Protein AF-A0A942Y481-F1 (afdb_monomer)

pLDDT: mean 90.66, std 15.33, range [24.89, 98.56]

Mean predicted aligned error: 8.7 Å

Radius of gyration: 35.46 Å; Cα contacts (8 Å, |Δi|>4): 1470; chains: 1; bounding box: 74×51×116 Å

Sequence (496 aa):
MKNIKRFSILILSMLVCLLVSFNSSNAASAMTSVSIAKGKSYEFSNISKKSGDIKVVGGTDVSYDYVVYDKSGNVVDTRIAEWIYTTIKVPSGGKLIMTGQSKKAVKAGGASKQFKGKTSKSPALTRSTIVKGKSYEFSNTSKKSGKLKVVGGIDVDYDYVVYDKSGNVMDTRIAEWINTTVTVPAGGKVTMTGQSKKAVIAGGANKQFKGKASKLRALTRSTIVKGKSYEFSNTSKKLGKLKVIGGIDVDYDYVVYDKNGNVVDTRIAEWINTTVIVPASGKLIMTVQSKKSVIAGGSSKIFKGNTGKTPALTRSTMVKGKSYEFFNKSNKEGKVKVVGGIDVDYDYVVYDKNGNVLDTRIAEWINTTVTVPAGGKLIITGQSKKAVITGGSSKIFKGNTGNSPALTRATIANGKSYEFSNKSNLVGNVKVVGGINVSYDYVVYNVAGDVVKSDLAQWINKTIEVPANGTLVITVQGKNPAIAGGSYIVFAGKAI

Structure (mmCIF, N/CA/C/O backbone):
data_AF-A0A942Y481-F1
#
_entry.id   AF-A0A942Y481-F1
#
loop_
_atom_site.group_PDB
_atom_site.id
_atom_site.type_symbol
_atom_site.label_atom_id
_atom_site.label_alt_id
_atom_site.label_comp_id
_atom_site.label_asym_id
_atom_site.label_entity_id
_atom_site.label_seq_id
_atom_site.pdbx_PDB_ins_code
_atom_site.Cartn_x
_atom_site.Cartn_y
_atom_site.Cartn_z
_atom_site.occupancy
_atom_site.B_iso_or_equiv
_atom_site.auth_seq_id
_atom_site.auth_comp_id
_atom_site.auth_asym_id
_atom_site.auth_atom_id
_atom_site.pdbx_PDB_model_num
ATOM 1 N N . MET A 1 1 ? -28.918 -31.050 -23.496 1.00 36.44 1 MET A N 1
ATOM 2 C CA . MET A 1 1 ? -29.418 -30.532 -24.791 1.00 36.44 1 MET A CA 1
ATOM 3 C C . MET A 1 1 ? -29.496 -29.010 -24.732 1.00 36.44 1 MET A C 1
ATOM 5 O O . MET A 1 1 ? -29.906 -28.502 -23.701 1.00 36.44 1 MET A O 1
ATOM 9 N N . LYS A 1 2 ? -29.118 -28.340 -25.836 1.00 33.75 2 LYS A N 1
ATOM 10 C CA . LYS A 1 2 ? -29.068 -26.877 -26.098 1.00 33.75 2 LYS A CA 1
ATOM 11 C C . LYS A 1 2 ? -27.934 -26.114 -25.378 1.00 33.75 2 LYS A C 1
ATOM 13 O O . LYS A 1 2 ? -28.095 -25.651 -24.263 1.00 33.75 2 LYS A O 1
ATOM 18 N N . ASN A 1 3 ? -26.697 -26.155 -25.887 1.00 29.47 3 ASN A N 1
ATOM 19 C CA . ASN A 1 3 ? -26.108 -25.322 -26.962 1.00 29.47 3 ASN A CA 1
ATOM 20 C C . ASN A 1 3 ? -26.176 -23.804 -26.715 1.00 29.47 3 ASN A C 1
ATOM 22 O O . ASN A 1 3 ? -27.083 -23.139 -27.202 1.00 29.47 3 ASN A O 1
ATOM 26 N N . ILE A 1 4 ? -25.134 -23.253 -26.081 1.00 32.69 4 ILE A N 1
ATOM 27 C CA . ILE A 1 4 ? -24.730 -21.851 -26.251 1.00 32.69 4 ILE A CA 1
ATOM 28 C C . ILE A 1 4 ? -23.367 -21.865 -26.944 1.00 32.69 4 ILE A C 1
ATOM 30 O O . ILE A 1 4 ? -22.358 -22.313 -26.396 1.00 32.69 4 ILE A O 1
ATOM 34 N N . LYS A 1 5 ? -23.393 -21.459 -28.215 1.00 28.92 5 LYS A N 1
ATOM 35 C CA . LYS A 1 5 ? -22.256 -21.420 -29.132 1.00 28.92 5 LYS A CA 1
ATOM 36 C C . LYS A 1 5 ? -21.224 -20.402 -28.648 1.00 28.92 5 LYS A C 1
ATOM 38 O O . LYS A 1 5 ? -21.535 -19.237 -28.421 1.00 28.92 5 LYS A O 1
ATOM 43 N N . ARG A 1 6 ? -19.980 -20.869 -28.542 1.00 31.12 6 ARG A N 1
ATOM 44 C CA . ARG A 1 6 ? -18.775 -20.048 -28.430 1.00 31.12 6 ARG A CA 1
ATOM 45 C C . ARG A 1 6 ? -18.651 -19.186 -29.688 1.00 31.12 6 ARG A C 1
ATOM 47 O O . ARG A 1 6 ? -18.634 -19.716 -30.796 1.00 31.12 6 ARG A O 1
ATOM 54 N N . PHE A 1 7 ? -18.552 -17.873 -29.503 1.00 28.11 7 PHE A N 1
ATOM 55 C CA . PHE A 1 7 ? -18.137 -16.936 -30.541 1.00 28.11 7 PHE A CA 1
ATOM 56 C C . PHE A 1 7 ? -16.641 -17.147 -30.810 1.00 28.11 7 PHE A C 1
ATOM 58 O O . PHE A 1 7 ? -15.773 -16.579 -30.152 1.00 28.11 7 PHE A O 1
ATOM 65 N N . SER A 1 8 ? -16.342 -18.031 -31.756 1.00 27.66 8 SER A N 1
ATOM 66 C CA . SER A 1 8 ? -15.046 -18.106 -32.417 1.00 27.66 8 SER A CA 1
ATOM 67 C C . SER A 1 8 ? -15.026 -17.036 -33.505 1.00 27.66 8 SER A C 1
ATOM 69 O O . SER A 1 8 ? -15.589 -17.239 -34.577 1.00 27.66 8 SER A O 1
ATOM 71 N N . ILE A 1 9 ? -14.406 -15.884 -33.234 1.00 28.58 9 ILE A N 1
ATOM 72 C CA . ILE A 1 9 ? -14.060 -14.932 -34.295 1.00 28.58 9 ILE A CA 1
ATOM 73 C C . ILE A 1 9 ? -12.889 -15.536 -35.070 1.00 28.58 9 ILE A C 1
ATOM 75 O O . ILE A 1 9 ? -11.736 -15.525 -34.642 1.00 28.58 9 ILE A O 1
ATOM 79 N N . LEU A 1 10 ? -13.257 -16.136 -36.197 1.00 25.84 10 LEU A N 1
ATOM 80 C CA . LEU A 1 10 ? -12.401 -16.561 -37.288 1.00 25.84 10 LEU A CA 1
ATOM 81 C C . LEU A 1 10 ? -11.751 -15.295 -37.885 1.00 25.84 10 LEU A C 1
ATOM 83 O O . LEU A 1 10 ? -12.419 -14.524 -38.568 1.00 25.84 10 LEU A O 1
ATOM 87 N N . ILE A 1 11 ? -10.466 -15.044 -37.622 1.00 28.52 11 ILE A N 1
ATOM 88 C CA . ILE A 1 11 ? -9.687 -14.091 -38.430 1.00 28.52 11 ILE A CA 1
ATOM 89 C C . ILE A 1 11 ? -9.214 -14.871 -39.655 1.00 28.52 11 ILE A C 1
ATOM 91 O O . ILE A 1 11 ? -8.168 -15.519 -39.640 1.00 28.52 11 ILE A O 1
ATOM 95 N N . LEU A 1 12 ? -10.054 -14.871 -40.688 1.00 24.89 12 LEU A N 1
ATOM 96 C CA . LEU A 1 12 ? -9.748 -15.421 -41.999 1.00 24.89 12 LEU A CA 1
ATOM 97 C C . LEU A 1 12 ? -9.128 -14.319 -42.871 1.00 24.89 12 LEU A C 1
ATOM 99 O O . LEU A 1 12 ? -9.710 -13.258 -43.063 1.00 24.89 12 LEU A O 1
ATOM 103 N N . SER A 1 13 ? -7.934 -14.623 -43.379 1.00 26.95 13 SER A N 1
ATOM 104 C CA . SER A 1 13 ? -7.353 -14.163 -44.648 1.00 26.95 13 SER A CA 1
ATOM 105 C C . SER A 1 13 ? -7.355 -12.662 -44.984 1.00 26.95 13 SER A C 1
ATOM 107 O O . SER A 1 13 ? -8.298 -12.133 -45.562 1.00 26.95 13 SER A O 1
ATOM 109 N N . MET A 1 14 ? -6.178 -12.045 -44.870 1.00 25.61 14 MET A N 1
ATOM 110 C CA . MET A 1 14 ? -5.659 -11.214 -45.962 1.00 25.61 14 MET A CA 1
ATOM 111 C C . MET A 1 14 ? -4.146 -11.427 -46.073 1.00 25.61 14 MET A C 1
ATOM 113 O O . MET A 1 14 ? -3.326 -10.662 -45.573 1.00 25.61 14 MET A O 1
ATOM 117 N N . LEU A 1 15 ? -3.778 -12.536 -46.716 1.00 28.36 15 LEU A N 1
ATOM 118 C CA . LEU A 1 15 ? -2.449 -12.725 -47.279 1.00 28.36 15 LE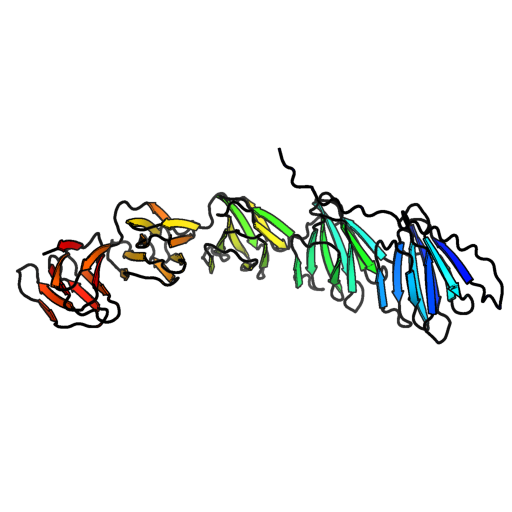U A CA 1
ATOM 119 C C . LEU A 1 15 ? -2.420 -11.968 -48.613 1.00 28.36 15 LEU A C 1
ATOM 121 O O . LEU A 1 15 ? -2.647 -12.545 -49.670 1.00 28.36 15 LEU A O 1
ATOM 125 N N . VAL A 1 16 ? -2.179 -10.659 -48.568 1.00 27.98 16 VAL A N 1
ATOM 126 C CA . VAL A 1 16 ? -1.796 -9.914 -49.770 1.00 27.98 16 VAL A CA 1
ATOM 127 C C . VAL A 1 16 ? -0.290 -10.095 -49.931 1.00 27.98 16 VAL A C 1
ATOM 129 O O . VAL A 1 16 ? 0.517 -9.330 -49.405 1.00 27.98 16 VAL A O 1
ATOM 132 N N . CYS A 1 17 ? 0.101 -11.154 -50.639 1.00 28.77 17 CYS A N 1
ATOM 133 C CA . CYS A 1 17 ? 1.434 -11.267 -51.220 1.00 28.77 17 CYS A CA 1
ATOM 134 C C . CYS A 1 17 ? 1.543 -10.247 -52.363 1.00 28.77 17 CYS A C 1
ATOM 136 O O . CYS A 1 17 ? 1.397 -10.588 -53.532 1.00 28.77 17 CYS A O 1
ATOM 138 N N . LEU A 1 18 ? 1.795 -8.978 -52.031 1.00 29.95 18 LEU A N 1
ATOM 139 C CA . LEU A 1 18 ? 2.231 -8.002 -53.023 1.00 29.95 18 LEU A CA 1
ATOM 140 C C . LEU A 1 18 ? 3.730 -8.227 -53.268 1.00 29.95 18 LEU A C 1
ATOM 142 O O . LEU A 1 18 ? 4.594 -7.628 -52.625 1.00 29.95 18 LEU A O 1
ATOM 146 N N . LEU A 1 19 ? 4.041 -9.139 -54.188 1.00 30.25 19 LEU A N 1
ATOM 147 C CA . LEU A 1 19 ? 5.328 -9.159 -54.876 1.00 30.25 19 LEU A CA 1
ATOM 148 C C . LEU A 1 19 ? 5.410 -7.880 -55.716 1.00 30.25 19 LEU A C 1
ATOM 150 O O . LEU A 1 19 ? 5.060 -7.866 -56.889 1.00 30.25 19 LEU A O 1
ATOM 154 N N . VAL A 1 20 ? 5.858 -6.781 -55.108 1.00 34.53 20 VAL A N 1
ATOM 155 C CA . VAL A 1 20 ? 6.334 -5.634 -55.882 1.00 34.53 20 VAL A CA 1
ATOM 156 C C . VAL A 1 20 ? 7.716 -6.009 -56.396 1.00 34.53 20 VAL A C 1
ATOM 158 O O . VAL A 1 20 ? 8.735 -5.808 -55.734 1.00 34.53 20 VAL A O 1
ATOM 161 N N . SER A 1 21 ? 7.737 -6.610 -57.580 1.00 34.81 21 SER A N 1
ATOM 162 C CA . SER A 1 21 ? 8.896 -6.593 -58.460 1.00 34.81 21 SER A CA 1
ATOM 163 C C . SER A 1 21 ? 9.293 -5.135 -58.695 1.00 34.81 21 SER A C 1
ATOM 165 O O . SER A 1 21 ? 8.493 -4.334 -59.179 1.00 34.81 21 SER A O 1
ATOM 167 N N . PHE A 1 22 ? 10.525 -4.781 -58.322 1.00 38.81 22 PHE A N 1
ATOM 168 C CA . PHE A 1 22 ? 11.148 -3.504 -58.660 1.00 38.81 22 PHE A CA 1
ATOM 169 C C . PHE A 1 22 ? 11.420 -3.465 -60.170 1.00 38.81 22 PHE A C 1
ATOM 171 O O . PHE A 1 22 ? 12.555 -3.656 -60.587 1.00 38.81 22 PHE A O 1
ATOM 178 N N . ASN A 1 23 ? 10.389 -3.237 -60.984 1.00 32.34 23 ASN A N 1
ATOM 179 C CA . ASN A 1 23 ? 10.565 -2.915 -62.394 1.00 32.34 23 ASN A CA 1
ATOM 180 C C . ASN A 1 23 ? 10.377 -1.415 -62.602 1.00 32.34 23 ASN A C 1
ATOM 182 O O . ASN A 1 23 ? 9.319 -0.834 -62.373 1.00 32.34 23 ASN A O 1
ATOM 186 N N . SER A 1 24 ? 11.494 -0.807 -62.974 1.00 40.44 24 SER A N 1
ATOM 187 C CA . SER A 1 24 ? 11.693 0.585 -63.322 1.00 40.44 24 SER A CA 1
ATOM 188 C C . SER A 1 24 ? 10.973 0.954 -64.613 1.00 40.44 24 SER A C 1
ATOM 190 O O . SER A 1 24 ? 11.253 0.376 -65.659 1.00 40.44 24 SER A O 1
ATOM 192 N N . SER A 1 25 ? 10.163 2.005 -64.574 1.00 34.56 25 SER A N 1
ATOM 193 C CA . SER A 1 25 ? 10.055 2.945 -65.692 1.00 34.56 25 SER A CA 1
ATOM 194 C C . SER A 1 25 ? 9.552 4.299 -65.183 1.00 34.56 25 SER A C 1
ATOM 196 O O . SER A 1 25 ? 8.756 4.367 -64.252 1.00 34.56 25 SER A O 1
ATOM 198 N N . ASN A 1 26 ? 10.093 5.359 -65.789 1.00 33.47 26 ASN A N 1
ATOM 199 C CA . ASN A 1 26 ? 9.912 6.796 -65.534 1.00 33.47 26 ASN A CA 1
ATOM 200 C C . ASN A 1 26 ? 10.742 7.396 -64.382 1.00 33.47 26 ASN A C 1
ATOM 202 O O . ASN A 1 26 ? 10.395 7.329 -63.207 1.00 33.47 26 ASN A O 1
ATOM 206 N N . ALA A 1 27 ? 11.881 7.989 -64.776 1.00 40.03 27 ALA A N 1
ATOM 207 C CA . ALA A 1 27 ? 12.817 8.775 -63.964 1.00 40.03 27 ALA A CA 1
ATOM 208 C C . ALA A 1 27 ? 13.043 8.216 -62.548 1.00 40.03 27 ALA A C 1
ATOM 210 O O . ALA A 1 27 ? 12.884 8.913 -61.543 1.00 40.03 27 ALA A O 1
ATOM 211 N N . ALA A 1 28 ? 13.422 6.936 -62.472 1.00 40.72 28 ALA A N 1
ATOM 212 C CA . ALA A 1 28 ? 13.768 6.279 -61.224 1.00 40.72 28 ALA A CA 1
ATOM 213 C C . ALA A 1 28 ? 14.962 7.005 -60.592 1.00 40.72 28 ALA A C 1
ATOM 215 O O . ALA A 1 28 ? 16.119 6.777 -60.940 1.00 40.72 28 ALA A O 1
ATOM 216 N N . SER A 1 29 ? 14.690 7.905 -59.646 1.00 50.34 29 SER A N 1
ATOM 217 C CA . SER A 1 29 ? 15.700 8.329 -58.688 1.00 50.34 29 SER A CA 1
ATOM 218 C C . SER A 1 29 ? 16.258 7.050 -58.075 1.00 50.34 29 SER A C 1
ATOM 220 O O . SER A 1 29 ? 15.547 6.406 -57.302 1.00 50.34 29 SER A O 1
ATOM 222 N N . ALA A 1 30 ? 17.494 6.682 -58.428 1.00 68.75 30 ALA A N 1
ATOM 223 C CA . ALA A 1 30 ? 18.143 5.476 -57.929 1.00 68.75 30 ALA A CA 1
ATOM 224 C C . ALA A 1 30 ? 17.899 5.357 -56.417 1.00 68.75 30 ALA A C 1
ATOM 226 O O . ALA A 1 30 ? 18.009 6.351 -55.695 1.00 68.75 30 ALA A O 1
ATOM 227 N N . MET A 1 31 ? 17.469 4.198 -55.930 1.00 73.44 31 MET A N 1
ATOM 228 C CA . MET A 1 31 ? 17.227 4.002 -54.501 1.00 73.44 31 MET A CA 1
ATOM 229 C C . MET A 1 31 ? 18.505 3.492 -53.848 1.00 73.44 31 MET A C 1
ATOM 231 O O . MET A 1 31 ? 19.088 2.512 -54.300 1.00 73.44 31 MET A O 1
ATOM 235 N N . THR A 1 32 ? 18.916 4.120 -52.751 1.00 79.50 32 THR A N 1
ATOM 236 C CA . THR A 1 32 ? 19.896 3.519 -51.847 1.00 79.50 32 THR A CA 1
ATOM 237 C C . THR A 1 32 ? 19.142 2.508 -50.993 1.00 79.50 32 THR A C 1
ATOM 239 O O . THR A 1 32 ? 18.411 2.911 -50.088 1.00 79.50 32 THR A O 1
ATOM 242 N N . SER A 1 33 ? 19.285 1.213 -51.281 1.00 89.75 33 SER A N 1
ATOM 243 C CA . SER A 1 33 ? 18.680 0.128 -50.498 1.00 89.75 33 SER A CA 1
ATOM 244 C C . SER A 1 33 ? 19.734 -0.773 -49.864 1.00 89.75 33 SER A C 1
ATOM 246 O O . SER A 1 33 ? 20.763 -1.046 -50.476 1.00 89.75 33 SER A O 1
ATOM 248 N N . VAL A 1 34 ? 19.456 -1.284 -48.668 1.00 95.25 34 VAL A N 1
ATOM 249 C CA . VAL A 1 34 ? 20.333 -2.211 -47.946 1.00 95.25 34 VAL A CA 1
ATOM 250 C C . VAL A 1 34 ? 19.521 -3.319 -47.284 1.00 95.25 34 VAL A C 1
ATOM 252 O O . VAL A 1 34 ? 18.396 -3.102 -46.831 1.00 95.25 34 VAL A O 1
ATOM 255 N N . SER A 1 35 ? 20.117 -4.508 -47.213 1.00 95.62 35 SER A N 1
ATOM 256 C CA . SER A 1 35 ? 19.642 -5.631 -46.406 1.00 95.62 35 SER A CA 1
ATOM 257 C C . SER A 1 35 ? 20.451 -5.694 -45.109 1.00 95.62 35 SER A C 1
ATOM 259 O O . SER A 1 35 ? 21.672 -5.847 -45.141 1.00 95.62 35 SER A O 1
ATOM 261 N N . ILE A 1 36 ? 19.794 -5.535 -43.961 1.00 96.81 36 ILE A N 1
ATOM 262 C CA . ILE A 1 36 ? 20.435 -5.440 -42.647 1.00 96.81 36 ILE A CA 1
ATOM 263 C C . ILE A 1 36 ? 20.185 -6.742 -41.883 1.00 96.81 36 ILE A C 1
ATOM 265 O O . ILE A 1 36 ? 19.088 -6.997 -41.379 1.00 96.81 36 ILE A O 1
ATOM 269 N N . ALA A 1 37 ? 21.219 -7.578 -41.810 1.00 96.56 37 ALA A N 1
ATOM 270 C CA . ALA A 1 37 ? 21.185 -8.849 -41.093 1.00 96.56 37 ALA A CA 1
ATOM 271 C C . ALA A 1 37 ? 21.115 -8.672 -39.564 1.00 96.56 37 ALA A C 1
ATOM 273 O O . ALA A 1 37 ? 21.381 -7.593 -39.024 1.00 96.56 37 ALA A O 1
ATOM 274 N N . LYS A 1 38 ? 20.809 -9.765 -38.852 1.00 96.56 38 LYS A N 1
ATOM 275 C CA . LYS A 1 38 ? 20.7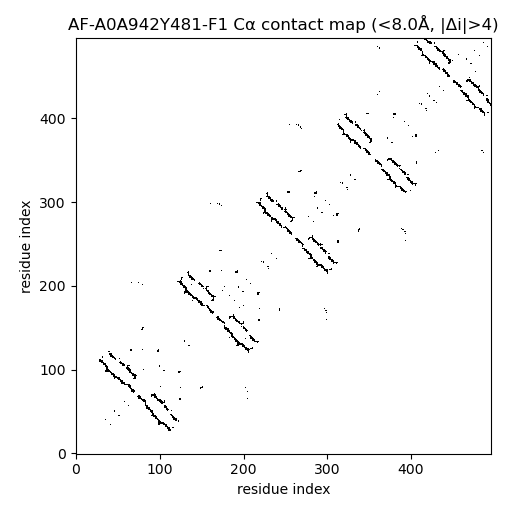54 -9.797 -37.384 1.00 96.56 38 LYS A CA 1
ATOM 276 C C . LYS A 1 38 ? 22.027 -9.233 -36.747 1.00 96.56 38 LYS A C 1
ATOM 278 O O . LYS A 1 38 ? 23.133 -9.664 -37.062 1.00 96.56 38 LYS A O 1
ATOM 283 N N . GLY A 1 39 ? 21.866 -8.289 -35.825 1.00 95.50 39 GLY A N 1
ATOM 284 C CA . GLY A 1 39 ? 22.955 -7.645 -35.089 1.00 95.50 39 GLY A CA 1
ATOM 285 C C . GLY A 1 39 ? 23.796 -6.667 -35.915 1.00 95.50 39 GLY A C 1
ATOM 286 O O . GLY A 1 39 ? 24.633 -5.963 -35.352 1.00 95.50 39 GLY A O 1
ATOM 287 N N . LYS A 1 40 ? 23.584 -6.579 -37.233 1.00 98.06 40 LYS A N 1
ATOM 288 C CA . LYS A 1 40 ? 24.227 -5.574 -38.084 1.00 98.06 40 LYS A CA 1
ATOM 289 C C . LYS A 1 40 ? 23.405 -4.297 -38.075 1.00 98.06 40 LYS A C 1
ATOM 291 O O . LYS A 1 40 ? 22.198 -4.319 -37.840 1.00 98.06 40 LYS A O 1
ATOM 296 N N . SER A 1 41 ? 24.086 -3.177 -38.295 1.00 98.25 41 SER A N 1
ATOM 297 C CA . SER A 1 41 ? 23.472 -1.855 -38.240 1.00 98.25 41 SER A CA 1
ATOM 298 C C . SER A 1 41 ? 23.889 -0.996 -39.418 1.00 98.25 41 SER A C 1
ATOM 300 O O . SER A 1 41 ? 25.016 -1.102 -39.902 1.00 98.25 41 SER A O 1
ATOM 302 N N . TYR A 1 42 ? 22.992 -0.119 -39.849 1.00 98.06 42 TYR A N 1
ATOM 303 C CA . TYR A 1 42 ? 23.209 0.778 -40.977 1.00 98.06 42 TYR A CA 1
ATOM 304 C C . TYR A 1 42 ? 22.731 2.189 -40.636 1.00 98.06 42 TYR A C 1
ATOM 306 O O . TYR A 1 42 ? 21.715 2.360 -39.961 1.00 98.06 42 TYR A O 1
ATOM 314 N N . GLU A 1 43 ? 23.487 3.191 -41.074 1.00 98.12 43 GLU A N 1
ATOM 315 C CA . GLU A 1 43 ? 23.177 4.610 -40.912 1.00 98.12 43 GLU A CA 1
ATOM 316 C C . GLU A 1 43 ? 22.774 5.199 -42.266 1.00 98.12 43 GLU A C 1
ATOM 318 O O . GLU A 1 43 ? 23.556 5.162 -43.215 1.00 98.12 43 GLU A O 1
ATOM 323 N N . PHE A 1 44 ? 21.580 5.787 -42.332 1.00 97.94 44 PHE A N 1
ATOM 324 C CA . PHE A 1 44 ? 21.137 6.643 -43.429 1.00 97.94 44 PHE A CA 1
ATOM 325 C C . PHE A 1 44 ? 21.264 8.103 -42.993 1.00 97.94 44 PHE A C 1
ATOM 327 O O . PHE A 1 44 ? 20.680 8.502 -41.987 1.00 97.94 44 PHE A O 1
ATOM 334 N N . SER A 1 45 ? 22.008 8.909 -43.744 1.00 97.62 45 SER A N 1
ATOM 335 C CA . SER A 1 45 ? 22.140 10.354 -43.531 1.00 97.62 45 SER A CA 1
ATOM 336 C C . SER A 1 45 ? 21.340 11.107 -44.587 1.00 97.62 45 SER A C 1
ATOM 338 O O . SER A 1 45 ? 21.591 10.922 -45.779 1.00 97.62 45 SER A O 1
ATOM 340 N N . ASN A 1 46 ? 20.397 11.951 -44.161 1.00 97.56 46 ASN A N 1
ATOM 341 C CA . ASN A 1 46 ? 19.656 12.824 -45.067 1.00 97.56 46 ASN A CA 1
ATOM 342 C C . ASN A 1 46 ? 20.530 14.032 -45.425 1.00 97.56 46 ASN A C 1
ATOM 344 O O . ASN A 1 46 ? 20.769 14.905 -44.592 1.00 97.56 46 ASN A O 1
ATOM 348 N N . ILE A 1 47 ? 21.006 14.070 -46.666 1.00 96.19 47 ILE A N 1
ATOM 349 C CA . ILE A 1 47 ? 21.860 15.141 -47.195 1.00 96.19 47 ILE A CA 1
ATOM 350 C C . ILE A 1 47 ? 21.062 16.241 -47.905 1.00 96.19 47 ILE A C 1
ATOM 352 O O . ILE A 1 47 ? 21.642 17.207 -48.394 1.00 96.19 47 ILE A O 1
ATOM 356 N N . SER A 1 48 ? 19.739 16.097 -47.993 1.00 94.50 48 SER A N 1
ATOM 357 C CA . SER A 1 48 ? 18.874 17.079 -48.640 1.00 94.50 48 SER A CA 1
ATOM 358 C C . SER A 1 48 ? 18.458 18.200 -47.683 1.00 94.50 48 SER A C 1
ATOM 360 O O . SER A 1 48 ? 18.548 18.072 -46.462 1.00 94.50 48 SER A O 1
ATOM 362 N N . LYS A 1 49 ? 17.959 19.308 -48.247 1.00 94.25 49 LYS A N 1
ATOM 363 C CA . LYS A 1 49 ? 17.465 20.466 -47.481 1.00 94.25 49 LYS A CA 1
ATOM 364 C C . LYS A 1 49 ? 16.093 20.239 -46.826 1.00 94.25 49 LYS A C 1
ATOM 366 O O . LYS A 1 49 ? 15.692 21.051 -45.997 1.00 94.25 49 LYS A O 1
ATOM 371 N N . LYS A 1 50 ? 15.387 19.151 -47.153 1.00 95.31 50 LYS A N 1
ATOM 372 C CA . LYS A 1 50 ? 14.050 18.816 -46.630 1.00 95.31 50 LYS A CA 1
ATOM 373 C C . LYS A 1 50 ? 14.050 17.463 -45.917 1.00 95.31 50 LYS A C 1
ATOM 375 O O . LYS A 1 50 ? 15.000 16.694 -46.033 1.00 95.31 50 LYS A O 1
ATOM 380 N N . SER A 1 51 ? 12.999 17.163 -45.153 1.00 95.88 51 SER A N 1
ATOM 381 C CA . SER A 1 51 ? 12.806 15.807 -44.626 1.00 95.88 51 SER A CA 1
ATOM 382 C C . SER A 1 51 ? 12.678 14.805 -45.774 1.00 95.88 51 SER A C 1
ATOM 384 O O . SER A 1 51 ? 12.057 15.124 -46.789 1.00 95.88 51 SER A O 1
ATOM 386 N N . GLY A 1 52 ? 13.222 13.608 -45.596 1.00 95.69 52 GLY A N 1
ATOM 387 C CA . GLY A 1 52 ? 13.110 12.522 -46.563 1.00 95.69 52 GLY A CA 1
ATOM 388 C C . GLY A 1 52 ? 12.586 11.250 -45.917 1.00 95.69 52 GLY A C 1
ATOM 389 O O . GLY A 1 52 ? 12.635 11.098 -44.696 1.00 95.69 52 GLY A O 1
ATOM 390 N N . ASP A 1 53 ? 12.130 10.331 -46.754 1.00 96.88 53 ASP A N 1
ATOM 391 C CA . ASP A 1 53 ? 11.487 9.099 -46.322 1.00 96.88 53 ASP A CA 1
ATOM 392 C C . ASP A 1 53 ? 12.380 7.886 -46.606 1.00 96.88 53 ASP A C 1
ATOM 394 O O . ASP A 1 53 ? 12.856 7.688 -47.727 1.00 96.88 53 ASP A O 1
ATOM 398 N N . ILE A 1 54 ? 12.590 7.059 -45.580 1.00 96.81 54 ILE A N 1
ATOM 399 C CA . ILE A 1 54 ? 13.179 5.724 -45.703 1.00 96.81 54 ILE A CA 1
ATOM 400 C C . ILE A 1 54 ? 12.046 4.706 -45.629 1.00 96.81 54 ILE A C 1
ATOM 402 O O . ILE A 1 54 ? 11.379 4.582 -44.602 1.00 96.81 54 ILE A O 1
ATOM 406 N N . LYS A 1 55 ? 11.840 3.957 -46.710 1.00 95.62 55 LYS A N 1
ATOM 407 C CA . LYS A 1 55 ? 10.904 2.833 -46.742 1.00 95.62 55 LYS A CA 1
ATOM 408 C C . LYS A 1 55 ? 11.560 1.613 -46.114 1.00 95.62 55 LYS A C 1
ATOM 410 O O . LYS A 1 55 ? 12.714 1.305 -46.416 1.00 95.62 55 LYS A O 1
ATOM 415 N N . VAL A 1 56 ? 10.819 0.915 -45.264 1.00 95.12 56 VAL A N 1
ATOM 416 C CA . VAL A 1 56 ? 11.269 -0.289 -44.566 1.00 95.12 56 VAL A CA 1
ATOM 417 C C . VAL A 1 56 ? 10.318 -1.425 -44.882 1.00 95.12 56 VAL A C 1
ATOM 419 O O . VAL A 1 56 ? 9.117 -1.341 -44.630 1.00 95.12 56 VAL A O 1
ATOM 422 N N . VAL A 1 57 ? 10.873 -2.501 -45.426 1.00 91.06 57 VAL A N 1
ATOM 423 C CA . VAL A 1 57 ? 10.143 -3.734 -45.693 1.00 91.06 57 VAL A CA 1
ATOM 424 C C . VAL A 1 57 ? 10.233 -4.613 -44.452 1.00 91.06 57 VAL A C 1
ATOM 426 O O . VAL A 1 57 ? 11.218 -5.327 -44.249 1.00 91.06 57 VAL A O 1
ATOM 429 N N . GLY A 1 58 ? 9.213 -4.498 -43.602 1.00 81.12 58 GLY A N 1
ATOM 430 C CA . GLY A 1 58 ? 8.940 -5.441 -42.521 1.00 81.12 58 GLY A CA 1
ATOM 431 C C . GLY A 1 58 ? 8.134 -6.649 -43.001 1.00 81.12 58 GLY A C 1
ATOM 432 O O . GLY A 1 58 ? 7.934 -6.851 -44.198 1.00 81.12 58 GLY A O 1
ATOM 433 N N . GLY A 1 59 ? 7.671 -7.460 -42.056 1.00 82.44 59 GLY A N 1
ATOM 434 C CA . GLY A 1 59 ? 6.867 -8.650 -42.302 1.00 82.44 59 GLY A CA 1
ATOM 435 C C . GLY A 1 59 ? 7.089 -9.734 -41.250 1.00 82.44 59 GLY A C 1
ATOM 436 O O . GLY A 1 59 ? 7.841 -9.566 -40.289 1.00 82.44 59 GLY A O 1
ATOM 437 N N . THR A 1 60 ? 6.443 -10.880 -41.452 1.00 82.69 60 THR A N 1
ATOM 438 C CA . THR A 1 60 ? 6.576 -12.042 -40.568 1.00 82.69 60 THR A CA 1
ATOM 439 C C . THR A 1 60 ? 8.036 -12.499 -40.475 1.00 82.69 60 THR A C 1
ATOM 441 O O . THR A 1 60 ? 8.725 -12.674 -41.483 1.00 82.69 60 THR A O 1
ATOM 444 N N . ASP A 1 61 ? 8.513 -12.690 -39.245 1.00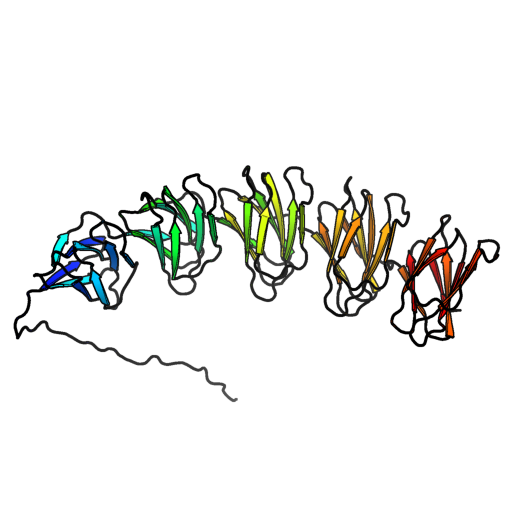 86.88 61 ASP A N 1
ATOM 445 C CA . ASP A 1 61 ? 9.906 -12.996 -38.885 1.00 86.88 61 ASP A CA 1
ATOM 446 C C . ASP A 1 61 ? 10.941 -11.925 -39.258 1.00 86.88 61 ASP A C 1
ATOM 448 O O . ASP A 1 61 ? 12.140 -12.219 -39.246 1.00 86.88 61 ASP A O 1
ATOM 452 N N . VAL A 1 62 ? 10.515 -10.700 -39.573 1.00 92.12 62 VAL A N 1
ATOM 453 C CA . VAL A 1 62 ? 11.398 -9.538 -39.699 1.00 92.12 62 VAL A CA 1
ATOM 454 C C . VAL A 1 62 ? 11.178 -8.652 -38.484 1.00 92.12 62 VAL A C 1
ATOM 456 O O . VAL A 1 62 ? 10.071 -8.210 -38.220 1.00 92.12 62 VAL A O 1
ATOM 459 N N . SER A 1 63 ? 12.238 -8.387 -37.730 1.00 94.31 63 SER A N 1
ATOM 460 C CA . SER A 1 63 ? 12.220 -7.449 -36.620 1.00 94.31 63 SER A CA 1
ATOM 461 C C . SER A 1 63 ? 13.453 -6.566 -36.661 1.00 94.31 63 SER A C 1
ATOM 463 O O . SER A 1 63 ? 14.553 -7.029 -36.982 1.00 94.31 63 SER A O 1
ATOM 465 N N . TYR A 1 64 ? 13.278 -5.295 -36.329 1.00 96.06 64 TYR A N 1
ATOM 466 C CA . TYR A 1 64 ? 14.332 -4.299 -36.346 1.00 96.06 64 TYR A CA 1
ATOM 467 C C . TYR A 1 64 ? 14.129 -3.247 -35.258 1.00 96.06 64 TYR A C 1
ATOM 469 O O . TYR A 1 64 ? 13.032 -3.014 -34.755 1.00 96.06 64 TYR A O 1
ATOM 477 N N . ASP A 1 65 ? 15.228 -2.594 -34.906 1.00 97.44 65 ASP A N 1
ATOM 478 C CA . ASP A 1 65 ? 15.224 -1.412 -34.056 1.00 97.44 65 ASP A CA 1
ATOM 479 C C . ASP A 1 65 ? 15.655 -0.203 -34.876 1.00 97.44 65 ASP A C 1
ATOM 481 O O . ASP A 1 65 ? 16.480 -0.339 -35.787 1.00 97.44 65 ASP A O 1
ATOM 485 N N . TYR A 1 66 ? 15.174 0.988 -34.520 1.00 97.50 66 TYR A N 1
ATOM 486 C CA . TYR A 1 66 ? 15.714 2.205 -35.107 1.00 97.50 66 TYR A CA 1
ATOM 487 C C . TYR A 1 66 ? 15.679 3.421 -34.186 1.00 97.50 66 TYR A C 1
ATOM 489 O O . TYR A 1 66 ? 14.875 3.519 -33.255 1.00 97.50 66 TYR A O 1
ATOM 497 N N . VAL A 1 67 ? 16.553 4.379 -34.501 1.00 98.19 67 VAL A N 1
ATOM 498 C CA . VAL A 1 67 ? 16.562 5.722 -33.917 1.00 98.19 67 VAL A CA 1
ATOM 499 C C . VAL A 1 67 ? 16.725 6.757 -35.016 1.00 98.19 67 VAL A C 1
ATOM 501 O O . VAL A 1 67 ? 17.632 6.646 -35.844 1.00 98.19 67 VAL A O 1
ATOM 504 N N . VAL A 1 68 ? 15.881 7.785 -34.980 1.00 98.25 68 VAL A N 1
ATOM 505 C CA . VAL A 1 68 ? 16.018 8.982 -35.813 1.00 98.25 68 VAL A CA 1
ATOM 506 C C . VAL A 1 68 ? 16.629 10.095 -34.976 1.00 98.25 68 VAL A C 1
ATOM 508 O O . VAL A 1 68 ? 16.179 10.358 -33.859 1.00 98.25 68 VAL A O 1
ATOM 511 N N . TYR A 1 69 ? 17.629 10.763 -35.534 1.00 97.62 69 TYR A N 1
ATOM 512 C CA . TYR A 1 69 ? 18.256 11.946 -34.969 1.00 97.62 69 TYR A CA 1
ATOM 513 C C . TYR A 1 69 ? 18.026 13.161 -35.869 1.00 97.62 69 TYR A C 1
ATOM 515 O O . TYR A 1 69 ? 18.058 13.040 -37.097 1.00 97.62 69 TYR A O 1
ATOM 523 N N . ASP A 1 70 ? 17.851 14.330 -35.259 1.00 97.00 70 ASP A N 1
ATOM 524 C CA . ASP A 1 70 ? 17.913 15.610 -35.967 1.00 97.00 70 ASP A CA 1
ATOM 525 C C . ASP A 1 70 ? 19.367 15.995 -36.317 1.00 97.00 70 ASP A C 1
ATOM 527 O O . ASP A 1 70 ? 20.326 15.300 -35.956 1.00 97.00 70 ASP A O 1
ATOM 531 N N . LYS A 1 71 ? 19.537 17.121 -37.023 1.00 96.50 71 LYS A N 1
ATOM 532 C CA . LYS A 1 71 ? 20.852 17.670 -37.399 1.00 96.50 71 LYS A CA 1
ATOM 533 C C . LYS A 1 71 ? 21.744 17.975 -36.186 1.00 96.50 71 LYS A C 1
ATOM 535 O O . LYS A 1 71 ? 22.964 17.870 -36.279 1.00 96.50 71 LYS A O 1
ATOM 540 N N . SER A 1 72 ? 21.143 18.309 -35.046 1.00 94.56 72 SER A N 1
ATOM 541 C CA . SER A 1 72 ? 21.828 18.609 -33.783 1.00 94.56 72 SER A CA 1
ATOM 542 C C . SER A 1 72 ? 22.174 17.351 -32.975 1.00 94.56 72 SER A C 1
ATOM 544 O O . SER A 1 72 ? 22.796 17.440 -31.917 1.00 94.56 72 SER A O 1
ATOM 546 N N . GLY A 1 73 ? 21.775 16.167 -33.448 1.00 92.88 73 GLY A N 1
ATOM 547 C CA . GLY A 1 73 ? 21.997 14.893 -32.775 1.00 92.88 73 GLY A CA 1
ATOM 548 C C . GLY A 1 73 ? 21.011 14.582 -31.644 1.00 92.88 73 GLY A C 1
ATOM 549 O O . GLY A 1 73 ? 21.252 13.629 -30.898 1.00 92.88 73 GLY A O 1
ATOM 550 N N . ASN A 1 74 ? 19.908 15.326 -31.500 1.00 94.00 74 ASN A N 1
ATOM 551 C CA . ASN A 1 74 ? 18.836 14.959 -30.574 1.00 94.00 74 ASN A CA 1
ATOM 552 C C . ASN A 1 74 ? 18.010 13.809 -31.155 1.00 94.00 74 ASN A C 1
ATOM 554 O O . ASN A 1 74 ? 17.803 13.724 -32.363 1.00 94.00 74 ASN A O 1
ATOM 558 N N . VAL A 1 75 ? 17.508 12.936 -30.282 1.00 96.19 75 VAL A N 1
ATOM 559 C CA . VAL A 1 75 ? 16.603 11.851 -30.676 1.00 96.19 75 VAL A CA 1
ATOM 560 C C . VAL A 1 75 ? 15.228 12.423 -31.003 1.00 96.19 75 VAL A C 1
ATOM 562 O O . VAL A 1 75 ? 14.608 13.064 -30.158 1.00 96.19 75 VAL A O 1
ATOM 565 N N . VAL A 1 76 ? 14.760 12.144 -32.215 1.00 95.50 76 VAL A N 1
ATOM 566 C CA . VAL A 1 76 ? 13.436 12.526 -32.723 1.00 95.50 76 VAL A CA 1
ATOM 567 C C . VAL A 1 76 ? 12.457 11.371 -32.574 1.00 95.50 76 VAL A C 1
ATOM 569 O O . VAL A 1 76 ? 11.341 11.561 -32.101 1.00 95.50 76 VAL A O 1
ATOM 572 N N . ASP A 1 77 ? 12.887 10.159 -32.926 1.00 95.19 77 ASP A N 1
ATOM 573 C CA . ASP A 1 77 ? 12.059 8.963 -32.812 1.00 95.19 77 ASP A CA 1
ATOM 574 C C . ASP A 1 77 ? 12.893 7.743 -32.416 1.00 95.19 77 ASP A C 1
ATOM 576 O O . ASP A 1 77 ? 14.103 7.672 -32.643 1.00 95.19 77 ASP A O 1
ATOM 580 N N . THR A 1 78 ? 12.240 6.784 -31.772 1.00 95.44 78 THR A N 1
ATOM 581 C CA . THR A 1 78 ? 12.829 5.522 -31.331 1.00 95.44 78 THR A CA 1
ATOM 582 C C . THR A 1 78 ? 11.772 4.428 -31.378 1.00 95.44 78 THR A C 1
ATOM 584 O O . THR A 1 78 ? 10.690 4.567 -30.791 1.00 95.44 78 THR A O 1
ATOM 587 N N . ARG A 1 79 ? 12.110 3.315 -32.031 1.00 94.50 79 ARG A N 1
ATOM 588 C CA . ARG A 1 79 ? 11.314 2.083 -32.039 1.00 94.50 79 ARG A CA 1
ATOM 589 C C . ARG A 1 79 ? 12.192 0.888 -31.725 1.00 94.50 79 ARG A C 1
ATOM 591 O O . ARG A 1 79 ? 13.370 0.859 -32.081 1.00 94.50 79 ARG A O 1
ATOM 598 N N . ILE A 1 80 ? 11.593 -0.078 -31.043 1.00 94.50 80 ILE A N 1
ATOM 599 C CA . ILE A 1 80 ? 12.240 -1.296 -30.576 1.00 94.50 80 ILE A CA 1
ATOM 600 C C . ILE A 1 80 ? 11.383 -2.492 -30.972 1.00 94.50 80 ILE A C 1
ATOM 602 O O . ILE A 1 80 ? 10.169 -2.458 -30.792 1.00 94.50 80 ILE A O 1
ATOM 606 N N . ALA A 1 81 ? 12.032 -3.533 -31.485 1.00 91.06 81 ALA A N 1
ATOM 607 C CA . ALA A 1 81 ? 11.411 -4.763 -31.961 1.00 91.06 81 ALA A CA 1
ATOM 608 C C . ALA A 1 81 ? 10.237 -4.531 -32.935 1.00 91.06 81 ALA A C 1
ATOM 610 O O . ALA A 1 81 ? 9.250 -5.264 -32.909 1.00 91.06 81 ALA A O 1
ATOM 611 N N . GLU A 1 82 ? 10.355 -3.526 -33.803 1.00 91.06 82 GLU A N 1
ATOM 612 C CA . GLU A 1 82 ? 9.366 -3.232 -34.839 1.00 91.06 82 GLU A CA 1
ATOM 613 C C . GLU A 1 82 ? 9.399 -4.317 -35.911 1.00 91.06 82 GLU A C 1
ATOM 615 O O . GLU A 1 82 ? 10.464 -4.872 -36.176 1.00 91.06 82 GLU A O 1
ATOM 620 N N . TRP A 1 83 ? 8.257 -4.632 -36.515 1.00 89.44 83 TRP A N 1
ATOM 621 C CA . TRP A 1 83 ? 8.151 -5.727 -37.489 1.00 89.44 83 TRP A CA 1
ATOM 622 C C . TRP A 1 83 ? 7.269 -5.400 -38.695 1.00 89.44 83 TRP A C 1
ATOM 624 O O . TRP A 1 83 ? 7.188 -6.195 -39.629 1.00 89.44 83 TRP A O 1
ATOM 634 N N . ILE A 1 84 ? 6.626 -4.234 -38.716 1.00 88.62 84 ILE A N 1
ATOM 635 C CA . ILE A 1 84 ? 5.704 -3.848 -39.785 1.00 88.62 84 ILE A CA 1
ATOM 636 C C . ILE A 1 84 ? 6.431 -3.235 -40.986 1.00 88.62 84 ILE A C 1
ATOM 638 O O . ILE A 1 84 ? 7.529 -2.693 -40.871 1.00 88.62 84 ILE A O 1
ATOM 642 N N . TYR A 1 85 ? 5.790 -3.278 -42.153 1.00 89.31 85 TYR A N 1
ATOM 643 C CA . TYR A 1 85 ? 6.153 -2.386 -43.252 1.00 89.31 85 TYR A CA 1
ATOM 644 C C . TYR A 1 85 ? 5.851 -0.942 -42.849 1.00 89.31 85 TYR A C 1
ATOM 646 O O . TYR A 1 85 ? 4.760 -0.652 -42.356 1.00 89.31 85 TYR A O 1
ATOM 654 N N . THR A 1 86 ? 6.796 -0.027 -43.053 1.00 93.31 86 THR A N 1
ATOM 655 C CA . THR A 1 86 ? 6.588 1.377 -42.684 1.00 93.31 86 THR A CA 1
ATOM 656 C C . THR A 1 86 ? 7.475 2.334 -43.469 1.00 93.31 86 THR A C 1
ATOM 658 O O . THR A 1 86 ? 8.454 1.940 -44.107 1.00 93.31 86 THR A O 1
ATOM 661 N N . THR A 1 87 ? 7.142 3.616 -43.374 1.00 94.69 87 THR A N 1
ATOM 662 C CA . THR A 1 87 ? 7.953 4.724 -43.867 1.00 94.69 87 THR A CA 1
ATOM 663 C C . THR A 1 87 ? 8.448 5.537 -42.680 1.00 94.69 87 THR A C 1
ATOM 665 O O . THR A 1 87 ? 7.659 6.046 -41.885 1.00 94.69 87 THR A O 1
ATOM 668 N N . ILE A 1 88 ? 9.765 5.680 -42.567 1.00 96.81 88 ILE A N 1
ATOM 669 C CA . ILE A 1 88 ? 10.412 6.449 -41.507 1.00 96.81 88 ILE A CA 1
ATOM 670 C C . ILE A 1 88 ? 10.840 7.798 -42.071 1.00 96.81 88 ILE A C 1
ATOM 672 O O . ILE A 1 88 ? 11.695 7.871 -42.957 1.00 96.81 88 ILE A O 1
ATOM 676 N N . LYS A 1 89 ? 10.286 8.873 -41.510 1.00 97.56 89 LYS A N 1
ATOM 677 C CA . LYS A 1 89 ? 10.656 10.244 -41.863 1.00 97.56 89 LYS A CA 1
ATOM 678 C C . LYS A 1 89 ? 11.945 10.655 -41.151 1.00 97.56 89 LYS A C 1
ATOM 680 O O . LYS A 1 89 ? 12.022 10.642 -39.924 1.00 97.56 89 LYS A O 1
ATOM 685 N N . VAL A 1 90 ? 12.947 11.065 -41.922 1.00 98.00 90 VAL A N 1
ATOM 686 C CA . VAL A 1 90 ? 14.242 11.553 -41.434 1.00 98.00 90 VAL A CA 1
ATOM 687 C C . VAL A 1 90 ? 14.343 13.059 -41.700 1.00 98.00 90 VAL A C 1
ATOM 689 O O . VAL A 1 90 ? 14.277 13.473 -42.862 1.00 98.00 90 VAL A O 1
ATOM 692 N N . PRO A 1 91 ? 14.512 13.906 -40.666 1.00 98.06 91 PRO A N 1
ATOM 693 C CA . PRO A 1 91 ? 14.628 15.355 -40.832 1.00 98.06 91 PRO A CA 1
ATOM 694 C C . PRO A 1 91 ? 15.771 15.778 -41.763 1.00 98.06 91 PRO A C 1
ATOM 696 O O . PRO A 1 91 ? 16.725 15.029 -41.972 1.00 98.06 91 PRO A O 1
ATOM 699 N N . SER A 1 92 ? 15.689 17.003 -42.288 1.00 97.69 92 SER A N 1
ATOM 700 C CA . SER A 1 92 ? 16.770 17.644 -43.052 1.00 97.69 92 SER A CA 1
ATOM 701 C C . SER A 1 92 ? 18.072 17.670 -42.244 1.00 97.69 92 SER A C 1
ATOM 703 O O . SER A 1 92 ? 18.070 18.060 -41.074 1.00 97.69 92 SER A O 1
ATOM 705 N N . GLY A 1 93 ? 19.174 17.199 -42.836 1.00 97.00 93 GLY A N 1
ATOM 706 C CA . GLY A 1 93 ? 20.467 17.051 -42.152 1.00 97.00 93 GLY A CA 1
ATOM 707 C C . GLY A 1 93 ? 20.491 16.023 -41.010 1.00 97.00 93 GLY A C 1
ATOM 708 O O . GLY A 1 93 ? 21.500 15.910 -40.317 1.00 97.00 93 GLY A O 1
ATOM 709 N N . GLY A 1 94 ? 19.389 15.304 -40.780 1.00 98.00 94 GLY A N 1
ATOM 710 C CA . GLY A 1 94 ? 19.263 14.276 -39.755 1.00 98.00 94 GLY A CA 1
ATOM 711 C C . GLY A 1 94 ? 19.773 12.914 -40.217 1.00 98.00 94 GLY A C 1
ATOM 712 O O . GLY A 1 94 ? 20.232 12.727 -41.348 1.00 98.00 94 GLY A O 1
ATOM 713 N N . LYS A 1 95 ? 19.664 11.925 -39.330 1.00 97.94 95 LYS A N 1
ATOM 714 C CA . LYS A 1 95 ? 20.055 10.545 -39.638 1.00 97.94 95 LYS A CA 1
ATOM 715 C C . LYS A 1 95 ? 19.161 9.504 -38.992 1.00 97.94 95 LYS A C 1
ATOM 717 O O . LYS A 1 95 ? 18.622 9.718 -37.912 1.00 97.94 95 LYS A O 1
ATOM 722 N N . LEU A 1 96 ? 19.083 8.349 -39.633 1.00 98.25 96 LEU A N 1
ATOM 723 C CA . LEU A 1 96 ? 18.447 7.136 -39.141 1.00 98.25 96 LEU A CA 1
ATOM 724 C C . LEU A 1 96 ? 19.526 6.081 -38.912 1.00 98.25 96 LEU A C 1
ATOM 726 O O . LEU A 1 96 ? 20.289 5.786 -39.826 1.00 98.25 96 LEU A O 1
ATOM 730 N N . ILE A 1 97 ? 19.569 5.487 -37.722 1.00 98.25 97 ILE A N 1
ATOM 731 C CA . ILE A 1 97 ? 20.341 4.263 -37.475 1.00 98.25 97 ILE A CA 1
ATOM 732 C C . ILE A 1 97 ? 19.348 3.126 -37.286 1.00 98.25 97 ILE A C 1
ATOM 734 O O . ILE A 1 97 ? 18.447 3.238 -36.456 1.00 98.25 97 ILE A O 1
ATOM 738 N N . MET A 1 98 ? 19.527 2.042 -38.036 1.00 98.06 98 MET A N 1
ATOM 739 C CA . MET A 1 98 ? 18.684 0.849 -37.988 1.00 98.06 98 MET A CA 1
ATOM 740 C C . MET A 1 98 ? 19.523 -0.389 -37.684 1.00 98.06 98 MET A C 1
ATOM 742 O O . MET A 1 98 ? 20.635 -0.513 -38.196 1.00 98.06 98 MET A O 1
ATOM 746 N N . THR A 1 99 ? 18.986 -1.309 -36.884 1.00 98.38 99 THR A N 1
ATOM 747 C CA . THR A 1 99 ? 19.627 -2.584 -36.529 1.00 98.38 99 THR A CA 1
ATOM 748 C C . THR A 1 99 ? 18.670 -3.743 -36.775 1.00 98.38 99 THR A C 1
ATOM 750 O O . THR A 1 99 ? 17.550 -3.726 -36.268 1.00 98.38 99 THR A O 1
ATOM 753 N N . GLY A 1 100 ? 19.112 -4.767 -37.508 1.00 97.06 100 GLY A N 1
ATOM 754 C CA . GLY A 1 100 ? 18.334 -5.994 -37.706 1.00 97.06 100 GLY A CA 1
ATOM 755 C C . GLY A 1 100 ? 18.323 -6.864 -36.444 1.00 97.06 100 GLY A C 1
ATOM 756 O O . GLY A 1 100 ? 19.363 -7.053 -35.814 1.00 97.06 100 GLY A O 1
ATOM 757 N N . GLN A 1 101 ? 17.166 -7.410 -36.064 1.00 95.56 101 GLN A N 1
ATOM 758 C CA . GLN A 1 101 ? 16.978 -8.170 -34.813 1.00 95.56 101 GLN A CA 1
ATOM 759 C C . GLN A 1 101 ? 16.549 -9.623 -35.030 1.00 95.56 101 GLN A C 1
ATOM 761 O O . GLN A 1 101 ? 16.846 -10.506 -34.219 1.00 95.56 101 GLN A O 1
ATOM 766 N N . SER A 1 102 ? 15.880 -9.891 -36.141 1.00 93.88 102 SER A N 1
ATOM 767 C CA . SER A 1 102 ? 15.423 -11.216 -36.546 1.00 93.88 102 SER A CA 1
ATOM 768 C C .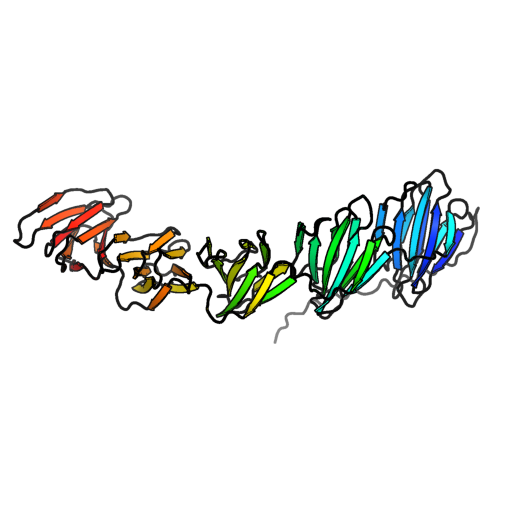 SER A 1 102 ? 16.445 -11.982 -37.381 1.00 93.88 102 SER A C 1
ATOM 770 O O . SER A 1 102 ? 17.437 -11.428 -37.842 1.00 93.88 102 SER A O 1
ATOM 772 N N . LYS A 1 103 ? 16.179 -13.277 -37.607 1.00 91.00 103 LYS A N 1
ATOM 773 C CA . LYS A 1 103 ? 16.965 -14.109 -38.532 1.00 91.00 103 LYS A CA 1
ATOM 774 C C . LYS A 1 103 ? 16.849 -13.618 -39.980 1.00 91.00 103 LYS A C 1
ATOM 776 O O . LYS A 1 103 ? 17.867 -13.524 -40.658 1.00 91.00 103 LYS A O 1
ATOM 781 N N . LYS A 1 104 ? 15.635 -13.282 -40.441 1.00 94.00 104 LYS A N 1
ATOM 782 C CA . LYS A 1 104 ? 15.444 -12.639 -41.748 1.00 94.00 104 LYS A CA 1
ATOM 783 C C . LYS A 1 104 ? 15.943 -11.198 -41.666 1.00 94.00 104 LYS A C 1
ATOM 785 O O . LYS A 1 104 ? 15.617 -10.493 -40.711 1.00 94.00 104 LYS A O 1
ATOM 790 N N . ALA A 1 105 ? 16.751 -10.788 -42.638 1.00 94.25 105 ALA A N 1
ATOM 791 C CA . ALA A 1 105 ? 17.272 -9.429 -42.715 1.00 94.25 105 ALA A CA 1
ATOM 792 C C . ALA A 1 105 ? 16.148 -8.433 -43.036 1.00 94.25 105 ALA A C 1
ATOM 794 O O . ALA A 1 105 ? 15.276 -8.723 -43.856 1.00 94.25 105 ALA A O 1
ATOM 795 N N . VAL A 1 106 ? 16.191 -7.251 -42.419 1.00 95.75 106 VAL A N 1
ATOM 796 C CA . VAL A 1 106 ? 15.285 -6.148 -42.770 1.00 95.75 106 VAL A CA 1
ATOM 797 C C . VAL A 1 106 ? 15.825 -5.432 -44.004 1.00 95.75 106 VAL A C 1
ATOM 799 O O . VAL A 1 106 ? 17.020 -5.140 -44.075 1.00 95.75 106 VAL A O 1
ATOM 802 N N . LYS A 1 107 ? 14.963 -5.137 -44.982 1.00 95.50 107 LYS A N 1
ATOM 803 C CA . LYS A 1 107 ? 15.336 -4.315 -46.140 1.00 95.50 107 LYS A CA 1
ATOM 804 C C . LYS A 1 107 ? 14.855 -2.888 -45.924 1.00 95.50 107 LYS A C 1
ATOM 806 O O . LYS A 1 107 ? 13.687 -2.676 -45.612 1.00 95.50 107 LYS A O 1
ATOM 811 N N . ALA A 1 108 ? 15.737 -1.915 -46.109 1.00 96.12 108 ALA A N 1
ATOM 812 C CA . ALA A 1 108 ? 15.394 -0.504 -45.979 1.00 96.12 108 ALA A CA 1
ATOM 813 C C . ALA A 1 108 ? 16.079 0.330 -47.060 1.00 96.12 108 ALA A C 1
ATOM 815 O O . ALA A 1 108 ? 17.202 0.023 -47.464 1.00 96.12 108 ALA A O 1
ATOM 816 N N . GLY A 1 109 ? 15.421 1.394 -47.517 1.00 94.88 109 GLY A N 1
ATOM 817 C CA . GLY A 1 109 ? 16.008 2.290 -48.503 1.00 94.88 109 GLY A CA 1
ATOM 818 C C . GLY A 1 109 ? 15.228 3.572 -48.759 1.00 94.88 109 GLY A C 1
ATOM 819 O O . GLY A 1 109 ? 14.058 3.693 -48.407 1.00 94.88 109 GLY A O 1
ATOM 820 N N . GLY A 1 110 ? 15.899 4.535 -49.383 1.00 94.19 110 GLY A N 1
ATOM 821 C CA . GLY A 1 110 ? 15.325 5.822 -49.778 1.00 94.19 110 GLY A CA 1
ATOM 822 C C . GLY A 1 110 ? 15.997 6.371 -51.032 1.00 94.19 110 GLY A C 1
ATOM 823 O O . GLY A 1 110 ? 16.936 5.774 -51.558 1.00 94.19 110 GLY A O 1
ATOM 824 N N . ALA A 1 111 ? 15.519 7.509 -51.532 1.00 94.06 111 ALA A N 1
ATOM 825 C CA . ALA A 1 111 ? 16.067 8.130 -52.737 1.00 94.06 111 ALA A CA 1
ATOM 826 C C . ALA A 1 111 ? 17.565 8.465 -52.569 1.00 94.06 111 ALA A C 1
ATOM 828 O O . ALA A 1 111 ? 17.936 9.220 -51.672 1.00 94.06 111 ALA A O 1
ATOM 829 N N . SER A 1 112 ? 18.427 7.950 -53.450 1.00 89.62 112 SER A N 1
ATOM 830 C CA . SER A 1 112 ? 19.892 8.140 -53.402 1.00 89.62 112 SER A CA 1
ATOM 831 C C . SER A 1 112 ? 20.328 9.600 -53.470 1.00 89.62 112 SER A C 1
ATOM 833 O O . SER A 1 112 ? 21.284 9.990 -52.806 1.00 89.62 112 SER A O 1
ATOM 835 N N . LYS A 1 113 ? 19.582 10.441 -54.198 1.00 92.06 113 LYS A N 1
ATOM 836 C CA . LYS A 1 113 ? 19.816 11.893 -54.238 1.00 92.06 113 LYS A CA 1
ATOM 837 C C . LYS A 1 113 ? 19.568 12.573 -52.881 1.00 92.06 113 LYS A C 1
ATOM 839 O O . LYS A 1 113 ? 20.047 13.680 -52.662 1.00 92.06 113 LYS A O 1
ATOM 844 N N . GLN A 1 114 ? 18.816 11.937 -51.978 1.00 94.50 114 GLN A N 1
ATOM 845 C CA . GLN A 1 114 ? 18.491 12.460 -50.646 1.00 94.50 114 GLN A CA 1
ATOM 846 C C . GLN A 1 114 ? 19.287 11.786 -49.527 1.00 94.50 114 GLN A C 1
ATOM 848 O O . GLN A 1 114 ? 19.552 12.425 -48.509 1.00 94.50 114 GLN A O 1
ATOM 853 N N . PHE A 1 115 ? 19.672 10.520 -49.699 1.00 96.38 115 PHE A N 1
ATOM 854 C CA . PHE A 1 115 ? 20.278 9.716 -48.645 1.00 96.38 115 PHE A CA 1
ATOM 855 C C . PHE A 1 115 ? 21.616 9.111 -49.048 1.00 96.38 115 PHE A C 1
ATOM 857 O O . PHE A 1 115 ? 21.719 8.363 -50.021 1.00 96.38 115 PHE A O 1
ATOM 864 N N . LYS A 1 116 ? 22.618 9.338 -48.194 1.00 95.31 116 LYS A N 1
ATOM 865 C CA . LYS A 1 116 ? 23.860 8.558 -48.177 1.00 95.31 116 LYS A CA 1
ATOM 866 C C . LYS A 1 116 ? 23.786 7.508 -47.078 1.00 95.31 116 LYS A C 1
ATOM 868 O O . LYS A 1 116 ? 23.315 7.795 -45.977 1.00 95.31 116 LYS A O 1
ATOM 873 N N . GLY A 1 117 ? 24.256 6.304 -47.376 1.00 94.00 117 GLY A N 1
ATOM 874 C CA . GLY A 1 117 ? 24.210 5.170 -46.466 1.00 94.00 117 GLY A CA 1
ATOM 875 C C . GLY A 1 117 ? 25.598 4.629 -46.131 1.00 94.00 117 GLY A C 1
ATOM 876 O O . GLY A 1 117 ? 26.500 4.679 -46.965 1.00 94.00 117 GLY A O 1
ATOM 877 N N . LYS A 1 118 ? 25.775 4.105 -44.916 1.00 95.81 118 LYS A N 1
ATOM 878 C CA . LYS A 1 118 ? 26.980 3.358 -44.520 1.00 95.81 118 LYS A CA 1
ATOM 879 C C . LYS A 1 118 ? 26.686 2.365 -43.401 1.00 95.81 118 LYS A C 1
ATOM 881 O O . LYS A 1 118 ? 25.780 2.570 -42.594 1.00 95.81 118 LYS A O 1
ATOM 886 N N . THR A 1 119 ? 27.513 1.331 -43.284 1.00 96.94 119 THR A N 1
ATOM 887 C CA . THR A 1 119 ? 27.484 0.429 -42.126 1.00 96.94 119 THR A CA 1
ATOM 888 C C . THR A 1 119 ? 27.788 1.205 -40.843 1.00 96.94 119 THR A C 1
ATOM 890 O O . THR A 1 119 ? 28.741 1.983 -40.778 1.00 96.94 119 THR A O 1
ATOM 893 N N . SER A 1 120 ? 26.984 0.984 -39.805 1.00 97.00 120 SER A N 1
ATOM 894 C CA . SER A 1 120 ? 27.201 1.568 -38.483 1.00 97.00 120 SER A CA 1
ATOM 895 C C . SER A 1 120 ? 27.996 0.609 -37.601 1.00 97.00 120 SER A C 1
ATOM 897 O O . SER A 1 120 ? 27.643 -0.563 -37.467 1.00 97.00 120 SER A O 1
ATOM 899 N N . LYS A 1 121 ? 29.038 1.126 -36.939 1.00 95.31 121 LYS A N 1
ATOM 900 C CA . LYS A 1 121 ? 29.820 0.383 -35.934 1.00 95.31 121 LYS A CA 1
ATOM 901 C C . LYS A 1 121 ? 29.068 0.191 -34.612 1.00 95.31 121 LYS A C 1
ATOM 903 O O . LYS A 1 121 ? 29.501 -0.587 -33.770 1.00 95.31 121 LYS A O 1
ATOM 908 N N . SER A 1 122 ? 27.966 0.909 -34.409 1.00 94.44 122 SER A N 1
ATOM 909 C CA . SER A 1 122 ? 27.159 0.833 -33.192 1.00 94.44 122 SER A CA 1
ATOM 910 C C . SER A 1 122 ? 25.707 0.487 -33.515 1.00 94.44 122 SER A C 1
ATOM 912 O O . SER A 1 122 ? 25.188 0.958 -34.535 1.00 94.44 122 SER A O 1
ATOM 914 N N . PRO A 1 123 ? 25.032 -0.291 -32.653 1.00 97.38 123 PRO A N 1
ATOM 915 C CA . PRO A 1 123 ? 23.610 -0.547 -32.804 1.00 97.38 123 PRO A CA 1
ATOM 916 C C . PRO A 1 123 ? 22.788 0.734 -32.645 1.00 97.38 123 PRO A C 1
ATOM 918 O O . PRO A 1 123 ? 23.240 1.717 -32.052 1.00 97.38 123 PRO A O 1
ATOM 921 N N . ALA A 1 124 ? 21.562 0.716 -33.165 1.00 97.81 124 ALA A N 1
ATOM 922 C CA . ALA A 1 124 ? 20.597 1.793 -32.991 1.00 97.81 124 ALA A CA 1
ATOM 923 C C . ALA A 1 124 ? 20.269 1.996 -31.503 1.00 97.81 124 ALA A C 1
ATOM 925 O O . ALA A 1 124 ? 20.268 3.126 -31.007 1.00 97.81 124 ALA A O 1
ATOM 926 N N . LEU A 1 125 ? 20.052 0.894 -30.775 1.00 98.25 125 LEU A N 1
ATOM 927 C CA . LEU A 1 125 ? 19.655 0.899 -29.370 1.00 98.25 125 LEU A CA 1
ATOM 928 C C . LEU A 1 125 ? 20.648 0.172 -28.470 1.00 98.25 125 LEU A C 1
ATOM 930 O O . LEU A 1 125 ? 21.130 -0.910 -28.800 1.00 98.25 125 LEU A O 1
ATOM 934 N N . THR A 1 126 ? 20.820 0.717 -27.269 1.00 97.81 126 THR A N 1
ATOM 935 C CA . THR A 1 126 ? 21.223 -0.071 -26.105 1.00 97.81 126 THR A CA 1
ATOM 936 C C . THR A 1 126 ? 19.968 -0.748 -25.575 1.00 97.81 126 THR A C 1
ATOM 938 O O . THR A 1 126 ? 19.057 -0.069 -25.095 1.00 97.81 126 THR A O 1
ATOM 941 N N . ARG A 1 127 ? 19.897 -2.077 -25.677 1.00 96.56 127 ARG A N 1
ATOM 942 C CA . ARG A 1 127 ? 18.713 -2.857 -25.297 1.00 96.56 127 ARG A CA 1
ATOM 943 C C . ARG A 1 127 ? 19.059 -4.137 -24.554 1.00 96.56 127 ARG A C 1
ATOM 945 O O . ARG A 1 127 ? 20.178 -4.632 -24.636 1.00 96.56 127 ARG A O 1
ATOM 952 N N . SER A 1 128 ? 18.066 -4.686 -23.867 1.00 97.00 128 SER A N 1
ATOM 953 C CA . SER A 1 128 ? 18.166 -5.955 -23.158 1.00 97.00 128 SER A CA 1
ATOM 954 C C . SER A 1 128 ? 16.848 -6.719 -23.207 1.00 97.00 128 SER A C 1
ATOM 956 O O . SER A 1 128 ? 15.772 -6.120 -23.215 1.00 97.00 128 SER A O 1
ATOM 958 N N . THR A 1 129 ? 16.955 -8.046 -23.226 1.00 95.94 129 THR A N 1
ATOM 959 C CA . THR A 1 129 ? 15.832 -8.968 -23.037 1.00 95.94 129 THR A CA 1
ATOM 960 C C . THR A 1 129 ? 15.870 -9.439 -21.590 1.00 95.94 129 THR A C 1
ATOM 962 O O . THR A 1 129 ? 16.809 -10.115 -21.171 1.00 95.94 129 THR A O 1
ATOM 965 N N . ILE A 1 130 ? 14.870 -9.052 -20.809 1.00 96.25 130 ILE A N 1
ATOM 966 C CA . ILE A 1 130 ? 14.826 -9.243 -19.363 1.00 96.25 130 ILE A CA 1
ATOM 967 C C . ILE A 1 130 ? 13.828 -10.360 -19.061 1.00 96.25 130 ILE A C 1
ATOM 969 O O . ILE A 1 130 ? 12.615 -10.195 -19.190 1.00 96.25 130 ILE A O 1
ATOM 973 N N . VAL A 1 131 ? 14.358 -11.520 -18.680 1.00 95.81 131 VAL A N 1
ATOM 974 C CA . VAL A 1 131 ? 13.574 -12.705 -18.299 1.00 95.81 131 VAL A CA 1
ATOM 975 C C . VAL A 1 131 ? 13.187 -12.669 -16.818 1.00 95.81 131 VAL A C 1
ATOM 977 O O . VAL A 1 131 ? 13.743 -11.885 -16.039 1.00 95.81 131 VAL A O 1
ATOM 980 N N . LYS A 1 132 ? 12.271 -13.560 -16.414 1.00 96.00 132 LYS A N 1
ATOM 981 C CA . LYS A 1 132 ? 11.818 -13.694 -15.025 1.00 96.00 132 LYS A CA 1
ATOM 982 C C . LYS A 1 132 ? 12.980 -13.707 -14.036 1.00 96.00 132 LYS A C 1
ATOM 984 O O . LYS A 1 132 ? 13.903 -14.514 -14.130 1.00 96.00 132 LYS A O 1
ATOM 989 N N . GLY A 1 133 ? 12.913 -12.820 -13.054 1.00 95.12 133 GLY A N 1
ATOM 990 C CA . GLY A 1 133 ? 13.855 -12.754 -11.946 1.00 95.12 133 GLY A CA 1
ATOM 991 C C . GLY A 1 133 ? 15.189 -12.078 -12.257 1.00 95.12 133 GLY A C 1
ATOM 992 O O . GLY A 1 133 ? 15.906 -11.719 -11.321 1.00 95.12 133 GLY A O 1
ATOM 993 N N . LYS A 1 134 ? 15.516 -11.855 -13.533 1.00 97.88 134 LYS A N 1
ATOM 994 C CA . LYS A 1 134 ? 16.721 -11.131 -13.943 1.00 97.88 134 LYS A CA 1
ATOM 995 C C . LYS A 1 134 ? 16.441 -9.638 -14.009 1.00 97.88 134 LYS A C 1
ATOM 997 O O . LYS A 1 134 ? 15.305 -9.208 -14.205 1.00 97.88 134 LYS A O 1
ATOM 1002 N N . SER A 1 135 ? 17.497 -8.855 -13.810 1.00 98.19 135 SER A N 1
ATOM 1003 C CA . SER A 1 135 ? 17.405 -7.400 -13.755 1.00 98.19 135 SER A CA 1
ATOM 1004 C C . SER A 1 135 ? 18.462 -6.741 -14.622 1.00 98.19 135 SER A C 1
ATOM 1006 O O . SER A 1 135 ? 19.565 -7.265 -14.785 1.00 98.19 135 SER A O 1
ATOM 1008 N N . TYR A 1 136 ? 18.131 -5.574 -15.158 1.00 98.44 136 TYR A N 1
ATOM 1009 C CA . TYR A 1 136 ? 19.014 -4.801 -16.021 1.00 98.44 136 TYR A CA 1
ATOM 1010 C C . TYR A 1 136 ? 18.938 -3.318 -15.658 1.00 98.44 136 TYR A C 1
ATOM 1012 O O . TYR A 1 136 ? 17.876 -2.814 -15.293 1.00 98.44 136 TYR A O 1
ATOM 1020 N N . GLU A 1 137 ? 20.075 -2.632 -15.710 1.00 98.56 137 GLU A N 1
ATOM 1021 C CA . GLU A 1 137 ? 20.189 -1.202 -15.435 1.00 98.56 137 GLU A CA 1
ATOM 1022 C C . GLU A 1 137 ? 20.531 -0.463 -16.729 1.00 98.56 137 GLU A C 1
ATOM 1024 O O . GLU A 1 137 ? 21.492 -0.816 -17.415 1.00 98.56 137 GLU A O 1
ATOM 1029 N N . PHE A 1 138 ? 19.755 0.575 -17.034 1.00 98.56 138 PHE A N 1
ATOM 1030 C CA . PHE A 1 138 ? 20.037 1.525 -18.104 1.00 98.56 138 PHE A CA 1
ATOM 1031 C C . PHE A 1 138 ? 20.394 2.875 -17.486 1.00 98.56 138 PHE A C 1
ATOM 1033 O O . PHE A 1 138 ? 19.616 3.425 -16.706 1.00 98.56 138 PHE A O 1
ATOM 1040 N N . SER A 1 139 ? 21.545 3.425 -17.857 1.00 98.50 139 SER A N 1
ATOM 1041 C CA . SER A 1 139 ? 22.018 4.735 -17.405 1.00 98.50 139 SER A CA 1
ATOM 1042 C C . SER A 1 139 ? 21.963 5.728 -18.555 1.00 98.50 139 SER A C 1
ATOM 1044 O O . SER A 1 139 ? 22.546 5.472 -19.610 1.00 98.50 139 SER A O 1
ATOM 1046 N N . ASN A 1 140 ? 21.285 6.856 -18.349 1.00 98.25 140 ASN A N 1
ATOM 1047 C CA . ASN A 1 140 ? 21.243 7.946 -19.313 1.00 98.25 140 ASN A CA 1
ATOM 1048 C C . ASN A 1 140 ? 22.516 8.790 -19.178 1.00 98.25 140 ASN A C 1
ATOM 1050 O O . ASN A 1 140 ? 22.698 9.511 -18.200 1.00 98.25 140 ASN A O 1
ATOM 1054 N N . THR A 1 141 ? 23.397 8.706 -20.168 1.00 97.06 141 THR A N 1
ATOM 1055 C CA . THR A 1 141 ? 24.671 9.434 -20.201 1.00 97.06 141 THR A CA 1
ATOM 1056 C C . THR A 1 141 ? 24.572 10.780 -20.914 1.00 97.06 141 THR A C 1
ATOM 1058 O O . THR A 1 141 ? 25.582 11.461 -21.076 1.00 97.06 141 THR A O 1
ATOM 1061 N N . SER A 1 142 ? 23.384 11.164 -21.384 1.00 95.06 142 SER A N 1
ATOM 1062 C CA . SER A 1 142 ? 23.175 12.436 -22.072 1.00 95.06 142 SER A CA 1
ATOM 1063 C C . SER A 1 142 ? 22.863 13.583 -21.102 1.00 95.06 142 SER A C 1
ATOM 1065 O O . SER A 1 142 ? 22.508 13.373 -19.941 1.00 95.06 142 SER A O 1
ATOM 1067 N N . LYS A 1 143 ? 22.974 14.821 -21.600 1.00 94.38 143 LYS A N 1
ATOM 1068 C CA . LYS A 1 143 ? 22.653 16.052 -20.853 1.00 94.38 143 LYS A CA 1
ATOM 1069 C C . LYS A 1 143 ? 21.145 16.338 -20.750 1.00 94.38 143 LYS A C 1
ATOM 1071 O O . LYS A 1 143 ? 20.760 17.317 -20.126 1.00 94.38 143 LYS A O 1
ATOM 1076 N N . LYS A 1 144 ? 20.292 15.520 -21.375 1.00 94.62 144 LYS A N 1
ATOM 1077 C CA . LYS A 1 144 ? 18.829 15.677 -21.394 1.00 94.62 144 LYS A CA 1
ATOM 1078 C C . LYS A 1 144 ? 18.163 14.391 -20.915 1.00 94.62 144 LYS A C 1
ATOM 1080 O O . LYS A 1 144 ? 18.790 13.336 -20.893 1.00 94.62 144 LYS A O 1
ATOM 1085 N N . SER A 1 145 ? 16.888 14.458 -20.547 1.00 96.12 145 SER A N 1
ATOM 1086 C CA . SER A 1 145 ? 16.109 13.247 -20.281 1.00 96.12 145 SER A CA 1
ATOM 1087 C C . SER A 1 145 ? 16.012 12.381 -21.540 1.00 96.12 145 SER A C 1
ATOM 1089 O O . SER A 1 145 ? 15.813 12.888 -22.644 1.00 96.12 145 SER A O 1
ATOM 1091 N N . GLY A 1 146 ? 16.165 11.073 -21.369 1.00 95.62 146 GLY A N 1
ATOM 1092 C CA . GLY A 1 146 ? 16.060 10.074 -22.425 1.00 95.62 146 GLY A CA 1
ATOM 1093 C C . GLY A 1 146 ? 14.806 9.227 -22.249 1.00 95.62 146 GLY A C 1
ATOM 1094 O O . GLY A 1 146 ? 14.279 9.098 -21.144 1.00 95.62 146 GLY A O 1
ATOM 1095 N N . LYS A 1 147 ? 14.335 8.625 -23.339 1.00 96.50 147 LYS A N 1
ATOM 1096 C CA . LYS A 1 147 ? 13.182 7.720 -23.336 1.00 96.50 147 LYS A CA 1
ATOM 1097 C C . LYS A 1 147 ? 13.660 6.293 -23.590 1.00 96.50 147 LYS A C 1
ATOM 1099 O O . LYS A 1 147 ? 14.285 6.032 -24.615 1.00 96.50 147 LYS A O 1
ATOM 1104 N N . LEU A 1 148 ? 13.345 5.379 -22.678 1.00 95.62 148 LEU A N 1
ATOM 1105 C CA . LEU A 1 148 ? 13.411 3.944 -22.935 1.00 95.62 148 LEU A CA 1
ATOM 1106 C C . LEU A 1 148 ? 12.052 3.460 -23.418 1.00 95.62 148 LEU A C 1
ATOM 1108 O O . LEU A 1 148 ? 11.018 3.798 -22.844 1.00 95.62 148 LEU A O 1
ATOM 1112 N N . LYS A 1 149 ? 12.065 2.646 -24.464 1.00 95.19 149 LYS A N 1
ATOM 1113 C CA . LYS A 1 149 ? 10.906 1.909 -24.947 1.00 95.19 149 LYS A CA 1
ATOM 1114 C C . LYS A 1 149 ? 10.917 0.518 -24.342 1.00 95.19 149 LYS A C 1
ATOM 1116 O O . LYS A 1 149 ? 11.972 -0.117 -24.277 1.00 95.19 149 LYS A O 1
ATOM 1121 N N . VAL A 1 150 ? 9.746 0.070 -23.908 1.00 94.00 150 VAL A N 1
ATOM 1122 C CA . VAL A 1 150 ? 9.558 -1.243 -23.305 1.00 94.00 150 VAL A CA 1
ATOM 1123 C C . VAL A 1 150 ? 8.435 -1.960 -24.036 1.00 94.00 150 VAL A C 1
ATOM 1125 O O . VAL A 1 150 ? 7.317 -1.457 -24.099 1.00 94.00 150 VAL A O 1
ATOM 1128 N N . VAL A 1 151 ? 8.740 -3.122 -24.601 1.00 91.88 151 VAL A N 1
ATOM 1129 C CA . VAL A 1 151 ? 7.805 -3.933 -25.389 1.00 91.88 151 VAL A CA 1
ATOM 1130 C C . VAL A 1 151 ? 7.818 -5.377 -24.899 1.00 91.88 151 VAL A C 1
ATOM 1132 O O . VAL A 1 151 ? 8.830 -5.882 -24.407 1.00 91.88 151 VAL A O 1
ATOM 1135 N N . GLY A 1 152 ? 6.685 -6.053 -25.035 1.00 86.75 152 GLY A N 1
ATOM 1136 C CA . GLY A 1 152 ? 6.516 -7.456 -24.673 1.00 86.75 152 GLY A CA 1
ATOM 1137 C C . GLY A 1 152 ? 5.252 -8.027 -25.308 1.00 86.75 152 GLY A C 1
ATOM 1138 O O . GLY A 1 152 ? 4.473 -7.293 -25.908 1.00 86.75 152 GLY A O 1
ATOM 1139 N N . GLY A 1 153 ? 5.067 -9.342 -25.198 1.00 80.62 153 GLY A N 1
ATOM 1140 C CA . GLY A 1 153 ? 3.830 -10.004 -25.620 1.00 80.62 153 GLY A CA 1
ATOM 1141 C C . GLY A 1 153 ? 2.730 -9.949 -24.553 1.00 80.62 153 GLY A C 1
ATOM 1142 O O . GLY A 1 153 ? 2.918 -9.392 -23.475 1.00 80.62 153 GLY A O 1
ATOM 1143 N N . ILE A 1 154 ? 1.596 -10.590 -24.842 1.00 81.50 154 ILE A N 1
ATOM 1144 C CA . ILE A 1 154 ? 0.489 -10.779 -23.889 1.00 81.50 154 ILE A CA 1
ATOM 1145 C C . ILE A 1 154 ? 1.000 -11.501 -22.629 1.00 81.50 154 ILE A C 1
ATOM 1147 O O . ILE A 1 154 ? 1.803 -12.436 -22.750 1.00 81.50 154 ILE A O 1
ATOM 1151 N N . ASP A 1 155 ? 0.520 -11.086 -21.454 1.00 83.75 155 ASP A N 1
ATOM 1152 C CA . ASP A 1 155 ? 0.916 -11.596 -20.129 1.00 83.75 155 ASP A CA 1
ATOM 1153 C C . ASP A 1 155 ? 2.402 -11.390 -19.808 1.00 83.75 155 ASP A C 1
ATOM 1155 O O . ASP A 1 155 ? 3.085 -12.287 -19.305 1.00 83.75 155 ASP A O 1
ATOM 1159 N N . VAL A 1 156 ? 2.928 -10.214 -20.153 1.00 87.69 156 VAL A N 1
ATOM 1160 C CA . VAL A 1 156 ? 4.252 -9.761 -19.724 1.00 87.69 156 VAL A CA 1
ATOM 1161 C C . VAL A 1 156 ? 4.088 -8.632 -18.719 1.00 87.69 156 VAL A C 1
ATOM 1163 O O . VAL A 1 156 ? 3.549 -7.575 -19.040 1.00 87.69 156 VAL A O 1
ATOM 1166 N N . ASP A 1 157 ? 4.622 -8.853 -17.523 1.00 91.06 157 ASP A N 1
ATOM 1167 C CA . ASP A 1 157 ? 4.777 -7.844 -16.486 1.00 91.06 157 ASP A CA 1
ATOM 1168 C C . ASP A 1 157 ? 6.245 -7.677 -16.066 1.00 91.06 157 ASP A C 1
ATOM 1170 O O . ASP A 1 157 ? 7.090 -8.586 -16.138 1.00 91.06 157 ASP A O 1
ATOM 1174 N N . TYR A 1 158 ? 6.555 -6.462 -15.634 1.00 94.56 158 TYR A N 1
ATOM 1175 C CA . TYR A 1 158 ? 7.865 -6.086 -15.127 1.00 94.56 158 TYR A CA 1
ATOM 1176 C C . TYR A 1 158 ? 7.739 -5.014 -14.054 1.00 94.56 158 TYR A C 1
ATOM 1178 O O . TYR A 1 158 ? 6.741 -4.304 -13.947 1.00 94.56 158 TYR A O 1
ATOM 1186 N N . ASP A 1 159 ? 8.797 -4.882 -13.266 1.00 96.44 159 ASP A N 1
ATOM 1187 C CA . ASP A 1 159 ? 8.929 -3.783 -12.322 1.00 96.44 159 ASP A CA 1
ATOM 1188 C C . ASP A 1 159 ? 10.046 -2.850 -12.771 1.00 96.44 159 ASP A C 1
ATOM 1190 O O . ASP A 1 159 ? 11.039 -3.300 -13.358 1.00 96.44 159 ASP A O 1
ATOM 1194 N N . TYR A 1 160 ? 9.939 -1.567 -12.430 1.00 97.06 160 TYR A N 1
ATOM 1195 C CA . TYR A 1 160 ? 11.055 -0.647 -12.599 1.00 97.06 160 TYR A CA 1
ATOM 1196 C C . TYR A 1 160 ? 11.134 0.426 -11.515 1.00 97.06 160 TYR A C 1
ATOM 1198 O O . TYR A 1 160 ? 10.141 0.804 -10.891 1.00 97.06 160 TYR A O 1
ATOM 1206 N N . VAL A 1 161 ? 12.350 0.942 -11.324 1.00 98.00 161 VAL A N 1
ATOM 1207 C CA . VAL A 1 161 ? 12.622 2.117 -10.491 1.00 98.00 161 VAL A CA 1
ATOM 1208 C C . VAL A 1 161 ? 13.521 3.076 -11.249 1.00 98.00 161 VAL A C 1
ATOM 1210 O O . VAL A 1 161 ? 14.617 2.686 -11.660 1.00 98.00 161 VAL A O 1
ATOM 1213 N N . VAL A 1 162 ? 13.071 4.321 -11.403 1.00 98.06 162 VAL A N 1
ATOM 1214 C CA . VAL A 1 162 ? 13.868 5.416 -11.973 1.00 98.06 162 VAL A CA 1
ATOM 1215 C C . VAL A 1 162 ? 14.547 6.171 -10.842 1.00 98.06 162 VAL A C 1
ATOM 1217 O O . VAL A 1 162 ? 13.915 6.503 -9.839 1.00 98.06 162 VAL A O 1
ATOM 1220 N N . TYR A 1 163 ? 15.830 6.456 -11.027 1.00 97.50 163 TYR A N 1
ATOM 1221 C CA . TYR A 1 163 ? 16.658 7.230 -10.120 1.00 97.50 163 TYR A CA 1
ATOM 1222 C C . TYR A 1 163 ? 17.175 8.492 -10.813 1.00 97.50 163 TYR A C 1
ATOM 1224 O O . TYR A 1 163 ? 17.543 8.451 -11.994 1.00 97.50 163 TYR A O 1
ATOM 1232 N N . ASP A 1 164 ? 17.254 9.588 -10.064 1.00 97.38 164 ASP A N 1
ATOM 1233 C CA . ASP A 1 164 ? 17.967 10.792 -10.493 1.00 97.38 164 ASP A CA 1
ATOM 1234 C C . ASP A 1 164 ? 19.496 10.578 -10.498 1.00 97.38 164 ASP A C 1
ATOM 1236 O O . ASP A 1 164 ? 20.006 9.507 -10.143 1.00 97.38 164 ASP A O 1
ATOM 1240 N N . LYS A 1 165 ? 20.243 11.610 -1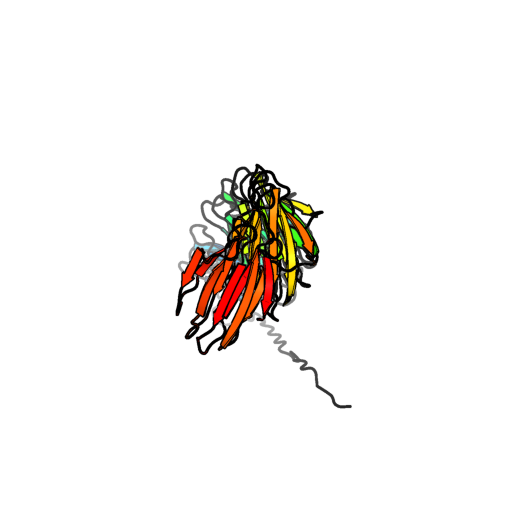0.908 1.00 96.94 165 LYS A N 1
ATOM 1241 C CA . LYS A 1 165 ? 21.717 11.601 -10.925 1.00 96.94 165 LYS A CA 1
ATOM 1242 C C . LYS A 1 165 ? 22.327 11.378 -9.531 1.00 96.94 165 LYS A C 1
ATOM 1244 O O . LYS A 1 165 ? 23.405 10.800 -9.425 1.00 96.94 165 LYS A O 1
ATOM 1249 N N . SER A 1 166 ? 21.633 11.801 -8.477 1.00 95.19 166 SER A N 1
ATOM 1250 C CA . SER A 1 166 ? 22.049 11.667 -7.074 1.00 95.19 166 SER A CA 1
ATOM 1251 C C . SER A 1 166 ? 21.662 10.312 -6.463 1.00 95.19 166 SER A C 1
ATOM 1253 O O . SER A 1 166 ? 21.989 10.032 -5.312 1.00 95.19 166 SER A O 1
ATOM 1255 N N . GLY A 1 167 ? 20.966 9.455 -7.216 1.00 93.12 167 GLY A N 1
ATOM 1256 C CA . GLY A 1 167 ? 20.512 8.143 -6.772 1.00 93.12 167 GLY A CA 1
ATOM 1257 C C . GLY A 1 167 ? 19.197 8.142 -5.987 1.00 93.12 167 GLY A C 1
ATOM 1258 O O . GLY A 1 167 ? 18.837 7.093 -5.449 1.00 93.12 167 GLY A O 1
ATOM 1259 N N . ASN A 1 168 ? 18.460 9.256 -5.928 1.00 93.88 168 ASN A N 1
ATOM 1260 C CA . ASN A 1 168 ? 17.135 9.297 -5.307 1.00 93.88 168 ASN A CA 1
ATOM 1261 C C . ASN A 1 168 ? 16.088 8.667 -6.223 1.00 93.88 168 ASN A C 1
ATOM 1263 O O . ASN A 1 168 ? 16.139 8.825 -7.440 1.00 93.88 168 ASN A O 1
ATOM 1267 N N . VAL A 1 169 ? 15.111 7.983 -5.631 1.00 95.38 169 VAL A N 1
ATOM 1268 C CA . VAL A 1 169 ? 13.990 7.392 -6.369 1.00 95.38 169 VAL A CA 1
ATOM 1269 C C . VAL A 1 169 ? 13.058 8.492 -6.876 1.00 95.38 169 VAL A C 1
ATOM 1271 O O . VAL A 1 169 ? 12.518 9.259 -6.081 1.00 95.38 169 VAL A O 1
ATOM 1274 N N . MET A 1 170 ? 12.839 8.523 -8.189 1.00 94.81 170 MET A N 1
ATOM 1275 C CA . MET A 1 170 ? 11.899 9.430 -8.853 1.00 94.81 170 MET A CA 1
ATOM 1276 C C . MET A 1 170 ? 10.576 8.751 -9.194 1.00 94.81 170 MET A C 1
ATOM 1278 O O . MET A 1 170 ? 9.515 9.329 -8.980 1.00 94.81 170 MET A O 1
ATOM 1282 N N . ASP A 1 171 ? 10.637 7.522 -9.706 1.00 94.38 171 ASP A N 1
ATOM 1283 C CA . ASP A 1 171 ? 9.458 6.747 -10.088 1.00 94.38 171 ASP A CA 1
ATOM 1284 C C . ASP A 1 171 ? 9.634 5.282 -9.691 1.00 94.38 171 ASP A C 1
ATOM 1286 O O . ASP A 1 171 ? 10.749 4.760 -9.610 1.00 94.38 171 ASP A O 1
ATOM 1290 N N . THR A 1 172 ? 8.522 4.624 -9.398 1.00 94.88 172 THR A N 1
ATOM 1291 C CA . THR A 1 172 ? 8.445 3.225 -8.981 1.00 94.88 172 THR A CA 1
ATOM 1292 C C . THR A 1 172 ? 7.164 2.641 -9.548 1.00 94.88 172 THR A C 1
ATOM 1294 O O . THR A 1 172 ? 6.072 3.077 -9.175 1.00 94.88 172 THR A O 1
ATOM 1297 N N . ARG A 1 173 ? 7.304 1.628 -10.406 1.00 93.31 173 ARG A N 1
ATOM 1298 C CA . ARG A 1 173 ? 6.181 0.861 -10.953 1.00 93.31 173 ARG A CA 1
ATOM 1299 C C . ARG A 1 173 ? 6.328 -0.611 -10.641 1.00 93.31 173 ARG A C 1
ATOM 1301 O O . ARG A 1 173 ? 7.436 -1.151 -10.653 1.00 93.31 173 ARG A O 1
ATOM 1308 N N . ILE A 1 174 ? 5.190 -1.223 -10.353 1.00 92.75 174 ILE A N 1
ATOM 1309 C CA . ILE A 1 174 ? 5.055 -2.612 -9.946 1.00 92.75 174 ILE A CA 1
ATOM 1310 C C . ILE A 1 174 ? 4.049 -3.293 -10.863 1.00 92.75 174 ILE A C 1
ATOM 1312 O O . ILE A 1 174 ? 2.980 -2.738 -11.096 1.00 92.75 174 ILE A O 1
ATOM 1316 N N . ALA A 1 175 ? 4.409 -4.477 -11.361 1.00 87.56 175 ALA A N 1
ATOM 1317 C CA . ALA A 1 175 ? 3.602 -5.257 -12.299 1.00 87.56 175 ALA A CA 1
ATOM 1318 C C . ALA A 1 175 ? 3.078 -4.427 -13.490 1.00 87.56 175 ALA A C 1
ATOM 1320 O O . ALA A 1 175 ? 1.915 -4.537 -13.872 1.00 87.56 175 ALA A O 1
ATOM 1321 N N . GLU A 1 176 ? 3.939 -3.579 -14.057 1.00 85.94 176 GLU A N 1
ATOM 1322 C CA . GLU A 1 176 ? 3.597 -2.743 -15.207 1.00 85.94 176 GLU A CA 1
ATOM 1323 C C . GLU A 1 176 ? 3.395 -3.623 -16.445 1.00 85.94 176 GLU A C 1
ATOM 1325 O O . GLU A 1 176 ? 4.167 -4.560 -16.680 1.00 85.94 176 GLU A O 1
ATOM 1330 N N . TRP A 1 177 ? 2.366 -3.315 -17.232 1.00 80.69 177 TRP A N 1
ATOM 1331 C CA . TRP A 1 177 ? 2.058 -4.023 -18.473 1.00 80.69 177 TRP A CA 1
ATOM 1332 C C . TRP A 1 177 ? 2.797 -3.396 -19.665 1.00 80.69 177 TRP A C 1
ATOM 1334 O O . TRP A 1 177 ? 3.382 -2.320 -19.577 1.00 80.69 177 TRP A O 1
ATOM 1344 N N . ILE A 1 178 ? 2.834 -4.116 -20.783 1.00 71.12 178 ILE A N 1
ATOM 1345 C CA . ILE A 1 178 ? 3.648 -3.797 -21.967 1.00 71.12 178 ILE A CA 1
ATOM 1346 C C . ILE A 1 178 ? 3.334 -2.438 -22.621 1.00 71.12 178 ILE A C 1
ATOM 1348 O O . ILE A 1 178 ? 2.258 -1.875 -22.452 1.00 71.12 178 ILE A O 1
ATOM 1352 N N . ASN A 1 179 ? 4.266 -1.971 -23.464 1.00 67.88 179 ASN A N 1
ATOM 1353 C CA . ASN A 1 179 ? 4.162 -0.784 -24.328 1.00 67.88 179 ASN A CA 1
ATOM 1354 C C . ASN A 1 179 ? 4.236 0.566 -23.610 1.00 67.88 179 ASN A C 1
ATOM 1356 O O . ASN A 1 179 ? 3.642 1.551 -24.052 1.00 67.88 179 ASN A O 1
ATOM 1360 N N . THR A 1 180 ? 5.036 0.653 -22.548 1.00 82.38 180 THR A N 1
ATOM 1361 C CA . THR A 1 180 ? 5.294 1.936 -21.891 1.00 82.38 180 THR A CA 1
ATOM 1362 C C . THR A 1 180 ? 6.580 2.592 -22.376 1.00 82.38 180 THR A C 1
ATOM 1364 O O . THR A 1 180 ? 7.504 1.977 -22.922 1.00 82.38 180 THR A O 1
ATOM 1367 N N . THR A 1 181 ? 6.619 3.911 -22.208 1.00 92.25 181 THR A N 1
ATOM 1368 C CA . THR A 1 181 ? 7.832 4.703 -22.379 1.00 92.25 181 THR A CA 1
ATOM 1369 C C . THR A 1 181 ? 8.300 5.147 -21.005 1.00 92.25 181 THR A C 1
ATOM 1371 O O . THR A 1 181 ? 7.595 5.888 -20.327 1.00 92.25 181 THR A O 1
ATOM 1374 N N . VAL A 1 182 ? 9.499 4.727 -20.612 1.00 95.69 182 VAL A N 1
ATOM 1375 C CA . VAL A 1 182 ? 10.104 5.130 -19.342 1.00 95.69 182 VAL A CA 1
ATOM 1376 C C . VAL A 1 182 ? 11.024 6.318 -19.589 1.00 95.69 182 VAL A C 1
ATOM 1378 O O . VAL A 1 182 ? 12.009 6.215 -20.323 1.00 95.69 182 VAL A O 1
ATOM 1381 N N . THR A 1 183 ? 10.710 7.456 -18.977 1.00 96.94 183 THR A N 1
ATOM 1382 C CA . THR A 1 183 ? 11.564 8.648 -19.030 1.00 96.94 183 THR A CA 1
ATOM 1383 C C . THR A 1 183 ? 12.644 8.553 -17.957 1.00 96.94 183 THR A C 1
ATOM 1385 O O . THR A 1 183 ? 12.343 8.423 -16.774 1.00 96.94 183 THR A O 1
ATOM 1388 N N . VAL A 1 184 ? 13.909 8.643 -18.366 1.00 98.12 184 VAL A N 1
ATOM 1389 C CA . VAL A 1 184 ? 15.074 8.611 -17.475 1.00 98.12 184 VAL A CA 1
ATOM 1390 C C . VAL A 1 184 ? 15.741 9.987 -17.505 1.00 98.12 184 VAL A C 1
ATOM 1392 O O . VAL A 1 184 ? 16.135 10.434 -18.587 1.00 98.12 184 VAL A O 1
ATOM 1395 N N . PRO A 1 185 ? 15.885 10.680 -16.364 1.00 98.06 185 PRO A N 1
ATOM 1396 C CA . PRO A 1 185 ? 16.446 12.030 -16.328 1.00 98.06 185 PRO A CA 1
ATOM 1397 C C . PRO A 1 185 ? 17.911 12.054 -16.788 1.00 98.06 185 PRO A C 1
ATOM 1399 O O . PRO A 1 185 ? 18.583 11.020 -16.826 1.00 98.06 185 PRO A O 1
ATOM 1402 N N . ALA A 1 186 ? 18.412 13.240 -17.138 1.00 97.56 186 ALA A N 1
ATOM 1403 C CA . ALA A 1 186 ? 19.816 13.443 -17.495 1.00 97.56 186 ALA A CA 1
ATOM 1404 C C . ALA A 1 186 ? 20.752 12.955 -16.374 1.00 97.56 186 ALA A C 1
ATOM 1406 O O . ALA A 1 186 ? 20.574 13.313 -15.209 1.00 97.56 186 ALA A O 1
ATOM 1407 N N . GLY A 1 187 ? 21.738 12.119 -16.710 1.00 97.75 187 GLY A N 1
ATOM 1408 C CA . GLY A 1 187 ? 22.661 11.523 -15.736 1.00 97.75 187 GLY A CA 1
ATOM 1409 C C . GLY A 1 187 ? 22.034 10.511 -14.767 1.00 97.75 187 GLY A C 1
ATOM 1410 O O . GLY A 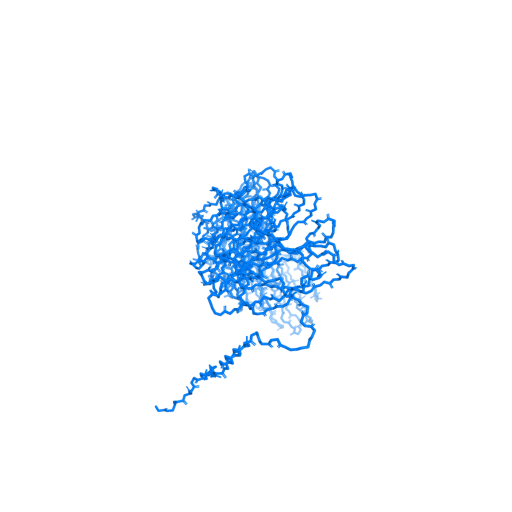1 187 ? 22.751 9.955 -13.937 1.00 97.75 187 GLY A O 1
ATOM 1411 N N . GLY A 1 188 ? 20.723 10.272 -14.841 1.00 98.31 188 GLY A N 1
ATOM 1412 C CA . GLY A 1 188 ? 20.031 9.293 -14.014 1.00 98.31 188 GLY A CA 1
ATOM 1413 C C . GLY A 1 188 ? 20.042 7.895 -14.616 1.00 98.31 188 GLY A C 1
ATOM 1414 O O . GLY A 1 188 ? 20.697 7.607 -15.624 1.00 98.31 188 GLY A O 1
ATOM 1415 N N . LYS A 1 189 ? 19.288 6.998 -13.986 1.00 98.44 189 LYS A N 1
ATOM 1416 C CA . LYS A 1 189 ? 19.237 5.591 -14.388 1.00 98.44 189 LYS A CA 1
ATOM 1417 C C . LYS A 1 189 ? 17.920 4.933 -14.040 1.00 98.44 189 LYS A C 1
ATOM 1419 O O . LYS A 1 189 ? 17.186 5.410 -13.185 1.00 98.44 189 LYS A O 1
ATOM 1424 N N . VAL A 1 190 ? 17.652 3.793 -14.652 1.00 98.44 190 VAL A N 1
ATOM 1425 C CA . VAL A 1 190 ? 16.515 2.941 -14.314 1.00 98.44 190 VAL A CA 1
ATOM 1426 C C . VAL A 1 190 ? 16.969 1.503 -14.159 1.00 98.44 190 VAL A C 1
ATOM 1428 O O . VAL A 1 190 ? 17.751 0.995 -14.961 1.00 98.44 190 VAL A O 1
ATOM 1431 N N . THR A 1 191 ? 16.479 0.849 -13.111 1.00 98.44 191 THR A N 1
ATOM 1432 C CA . THR A 1 191 ? 16.629 -0.595 -12.915 1.00 98.44 191 THR A CA 1
ATOM 1433 C C . THR A 1 191 ? 15.299 -1.255 -13.230 1.00 98.44 191 THR A C 1
ATOM 1435 O O . THR A 1 191 ? 14.279 -0.833 -12.691 1.00 98.44 191 THR A O 1
ATOM 1438 N N . MET A 1 192 ? 15.312 -2.282 -14.076 1.00 97.62 192 MET A N 1
ATOM 1439 C CA . MET A 1 192 ? 14.128 -3.041 -14.479 1.00 97.62 192 MET A CA 1
ATOM 1440 C C . MET A 1 192 ? 14.298 -4.518 -14.125 1.00 97.62 192 MET A C 1
ATOM 1442 O O . MET A 1 192 ? 15.406 -5.045 -14.242 1.00 97.62 192 MET A O 1
ATOM 1446 N N . THR A 1 193 ? 13.218 -5.190 -13.728 1.00 98.06 193 THR A N 1
ATOM 1447 C CA . THR A 1 193 ? 13.203 -6.629 -13.413 1.00 98.06 193 THR A CA 1
ATOM 1448 C C . THR A 1 193 ? 12.025 -7.305 -14.098 1.00 98.06 193 THR A C 1
ATOM 1450 O O . THR A 1 193 ? 10.890 -6.868 -13.929 1.00 98.06 193 THR A O 1
ATOM 1453 N N . GLY A 1 194 ? 12.282 -8.390 -14.831 1.00 96.50 194 GLY A N 1
ATOM 1454 C CA . GLY A 1 194 ? 11.228 -9.198 -15.448 1.00 96.50 194 GLY A CA 1
ATOM 1455 C C . GLY A 1 194 ? 10.502 -10.046 -14.402 1.00 96.50 194 GLY A C 1
ATOM 1456 O O . GLY A 1 194 ? 11.151 -10.650 -13.540 1.00 96.50 194 GLY A O 1
ATOM 1457 N N . GLN A 1 195 ? 9.171 -10.104 -14.465 1.00 94.62 195 GLN A N 1
ATOM 1458 C CA . GLN A 1 195 ? 8.342 -10.807 -13.471 1.00 94.62 195 GLN A CA 1
ATOM 1459 C C . GLN A 1 195 ? 7.559 -11.977 -14.080 1.00 94.62 195 GLN A C 1
ATOM 1461 O O . GLN A 1 195 ? 7.384 -13.021 -13.437 1.00 94.62 195 GLN A O 1
ATOM 1466 N N . SER A 1 196 ? 7.218 -11.858 -15.357 1.00 92.00 196 SER A N 1
ATOM 1467 C CA . SER A 1 196 ? 6.526 -12.883 -16.131 1.00 92.00 196 SER A CA 1
ATOM 1468 C C . SER A 1 196 ? 7.442 -13.963 -16.693 1.00 92.00 196 SER A C 1
ATOM 1470 O O . SER A 1 196 ? 8.653 -13.788 -16.818 1.00 92.00 196 SER A O 1
ATOM 1472 N N . LYS A 1 197 ? 6.844 -15.107 -17.060 1.00 90.94 197 LYS A N 1
ATOM 1473 C CA . LYS A 1 197 ? 7.542 -16.200 -17.767 1.00 90.94 197 LYS A CA 1
ATOM 1474 C C . LYS A 1 197 ? 8.073 -15.733 -19.126 1.00 90.94 197 LYS A C 1
ATOM 1476 O O . LYS A 1 197 ? 9.192 -16.077 -19.496 1.00 90.94 197 LYS A O 1
ATOM 1481 N N . LYS A 1 198 ? 7.269 -14.954 -19.855 1.00 91.44 198 LYS A N 1
ATOM 1482 C CA . LYS A 1 198 ? 7.673 -14.307 -21.105 1.00 91.44 198 LYS A CA 1
ATOM 1483 C C . LYS A 1 198 ? 8.576 -13.113 -20.791 1.00 91.44 198 LYS A C 1
ATOM 1485 O O . LYS A 1 198 ? 8.338 -12.383 -19.831 1.00 91.44 198 LYS A O 1
ATOM 1490 N N . ALA A 1 199 ? 9.620 -12.936 -21.595 1.00 92.88 199 ALA A N 1
ATOM 1491 C CA . ALA A 1 199 ? 10.585 -11.863 -21.403 1.00 92.88 199 ALA A CA 1
ATOM 1492 C C . ALA A 1 199 ? 10.027 -10.508 -21.854 1.00 92.88 199 ALA A C 1
ATOM 1494 O O . ALA A 1 199 ? 9.262 -10.432 -22.816 1.00 92.88 199 ALA A O 1
ATOM 1495 N N . VAL A 1 200 ? 10.488 -9.442 -21.203 1.00 94.25 200 VAL A N 1
ATOM 1496 C CA . VAL A 1 200 ? 10.279 -8.064 -21.657 1.00 94.25 200 VAL A CA 1
ATOM 1497 C C . VAL A 1 200 ? 11.528 -7.564 -22.376 1.00 94.25 200 VAL A C 1
ATOM 1499 O O . VAL A 1 200 ? 12.651 -7.883 -21.984 1.00 94.25 200 VAL A O 1
ATOM 1502 N N . ILE A 1 201 ? 11.354 -6.776 -23.429 1.00 94.94 201 ILE A N 1
ATOM 1503 C CA . ILE A 1 201 ? 12.449 -6.127 -24.141 1.00 94.94 201 ILE A CA 1
ATOM 1504 C C . ILE A 1 201 ? 12.412 -4.641 -23.799 1.00 94.94 201 ILE A C 1
ATOM 1506 O O . ILE A 1 201 ? 11.416 -3.967 -24.046 1.00 94.94 201 ILE A O 1
ATOM 1510 N N . ALA A 1 202 ? 13.516 -4.120 -23.275 1.00 96.19 202 ALA A N 1
ATOM 1511 C CA . ALA A 1 202 ? 13.666 -2.700 -22.985 1.00 96.19 202 ALA A CA 1
ATOM 1512 C C . ALA A 1 202 ? 14.894 -2.135 -23.696 1.00 96.19 202 ALA A C 1
ATOM 1514 O O . ALA A 1 202 ? 15.922 -2.810 -23.791 1.00 96.19 202 ALA A O 1
ATOM 1515 N N . GLY A 1 203 ? 14.814 -0.896 -24.173 1.00 96.94 203 GLY A N 1
ATOM 1516 C CA . GLY A 1 203 ? 15.965 -0.225 -24.764 1.00 96.94 203 GLY A CA 1
ATOM 1517 C C . GLY A 1 203 ? 15.716 1.225 -25.145 1.00 96.94 203 GLY A C 1
ATOM 1518 O O . GLY A 1 203 ? 14.582 1.690 -25.222 1.00 96.94 203 GLY A O 1
ATOM 1519 N N . GLY A 1 204 ? 16.800 1.949 -25.380 1.00 97.44 204 GLY A N 1
ATOM 1520 C CA . GLY A 1 204 ? 16.772 3.333 -25.843 1.00 97.44 204 GLY A CA 1
ATOM 1521 C C . GLY A 1 204 ? 17.982 3.642 -26.703 1.00 97.44 204 GLY A C 1
ATOM 1522 O O . GLY A 1 204 ? 18.859 2.796 -26.884 1.00 97.44 204 GLY A O 1
ATOM 1523 N N . ALA A 1 205 ? 18.023 4.855 -27.248 1.00 98.00 205 ALA A N 1
ATOM 1524 C CA . ALA A 1 205 ? 19.046 5.256 -28.202 1.00 98.00 205 ALA A CA 1
ATOM 1525 C C . ALA A 1 205 ? 20.467 4.978 -27.687 1.00 98.00 205 ALA A C 1
ATOM 1527 O O . ALA A 1 205 ? 20.850 5.460 -26.620 1.00 98.00 205 ALA A O 1
ATOM 1528 N N . ASN A 1 206 ? 21.267 4.241 -28.466 1.00 97.19 206 ASN A N 1
ATOM 1529 C CA . ASN A 1 206 ? 22.594 3.767 -28.049 1.00 97.19 206 ASN A CA 1
ATOM 1530 C C . ASN A 1 206 ? 23.543 4.914 -27.658 1.00 97.19 206 ASN A C 1
ATOM 1532 O O . ASN A 1 206 ? 24.368 4.781 -26.762 1.00 97.19 206 ASN A O 1
ATOM 1536 N N . LYS A 1 207 ? 23.390 6.083 -28.292 1.00 95.50 207 LYS A N 1
ATOM 1537 C CA . LYS A 1 207 ? 24.170 7.289 -27.959 1.00 95.50 207 LYS A CA 1
ATOM 1538 C C . LYS A 1 207 ? 23.772 7.953 -26.637 1.00 95.50 207 LYS A C 1
ATOM 1540 O O . LYS A 1 207 ? 24.550 8.737 -26.106 1.00 95.50 207 LYS A O 1
ATOM 1545 N N . GLN A 1 208 ? 22.566 7.691 -26.135 1.00 96.75 208 GLN A N 1
ATOM 1546 C CA . GLN A 1 208 ? 22.055 8.278 -24.893 1.00 96.75 208 GLN A CA 1
ATOM 1547 C C . GLN A 1 208 ? 22.166 7.325 -23.705 1.00 96.75 208 GLN A C 1
ATOM 1549 O O . GLN A 1 208 ? 22.260 7.791 -22.574 1.00 96.75 208 GLN A O 1
ATOM 1554 N N . PHE A 1 209 ? 22.145 6.014 -23.946 1.00 98.19 209 PHE A N 1
ATOM 1555 C CA . PHE A 1 209 ? 22.064 5.017 -22.888 1.00 98.19 209 PHE A CA 1
ATOM 1556 C C . PHE A 1 209 ? 23.230 4.041 -22.906 1.00 98.19 209 PHE A C 1
ATOM 1558 O O . PHE A 1 209 ? 23.583 3.486 -23.944 1.00 98.19 209 PHE A O 1
ATOM 1565 N N . LYS A 1 210 ? 23.745 3.739 -21.715 1.00 98.12 210 LYS A N 1
ATOM 1566 C CA . LYS A 1 210 ? 24.563 2.550 -21.453 1.00 98.12 210 LYS A CA 1
ATOM 1567 C C . LYS A 1 210 ? 23.752 1.543 -20.648 1.00 98.12 210 LYS A C 1
ATOM 1569 O O . LYS A 1 210 ? 22.895 1.934 -19.858 1.00 98.12 210 LYS A O 1
ATOM 1574 N N . GLY A 1 211 ? 24.023 0.260 -20.848 1.00 97.25 211 GLY A N 1
ATOM 1575 C CA . GLY A 1 211 ? 23.275 -0.835 -20.243 1.00 97.25 211 GLY A CA 1
ATOM 1576 C C . GLY A 1 211 ? 24.192 -1.845 -19.568 1.00 97.25 211 GLY A C 1
ATOM 1577 O O . GLY A 1 211 ? 25.291 -2.101 -20.058 1.00 97.25 211 GLY A O 1
ATOM 1578 N N . LYS A 1 212 ? 23.745 -2.430 -18.455 1.00 98.06 212 LYS A N 1
ATOM 1579 C CA . LYS A 1 212 ? 24.420 -3.573 -17.823 1.00 98.06 212 LYS A CA 1
ATOM 1580 C C . LYS A 1 212 ? 23.447 -4.464 -17.060 1.00 98.06 212 LYS A C 1
ATOM 1582 O O . LYS A 1 212 ? 22.417 -4.002 -16.569 1.00 98.06 212 LYS A O 1
ATOM 1587 N N . ALA A 1 213 ? 23.808 -5.736 -16.897 1.00 98.00 213 ALA A N 1
ATOM 1588 C CA . ALA A 1 213 ? 23.098 -6.621 -15.980 1.00 98.00 213 ALA A CA 1
ATOM 1589 C C . ALA A 1 213 ? 23.169 -6.064 -14.548 1.00 98.00 213 ALA A C 1
ATOM 1591 O O . ALA A 1 213 ? 24.219 -5.599 -14.099 1.00 98.00 213 ALA A O 1
ATOM 1592 N N . SER A 1 214 ? 22.048 -6.109 -13.829 1.00 97.19 214 SER A N 1
ATOM 1593 C CA . SER A 1 214 ? 21.969 -5.665 -12.439 1.00 97.19 214 SER A CA 1
ATOM 1594 C C . SER A 1 214 ? 21.945 -6.868 -11.505 1.00 97.19 214 SER A C 1
ATOM 1596 O O . SER A 1 214 ? 21.126 -7.773 -11.667 1.00 97.19 214 SER A O 1
ATOM 1598 N N . LYS A 1 215 ? 22.813 -6.844 -10.488 1.00 94.81 215 LYS A N 1
ATOM 1599 C CA . LYS A 1 215 ? 22.788 -7.812 -9.378 1.00 94.81 215 LYS A CA 1
ATOM 1600 C C . LYS A 1 215 ? 21.615 -7.563 -8.421 1.00 94.81 215 LYS A C 1
ATOM 1602 O O . LYS A 1 215 ? 21.209 -8.466 -7.701 1.00 94.81 215 LYS A O 1
ATOM 1607 N N . LEU A 1 216 ? 21.071 -6.345 -8.419 1.00 94.06 216 LEU A N 1
ATOM 1608 C CA . LEU A 1 216 ? 19.914 -5.969 -7.614 1.00 94.06 216 LEU A CA 1
ATOM 1609 C C . LEU A 1 216 ? 18.645 -6.008 -8.456 1.00 94.06 216 LEU A C 1
ATOM 1611 O O . LEU A 1 216 ? 18.636 -5.564 -9.609 1.00 94.06 216 LEU A O 1
ATOM 1615 N N . ARG A 1 217 ? 17.563 -6.481 -7.839 1.00 97.06 217 ARG A N 1
ATOM 1616 C CA . ARG A 1 217 ? 16.212 -6.312 -8.372 1.00 97.06 217 ARG A CA 1
ATOM 1617 C C . ARG A 1 217 ? 15.819 -4.836 -8.345 1.00 97.06 217 ARG A C 1
ATOM 1619 O O . ARG A 1 217 ? 16.377 -4.049 -7.582 1.00 97.06 217 ARG A O 1
ATOM 1626 N N . ALA A 1 218 ? 14.862 -4.458 -9.185 1.00 97.69 218 ALA A N 1
ATOM 1627 C CA . ALA A 1 218 ? 14.256 -3.137 -9.148 1.00 97.69 218 ALA A CA 1
ATOM 1628 C C . ALA A 1 218 ? 13.521 -2.940 -7.815 1.00 97.69 218 ALA A C 1
ATOM 1630 O O . ALA A 1 218 ? 13.780 -1.963 -7.109 1.00 97.69 218 ALA A O 1
ATOM 1631 N N . LEU A 1 219 ? 12.664 -3.906 -7.455 1.00 98.06 219 LEU A N 1
ATOM 1632 C CA . LEU A 1 219 ? 11.840 -3.869 -6.251 1.00 98.06 219 LEU A CA 1
ATOM 1633 C C . LEU A 1 219 ? 12.094 -5.037 -5.303 1.00 98.06 219 LEU A C 1
ATOM 1635 O O . LEU A 1 219 ? 12.190 -6.201 -5.710 1.00 98.06 219 LEU A O 1
ATOM 1639 N N . THR A 1 220 ? 12.079 -4.702 -4.015 1.00 97.38 220 THR A N 1
ATOM 1640 C CA . THR A 1 220 ? 11.763 -5.636 -2.944 1.00 97.38 220 THR A CA 1
ATOM 1641 C C . THR A 1 220 ? 10.247 -5.680 -2.879 1.00 97.38 220 THR A C 1
ATOM 1643 O O . THR A 1 220 ? 9.613 -4.696 -2.498 1.00 97.38 220 THR A O 1
ATOM 1646 N N . ARG A 1 221 ? 9.668 -6.798 -3.317 1.00 96.00 221 ARG A N 1
ATOM 1647 C CA . ARG A 1 221 ? 8.220 -6.975 -3.428 1.00 96.00 221 ARG A CA 1
ATOM 1648 C C . ARG A 1 221 ? 7.779 -8.338 -2.925 1.00 96.00 221 ARG A C 1
ATOM 1650 O O . ARG A 1 221 ? 8.573 -9.275 -2.918 1.00 96.00 221 ARG A O 1
ATOM 1657 N N . SER A 1 222 ? 6.504 -8.436 -2.582 1.00 96.00 222 SER A N 1
ATOM 1658 C CA . SER A 1 222 ? 5.852 -9.679 -2.188 1.00 96.00 222 SER A CA 1
ATOM 1659 C C . SER A 1 222 ? 4.428 -9.738 -2.731 1.00 96.00 222 SER A C 1
ATOM 1661 O O . SER A 1 222 ? 3.760 -8.707 -2.826 1.00 96.00 222 SER A O 1
ATOM 1663 N N . THR A 1 223 ? 3.983 -10.945 -3.082 1.00 95.56 223 THR A N 1
ATOM 1664 C CA . THR A 1 223 ? 2.565 -11.256 -3.288 1.00 95.56 223 THR A CA 1
ATOM 1665 C C . THR A 1 223 ? 2.039 -11.840 -1.984 1.00 95.56 223 THR A C 1
ATOM 1667 O O . THR A 1 223 ? 2.446 -12.926 -1.576 1.00 95.56 223 THR A O 1
ATOM 1670 N N . ILE A 1 224 ? 1.160 -11.107 -1.315 1.00 95.81 224 ILE A N 1
ATOM 1671 C CA . ILE A 1 224 ? 0.638 -11.433 0.008 1.00 95.81 224 ILE A CA 1
ATOM 1672 C C . ILE A 1 224 ? -0.762 -12.019 -0.174 1.00 95.81 224 ILE A C 1
ATOM 1674 O O . ILE A 1 224 ? -1.599 -11.442 -0.865 1.00 95.81 224 ILE A O 1
ATOM 1678 N N . VAL A 1 225 ? -1.004 -13.187 0.413 1.00 95.25 225 VAL A N 1
ATOM 1679 C CA . VAL A 1 225 ? -2.282 -13.912 0.331 1.00 95.25 225 VAL A CA 1
ATOM 1680 C C . VAL A 1 225 ? -3.035 -13.839 1.659 1.00 95.25 225 VAL A C 1
ATOM 1682 O O . VAL A 1 225 ? -2.459 -13.451 2.677 1.00 95.25 225 VAL A O 1
ATOM 1685 N N . LYS A 1 226 ? -4.309 -14.249 1.654 1.00 95.44 226 LYS A N 1
ATOM 1686 C CA . LYS A 1 226 ? -5.186 -14.236 2.831 1.00 95.44 226 LYS A CA 1
ATOM 1687 C C . LYS A 1 226 ? -4.508 -14.776 4.095 1.00 95.44 226 LYS A C 1
ATOM 1689 O O . LYS A 1 226 ? -3.950 -15.873 4.093 1.00 95.44 226 LYS A O 1
ATOM 1694 N N . GLY A 1 227 ? -4.597 -14.014 5.181 1.00 93.38 227 GLY A N 1
ATOM 1695 C CA . GLY A 1 227 ? -4.081 -14.360 6.505 1.00 93.38 227 GLY A CA 1
ATOM 1696 C C . GLY A 1 227 ? -2.555 -14.334 6.620 1.00 93.38 227 GLY A C 1
ATOM 1697 O O . GLY A 1 227 ? -2.021 -14.576 7.701 1.00 93.38 227 GLY A O 1
ATOM 1698 N N . LYS A 1 228 ? -1.826 -14.052 5.533 1.00 96.25 228 LYS A N 1
ATOM 1699 C CA . LYS A 1 228 ? -0.370 -13.907 5.559 1.00 96.25 228 LYS A CA 1
ATOM 1700 C C . LYS A 1 228 ? 0.009 -12.448 5.714 1.00 96.25 228 LYS A C 1
ATOM 1702 O O . LYS A 1 228 ? -0.710 -11.546 5.286 1.00 96.25 228 LYS A O 1
ATOM 1707 N N . SER A 1 229 ? 1.170 -12.251 6.327 1.00 97.06 229 SER A N 1
ATOM 1708 C CA . SER A 1 229 ? 1.721 -10.929 6.582 1.00 97.06 229 SER A CA 1
ATOM 1709 C C . SER A 1 229 ? 3.100 -10.787 5.969 1.00 97.06 229 SER A C 1
ATOM 1711 O O . SER A 1 229 ? 3.831 -11.769 5.819 1.00 97.06 229 SER A O 1
ATOM 1713 N N . TYR A 1 230 ? 3.473 -9.559 5.636 1.00 97.94 230 TYR A N 1
ATOM 1714 C CA . TYR A 1 230 ? 4.803 -9.239 5.139 1.00 97.94 230 TYR A CA 1
ATOM 1715 C C . TYR A 1 230 ? 5.300 -7.938 5.761 1.00 97.94 230 TYR A C 1
ATOM 1717 O O . TYR A 1 230 ? 4.553 -6.965 5.872 1.00 97.94 230 TYR A O 1
ATOM 1725 N N . GLU A 1 231 ? 6.561 -7.941 6.181 1.00 98.00 231 GLU A N 1
ATOM 1726 C CA . GLU A 1 231 ? 7.244 -6.776 6.729 1.00 98.00 231 GLU A CA 1
ATOM 1727 C C . GLU A 1 231 ? 8.148 -6.166 5.656 1.00 98.00 231 GLU A C 1
ATOM 1729 O O . GLU A 1 231 ? 8.970 -6.863 5.058 1.00 98.00 231 GLU A O 1
ATOM 1734 N N . PHE A 1 232 ? 8.019 -4.859 5.439 1.00 98.12 232 PHE A N 1
ATOM 1735 C CA . PHE A 1 232 ? 8.934 -4.060 4.632 1.00 98.12 232 PHE A CA 1
ATOM 1736 C C . PHE A 1 232 ? 9.668 -3.073 5.531 1.00 98.12 232 PHE A C 1
ATOM 1738 O O . PHE A 1 232 ? 9.054 -2.178 6.110 1.00 98.12 232 PHE A O 1
ATOM 1745 N N . SER A 1 233 ? 10.986 -3.198 5.606 1.00 98.12 233 SER A N 1
ATOM 1746 C CA . SER A 1 233 ? 11.840 -2.337 6.425 1.00 98.12 233 SER A CA 1
ATOM 1747 C C . SER A 1 233 ? 12.579 -1.356 5.530 1.00 98.12 233 SER A C 1
ATOM 1749 O O . SER A 1 233 ? 13.319 -1.770 4.634 1.00 98.12 233 SER A O 1
ATOM 1751 N N . ASN A 1 234 ? 12.367 -0.061 5.757 1.00 98.19 234 ASN A N 1
ATOM 1752 C CA . ASN A 1 234 ? 13.097 0.998 5.075 1.00 98.19 234 ASN A CA 1
ATOM 1753 C C . ASN A 1 234 ? 14.489 1.103 5.701 1.00 98.19 234 ASN A C 1
ATOM 1755 O O . ASN A 1 234 ? 14.631 1.559 6.826 1.00 98.19 234 ASN A O 1
ATOM 1759 N N . THR A 1 235 ? 15.523 0.690 4.978 1.00 97.12 235 THR A N 1
ATOM 1760 C CA . THR A 1 235 ? 16.914 0.722 5.446 1.00 97.12 235 THR A CA 1
ATOM 1761 C C . THR A 1 235 ? 17.643 2.008 5.064 1.00 97.12 235 THR A C 1
ATOM 1763 O O . THR A 1 235 ? 18.854 2.109 5.247 1.00 97.12 235 THR A O 1
ATOM 1766 N N . SER A 1 236 ? 16.942 2.977 4.474 1.00 95.56 236 SER A N 1
ATOM 1767 C CA . SER A 1 236 ? 17.521 4.250 4.055 1.00 95.56 236 SER A CA 1
ATOM 1768 C C . SER A 1 236 ? 17.327 5.344 5.109 1.00 95.56 236 SER A C 1
ATOM 1770 O O . SER A 1 236 ? 16.434 5.278 5.954 1.00 95.56 236 SER A O 1
ATOM 1772 N N . LYS A 1 237 ? 18.132 6.408 5.002 1.00 94.75 237 LYS A N 1
ATOM 1773 C CA . LYS A 1 237 ? 18.012 7.629 5.819 1.00 94.75 237 LYS A CA 1
ATOM 1774 C C . LYS A 1 237 ? 16.892 8.574 5.350 1.00 94.75 237 LYS A C 1
ATOM 1776 O O . LYS A 1 237 ? 16.786 9.686 5.852 1.00 94.75 237 LYS A O 1
ATOM 1781 N N . LYS A 1 238 ? 16.089 8.176 4.358 1.00 93.50 238 LYS A N 1
ATOM 1782 C CA . LYS A 1 238 ? 15.022 8.996 3.766 1.00 93.50 238 LYS A CA 1
ATOM 1783 C C . LYS A 1 238 ? 13.685 8.270 3.846 1.00 93.50 238 LYS A C 1
ATOM 1785 O O . LYS A 1 238 ? 13.639 7.060 4.054 1.00 93.50 238 LYS A O 1
ATOM 1790 N N . LEU A 1 239 ? 12.594 9.007 3.655 1.00 95.25 239 LEU A N 1
ATOM 1791 C CA . LEU A 1 239 ? 11.267 8.416 3.490 1.00 95.25 239 LEU A CA 1
ATOM 1792 C C . LEU A 1 239 ? 11.258 7.469 2.283 1.00 95.25 239 LEU A C 1
ATOM 1794 O O . LEU A 1 239 ? 11.734 7.813 1.200 1.00 95.25 239 LEU A O 1
ATOM 1798 N N . GLY A 1 240 ? 10.706 6.277 2.477 1.00 95.69 240 GLY A N 1
ATOM 1799 C CA . GLY A 1 240 ? 10.509 5.282 1.436 1.00 95.69 240 GLY A CA 1
ATOM 1800 C C . GLY A 1 240 ? 9.070 5.309 0.938 1.00 95.69 240 GLY A C 1
ATOM 1801 O O . GLY A 1 240 ? 8.139 5.439 1.728 1.00 95.69 240 GLY A O 1
ATOM 1802 N N . LYS A 1 241 ? 8.882 5.155 -0.374 1.00 96.19 241 LYS A N 1
ATOM 1803 C CA . LYS A 1 241 ? 7.560 4.983 -0.986 1.00 96.19 241 LYS A CA 1
ATOM 1804 C C . LYS A 1 241 ? 7.374 3.521 -1.363 1.00 96.19 241 LYS A C 1
ATOM 1806 O O . LYS A 1 241 ? 8.168 2.982 -2.135 1.00 96.19 241 LYS A O 1
ATOM 1811 N N . LEU A 1 242 ? 6.334 2.900 -0.828 1.00 95.69 242 LEU A N 1
ATOM 1812 C CA . LEU A 1 242 ? 5.956 1.530 -1.128 1.00 95.69 242 LEU A CA 1
ATOM 1813 C C . LEU A 1 242 ? 4.642 1.535 -1.909 1.00 95.69 242 LEU A C 1
ATOM 1815 O O . LEU A 1 242 ? 3.665 2.146 -1.487 1.00 95.69 242 LEU A O 1
ATOM 1819 N N . LYS A 1 243 ? 4.629 0.885 -3.070 1.00 95.56 243 LYS A N 1
ATOM 1820 C CA . LYS A 1 243 ? 3.442 0.742 -3.913 1.00 95.56 243 LYS A CA 1
ATOM 1821 C C . LYS A 1 243 ? 2.693 -0.522 -3.533 1.00 95.56 243 LYS A C 1
ATOM 1823 O O . LYS A 1 243 ? 3.309 -1.568 -3.338 1.00 95.56 243 LYS A O 1
ATOM 1828 N N . VAL A 1 244 ? 1.376 -0.409 -3.462 1.00 94.50 244 VAL A N 1
ATOM 1829 C CA . VAL A 1 244 ? 0.464 -1.510 -3.170 1.00 94.50 244 VAL A CA 1
ATOM 1830 C C . VAL A 1 244 ? -0.549 -1.566 -4.295 1.00 94.50 244 VAL A C 1
ATOM 1832 O O . VAL A 1 244 ? -1.197 -0.560 -4.586 1.00 94.50 244 VAL A O 1
ATOM 1835 N N . ILE A 1 245 ? -0.646 -2.724 -4.939 1.00 91.88 245 ILE A N 1
ATOM 1836 C CA . ILE A 1 245 ? -1.636 -2.982 -5.976 1.00 91.88 245 ILE A CA 1
ATOM 1837 C C . ILE A 1 245 ? -2.496 -4.186 -5.594 1.00 91.88 245 ILE A C 1
ATOM 1839 O O . ILE A 1 245 ? -1.991 -5.238 -5.186 1.00 91.88 245 ILE A O 1
ATOM 1843 N N . GLY A 1 246 ? -3.803 -4.007 -5.727 1.00 86.06 246 GLY A N 1
ATOM 1844 C CA . GLY A 1 246 ? -4.828 -5.020 -5.530 1.00 86.06 246 GLY A CA 1
ATOM 1845 C C . GLY A 1 246 ? -5.781 -5.051 -6.723 1.00 86.06 246 GLY A C 1
ATOM 1846 O O . GLY A 1 246 ? -5.885 -4.086 -7.478 1.00 86.06 246 GLY A O 1
ATOM 1847 N N . GLY A 1 247 ? -6.445 -6.188 -6.919 1.00 80.75 247 GLY A N 1
ATOM 1848 C CA . GLY A 1 247 ? -7.601 -6.269 -7.810 1.00 80.75 247 GLY A CA 1
ATOM 1849 C C . GLY A 1 247 ? -8.881 -5.797 -7.117 1.00 80.75 247 GLY A C 1
ATOM 1850 O O . GLY A 1 247 ? -8.854 -5.326 -5.984 1.00 80.75 247 GLY A O 1
ATOM 1851 N N . ILE A 1 248 ? -10.012 -5.992 -7.791 1.00 82.06 248 ILE A N 1
ATOM 1852 C CA . ILE A 1 248 ? -11.345 -5.838 -7.194 1.00 82.06 248 ILE A CA 1
ATOM 1853 C C . ILE A 1 248 ? -11.499 -6.848 -6.039 1.00 82.06 248 ILE A C 1
ATOM 1855 O O . ILE A 1 248 ? -10.922 -7.941 -6.089 1.00 82.06 248 ILE A O 1
ATOM 1859 N N . ASP A 1 249 ? -12.254 -6.474 -5.004 1.00 85.00 249 ASP A N 1
ATOM 1860 C CA . ASP A 1 249 ? -12.517 -7.278 -3.797 1.00 85.00 249 ASP A CA 1
ATOM 1861 C C . ASP A 1 249 ? -11.263 -7.641 -2.988 1.00 85.00 249 ASP A C 1
ATOM 1863 O O . ASP A 1 249 ? -11.177 -8.698 -2.349 1.00 85.00 249 ASP A O 1
ATOM 1867 N N . VAL A 1 250 ? -10.265 -6.761 -3.032 1.00 89.56 250 VAL A N 1
ATOM 1868 C CA . VAL A 1 250 ? -9.106 -6.817 -2.150 1.00 89.56 250 VAL A CA 1
ATOM 1869 C C . VAL A 1 250 ? -9.397 -6.058 -0.856 1.00 89.56 250 VAL A C 1
ATOM 1871 O O . VAL A 1 250 ? -9.944 -4.965 -0.871 1.00 89.56 250 VAL A O 1
ATOM 1874 N N . ASP A 1 251 ? -8.976 -6.653 0.252 1.00 91.12 251 ASP A N 1
ATOM 1875 C CA . ASP A 1 251 ? -8.954 -6.081 1.598 1.00 91.12 251 ASP A CA 1
ATOM 1876 C C . ASP A 1 251 ? -7.596 -6.434 2.216 1.00 91.12 251 ASP A C 1
ATOM 1878 O O . ASP A 1 251 ? -7.211 -7.620 2.262 1.00 91.12 251 ASP A O 1
ATOM 1882 N N . TYR A 1 252 ? -6.870 -5.409 2.656 1.00 94.62 252 TYR A N 1
ATOM 1883 C CA . TYR A 1 252 ? -5.674 -5.542 3.470 1.00 94.62 252 TYR A CA 1
ATOM 1884 C C . TYR A 1 252 ? -5.610 -4.498 4.587 1.00 94.62 252 TYR A C 1
ATOM 1886 O O . TYR A 1 252 ? -6.109 -3.379 4.491 1.00 94.62 252 TYR A O 1
ATOM 1894 N N . ASP A 1 253 ? -4.881 -4.867 5.631 1.00 96.19 253 ASP A N 1
ATOM 1895 C CA . ASP A 1 253 ? -4.548 -4.008 6.753 1.00 96.19 253 ASP A CA 1
ATOM 1896 C C . ASP A 1 253 ? -3.061 -3.674 6.722 1.00 96.19 253 ASP A C 1
ATOM 1898 O O . ASP A 1 253 ? -2.236 -4.484 6.273 1.00 96.19 253 ASP A O 1
ATOM 1902 N N . TYR A 1 254 ? -2.685 -2.519 7.270 1.00 96.88 254 TYR A N 1
ATOM 1903 C CA . TYR A 1 254 ? -1.278 -2.236 7.505 1.00 96.88 254 TYR A CA 1
ATOM 1904 C C . TYR A 1 254 ? -1.010 -1.329 8.706 1.00 96.88 254 TYR A C 1
ATOM 1906 O O . TYR A 1 254 ? -1.835 -0.509 9.106 1.00 96.88 254 TYR A O 1
ATOM 1914 N N . VAL A 1 255 ? 0.202 -1.455 9.251 1.00 97.81 255 VAL A N 1
ATOM 1915 C CA . VAL A 1 255 ? 0.740 -0.570 10.290 1.00 97.81 255 VAL A CA 1
ATOM 1916 C C . VAL A 1 255 ? 2.126 -0.091 9.890 1.00 97.81 255 VAL A C 1
ATOM 1918 O O . VAL A 1 255 ? 2.995 -0.900 9.554 1.00 97.81 255 VAL A O 1
ATOM 1921 N N . VAL A 1 256 ? 2.336 1.221 9.957 1.00 98.12 256 VAL A N 1
ATOM 1922 C CA . VAL A 1 256 ? 3.645 1.855 9.773 1.00 98.12 256 VAL A CA 1
ATOM 1923 C C . VAL A 1 256 ? 4.231 2.180 11.139 1.00 98.12 256 VAL A C 1
ATOM 1925 O O . VAL A 1 256 ? 3.561 2.778 11.979 1.00 98.12 256 VAL A O 1
ATOM 1928 N N . TYR A 1 257 ? 5.495 1.826 11.334 1.00 97.50 257 TYR A N 1
ATOM 1929 C CA . TYR A 1 257 ? 6.282 2.149 12.513 1.00 97.50 257 TYR A CA 1
ATOM 1930 C C . TYR A 1 257 ? 7.449 3.069 12.152 1.00 97.50 257 TYR A C 1
ATOM 1932 O O . TYR A 1 257 ? 8.065 2.918 11.090 1.00 97.50 257 TYR A O 1
ATOM 1940 N N . ASP A 1 258 ? 7.780 3.990 13.053 1.00 97.50 258 ASP A N 1
ATOM 1941 C CA . ASP A 1 258 ? 9.023 4.758 12.989 1.00 97.50 258 ASP A CA 1
ATOM 1942 C C . ASP A 1 258 ? 10.243 3.906 13.402 1.00 97.50 258 ASP A C 1
ATOM 1944 O O . ASP A 1 258 ? 10.131 2.720 13.732 1.00 97.50 258 ASP A O 1
ATOM 1948 N N . LYS A 1 259 ? 11.430 4.523 13.394 1.00 97.19 259 LYS A N 1
ATOM 1949 C CA . LYS A 1 259 ? 12.691 3.882 13.804 1.00 97.19 259 LYS A CA 1
ATOM 1950 C C . LYS A 1 259 ? 12.724 3.435 15.274 1.00 97.19 259 LYS A C 1
ATOM 1952 O O . LYS A 1 259 ? 13.519 2.571 15.623 1.00 97.19 259 LYS A O 1
ATOM 1957 N N . ASN A 1 260 ? 11.890 4.035 16.124 1.00 95.31 260 ASN A N 1
ATOM 1958 C CA . ASN A 1 260 ? 11.805 3.755 17.556 1.00 95.31 260 ASN A CA 1
ATOM 1959 C C . ASN A 1 260 ? 10.709 2.716 17.864 1.00 95.31 260 ASN A C 1
ATOM 1961 O O . ASN A 1 260 ? 10.487 2.374 19.022 1.00 95.31 260 ASN A O 1
ATOM 1965 N N . GLY A 1 261 ? 10.003 2.221 16.841 1.00 93.50 261 GLY A N 1
ATOM 1966 C CA . GLY A 1 261 ? 8.910 1.268 16.988 1.00 93.50 261 GLY A CA 1
ATOM 1967 C C . GLY A 1 261 ? 7.563 1.891 17.366 1.00 93.50 261 GLY A C 1
ATOM 1968 O O . GLY A 1 261 ? 6.631 1.138 17.646 1.00 93.50 261 GLY A O 1
ATOM 1969 N N . ASN A 1 262 ? 7.420 3.221 17.348 1.00 95.00 262 ASN A N 1
ATOM 1970 C CA . ASN A 1 262 ? 6.124 3.870 17.554 1.00 95.00 262 ASN A CA 1
ATOM 1971 C C . ASN A 1 262 ? 5.264 3.738 16.297 1.00 95.00 262 ASN A C 1
ATOM 1973 O O . ASN A 1 262 ? 5.775 3.798 15.179 1.00 95.00 262 ASN A O 1
ATOM 1977 N N . VAL A 1 263 ? 3.953 3.591 16.477 1.00 96.25 263 VAL A N 1
ATOM 1978 C CA . VAL A 1 263 ? 2.997 3.561 15.365 1.00 96.25 263 VAL A CA 1
ATOM 1979 C C . VAL A 1 263 ? 2.829 4.966 14.791 1.00 96.25 263 VAL A C 1
ATOM 1981 O O . VAL A 1 263 ? 2.495 5.898 15.515 1.00 96.25 263 VAL A O 1
ATOM 1984 N N . VAL A 1 264 ? 3.033 5.092 13.482 1.00 95.94 264 VAL A N 1
ATOM 1985 C CA . VAL A 1 264 ? 2.884 6.340 12.717 1.00 95.94 264 VAL A CA 1
ATOM 1986 C C . VAL A 1 264 ? 1.585 6.344 11.918 1.00 95.94 264 VAL A C 1
ATOM 1988 O O . VAL A 1 264 ? 0.917 7.367 11.832 1.00 95.94 264 VAL A O 1
ATOM 1991 N N . ASP A 1 265 ? 1.211 5.197 11.352 1.00 95.38 265 ASP A N 1
ATOM 1992 C CA . ASP A 1 265 ? -0.036 5.037 10.603 1.00 95.38 265 ASP A CA 1
ATOM 1993 C C . ASP A 1 265 ? -0.623 3.650 10.863 1.00 95.38 265 ASP A C 1
ATOM 1995 O O . ASP A 1 265 ? 0.094 2.680 11.122 1.00 95.38 265 ASP A O 1
ATOM 1999 N N . THR A 1 266 ? -1.944 3.562 10.823 1.00 95.44 266 THR A N 1
ATOM 2000 C CA . THR A 1 266 ? -2.703 2.322 10.974 1.00 95.44 266 THR A CA 1
ATOM 2001 C C . THR A 1 266 ? -3.917 2.406 10.077 1.00 95.44 266 THR A C 1
ATOM 2003 O O . THR A 1 266 ? -4.766 3.282 10.265 1.00 95.44 266 THR A O 1
ATOM 2006 N N . ARG A 1 267 ? -4.003 1.464 9.142 1.00 93.94 267 ARG A N 1
ATOM 2007 C CA . ARG A 1 267 ? -5.132 1.314 8.234 1.00 93.94 267 ARG A CA 1
ATOM 2008 C C . ARG A 1 267 ? -5.719 -0.078 8.321 1.00 93.94 267 ARG A C 1
ATOM 2010 O O . ARG A 1 267 ? -5.002 -1.052 8.549 1.00 93.94 267 ARG A O 1
ATOM 2017 N N . ILE A 1 268 ? -7.027 -0.126 8.139 1.00 93.62 268 ILE A N 1
ATOM 2018 C CA . ILE A 1 268 ? -7.852 -1.319 8.242 1.00 93.62 268 ILE A CA 1
ATOM 2019 C C . ILE A 1 268 ? -8.814 -1.338 7.062 1.00 93.62 268 ILE A C 1
ATOM 2021 O O . ILE A 1 268 ? -9.322 -0.280 6.691 1.00 93.62 268 ILE A O 1
ATOM 2025 N N . ALA A 1 269 ? -9.071 -2.520 6.508 1.00 87.94 269 ALA A N 1
ATOM 2026 C CA . ALA A 1 269 ? -10.015 -2.693 5.406 1.00 87.94 269 ALA A CA 1
ATOM 2027 C C . ALA A 1 269 ? -9.708 -1.827 4.164 1.00 87.94 269 ALA A C 1
ATOM 2029 O O . ALA A 1 269 ? -10.615 -1.292 3.525 1.00 87.94 269 ALA A O 1
ATOM 2030 N N . GLU A 1 270 ? -8.428 -1.657 3.821 1.00 88.38 270 GLU A N 1
ATOM 2031 C CA . GLU A 1 270 ? -8.026 -0.895 2.636 1.00 88.38 270 GLU A CA 1
ATOM 2032 C C . GLU A 1 270 ? -8.249 -1.724 1.367 1.00 88.38 270 GLU A C 1
ATOM 2034 O O . GLU A 1 270 ? -7.862 -2.892 1.292 1.00 88.38 270 GLU A O 1
ATOM 2039 N N . TRP A 1 271 ? -8.853 -1.098 0.356 1.00 82.44 271 TRP A N 1
ATOM 2040 C CA . TRP A 1 271 ? -9.313 -1.771 -0.866 1.00 82.44 271 TRP A CA 1
ATOM 2041 C C . TRP A 1 271 ? -8.881 -1.077 -2.164 1.00 82.44 271 TRP A C 1
ATOM 2043 O O . TRP A 1 271 ? -9.206 -1.538 -3.257 1.00 82.44 271 TRP A O 1
ATOM 2053 N N . ILE A 1 272 ? -8.123 0.020 -2.068 1.00 79.88 272 ILE A N 1
ATOM 2054 C CA . ILE A 1 272 ? -7.637 0.785 -3.222 1.00 79.88 272 ILE A CA 1
ATOM 2055 C C . ILE A 1 272 ? -6.132 0.624 -3.421 1.00 79.88 272 ILE A C 1
ATOM 2057 O O . ILE A 1 272 ? -5.368 0.445 -2.475 1.00 79.88 272 ILE A O 1
ATOM 2061 N N . ASN A 1 273 ? -5.681 0.769 -4.667 1.00 84.06 273 ASN A N 1
ATOM 2062 C CA . ASN A 1 273 ? -4.258 0.916 -4.955 1.00 84.06 273 ASN A CA 1
ATOM 2063 C C . ASN A 1 273 ? -3.718 2.150 -4.228 1.00 84.06 273 ASN A C 1
ATOM 2065 O O . ASN A 1 273 ? -4.243 3.251 -4.390 1.00 84.06 273 ASN A O 1
ATOM 2069 N N . THR A 1 274 ? -2.642 1.983 -3.463 1.00 88.56 274 THR A N 1
ATOM 2070 C CA . THR A 1 274 ? -2.104 3.072 -2.645 1.00 88.56 274 THR A CA 1
ATOM 2071 C C . THR A 1 274 ? -0.585 3.156 -2.695 1.00 88.56 274 THR A C 1
ATOM 2073 O O . THR A 1 274 ? 0.129 2.244 -3.126 1.00 88.56 274 THR A O 1
ATOM 2076 N N . THR A 1 275 ? -0.076 4.308 -2.266 1.00 93.94 275 THR A N 1
ATOM 2077 C CA . THR A 1 275 ? 1.342 4.512 -1.976 1.00 93.94 275 THR A CA 1
ATOM 2078 C C . THR A 1 275 ? 1.493 4.731 -0.483 1.00 93.94 275 THR A C 1
ATOM 2080 O O . THR A 1 275 ? 1.076 5.763 0.031 1.00 93.94 275 THR A O 1
ATOM 2083 N N . VAL A 1 276 ? 2.129 3.785 0.197 1.00 95.75 276 VAL A N 1
ATOM 2084 C CA . VAL A 1 276 ? 2.408 3.888 1.628 1.00 95.75 276 VAL A CA 1
ATOM 2085 C C . VAL A 1 276 ? 3.758 4.567 1.831 1.00 95.75 276 VAL A C 1
ATOM 2087 O O . VAL A 1 276 ? 4.762 4.182 1.221 1.00 95.75 276 VAL A O 1
ATOM 2090 N N . ILE A 1 277 ? 3.783 5.586 2.687 1.00 96.88 277 ILE A N 1
ATOM 2091 C CA . ILE A 1 277 ? 5.011 6.272 3.092 1.00 96.88 277 ILE A CA 1
ATOM 2092 C C . ILE A 1 277 ? 5.573 5.580 4.332 1.00 96.88 277 ILE A C 1
ATOM 2094 O O . ILE A 1 277 ? 4.896 5.465 5.349 1.00 96.88 277 ILE A O 1
ATOM 2098 N N . VAL A 1 278 ? 6.825 5.134 4.251 1.00 98.00 278 VAL A N 1
ATOM 2099 C CA . VAL A 1 278 ? 7.530 4.490 5.364 1.00 98.00 278 VAL A CA 1
ATOM 2100 C C . VAL A 1 278 ? 8.661 5.411 5.836 1.00 98.00 278 VAL A C 1
ATOM 2102 O O . VAL A 1 278 ? 9.541 5.732 5.027 1.00 98.00 278 VAL A O 1
ATOM 2105 N N . PRO A 1 279 ? 8.676 5.839 7.115 1.00 98.06 279 PRO A N 1
ATOM 2106 C CA . PRO A 1 279 ? 9.744 6.647 7.702 1.00 98.06 279 PRO A CA 1
ATOM 2107 C C . PRO A 1 279 ? 11.146 6.101 7.431 1.00 98.06 279 PRO A C 1
ATOM 2109 O O . PRO A 1 279 ? 11.329 4.897 7.238 1.00 98.06 279 PRO A O 1
ATOM 2112 N N . ALA A 1 280 ? 12.143 6.989 7.438 1.00 97.44 280 ALA A N 1
ATOM 2113 C CA . ALA A 1 280 ? 13.550 6.596 7.426 1.00 97.44 280 ALA A CA 1
ATOM 2114 C C . ALA A 1 280 ? 13.838 5.634 8.587 1.00 97.44 280 ALA A C 1
ATOM 2116 O O . ALA A 1 280 ? 13.407 5.888 9.714 1.00 97.44 280 ALA A O 1
ATOM 2117 N N . SER A 1 281 ? 14.529 4.528 8.310 1.00 97.81 281 SER A N 1
ATOM 2118 C CA . SER A 1 281 ? 14.767 3.447 9.284 1.00 97.81 281 SER A CA 1
ATOM 2119 C C . SER A 1 281 ? 13.499 2.850 9.927 1.00 97.81 281 SER A C 1
ATOM 2121 O O . SER A 1 281 ? 13.595 2.127 10.915 1.00 97.81 281 SER A O 1
ATOM 2123 N N . GLY A 1 282 ? 12.312 3.157 9.397 1.00 98.00 282 GLY A N 1
ATOM 2124 C CA . GLY A 1 282 ? 11.030 2.637 9.859 1.00 98.00 282 GLY A CA 1
ATOM 2125 C C . GLY A 1 282 ? 10.633 1.354 9.138 1.00 98.00 282 GLY A C 1
ATOM 2126 O O . GLY A 1 282 ? 11.371 0.813 8.307 1.00 98.00 282 GLY A O 1
ATOM 2127 N N . LYS A 1 283 ? 9.427 0.866 9.424 1.00 97.69 283 LYS A N 1
ATOM 2128 C CA . LYS A 1 283 ? 8.908 -0.343 8.779 1.00 97.69 283 LYS A CA 1
ATOM 2129 C C . LYS A 1 283 ? 7.399 -0.367 8.626 1.00 97.69 283 LYS A C 1
ATOM 2131 O O . LYS A 1 283 ? 6.680 0.267 9.384 1.00 97.69 283 LYS A O 1
ATOM 2136 N N . LEU A 1 284 ? 6.938 -1.144 7.660 1.00 97.81 284 LEU A N 1
ATOM 2137 C CA . LEU A 1 284 ? 5.541 -1.432 7.371 1.00 97.81 284 LEU A CA 1
ATOM 2138 C C . LEU A 1 284 ? 5.285 -2.916 7.621 1.00 97.81 284 LEU A C 1
ATOM 2140 O O . LEU A 1 284 ? 6.030 -3.745 7.105 1.00 97.81 284 LEU A O 1
ATOM 2144 N N . ILE A 1 285 ? 4.221 -3.256 8.341 1.00 97.69 285 ILE A N 1
ATOM 2145 C CA . ILE A 1 285 ? 3.674 -4.618 8.365 1.00 97.69 285 ILE A CA 1
ATOM 2146 C C . ILE A 1 285 ? 2.324 -4.577 7.662 1.00 97.69 285 ILE A C 1
ATOM 2148 O O . ILE A 1 285 ? 1.486 -3.751 8.013 1.00 97.69 285 ILE A O 1
ATOM 2152 N N . MET A 1 286 ? 2.124 -5.457 6.686 1.00 97.25 286 MET A N 1
ATOM 2153 C CA . MET A 1 286 ? 0.883 -5.577 5.923 1.00 97.25 286 MET A CA 1
ATOM 2154 C C . MET A 1 286 ? 0.320 -6.988 6.043 1.00 97.25 286 MET A C 1
ATOM 2156 O O . MET A 1 286 ? 1.088 -7.947 5.965 1.00 97.25 286 MET A O 1
ATOM 2160 N N . THR A 1 287 ? -1.001 -7.113 6.168 1.00 97.44 287 THR A N 1
ATOM 2161 C CA . THR A 1 287 ? -1.723 -8.393 6.218 1.00 97.44 287 THR A CA 1
ATOM 2162 C C . THR A 1 287 ? -2.916 -8.353 5.281 1.00 97.44 287 THR A C 1
ATOM 2164 O O . THR A 1 287 ? -3.702 -7.417 5.332 1.00 97.44 287 THR A O 1
ATOM 2167 N N . VAL A 1 288 ? -3.077 -9.372 4.442 1.00 96.25 288 VAL A N 1
ATOM 2168 C CA . VAL A 1 288 ? -4.222 -9.460 3.522 1.00 96.25 288 VAL A CA 1
ATOM 2169 C C . VAL A 1 288 ? -5.361 -10.232 4.179 1.00 96.25 288 VAL A C 1
ATOM 2171 O O . VAL A 1 288 ? -5.146 -11.336 4.678 1.00 96.25 288 VAL A O 1
ATOM 2174 N N . GLN A 1 289 ? -6.572 -9.675 4.154 1.00 94.06 289 GLN A N 1
ATOM 2175 C CA . GLN A 1 289 ? -7.775 -10.271 4.754 1.00 94.06 289 GLN A CA 1
ATOM 2176 C C . GLN A 1 289 ? -8.693 -10.916 3.709 1.00 94.06 289 GLN A C 1
ATOM 2178 O O . GLN A 1 289 ? -9.339 -11.940 3.965 1.00 94.06 289 GLN A O 1
ATOM 2183 N N . SER A 1 290 ? -8.724 -10.347 2.506 1.00 92.44 290 SER A N 1
ATOM 2184 C CA . SER A 1 290 ? -9.501 -10.873 1.380 1.00 92.44 290 SER A CA 1
ATOM 2185 C C . SER A 1 290 ? -8.945 -12.187 0.820 1.00 92.44 290 SER A C 1
ATOM 2187 O O . SER A 1 290 ? -7.799 -12.567 1.055 1.00 92.44 290 SER A O 1
ATOM 2189 N N . LYS A 1 291 ? -9.769 -12.905 0.043 1.00 92.19 291 LYS A N 1
ATOM 2190 C CA . LYS A 1 291 ? -9.336 -14.110 -0.693 1.00 92.19 291 LYS A CA 1
ATOM 2191 C C . LYS A 1 291 ? -8.361 -13.775 -1.830 1.00 92.19 291 LYS A C 1
ATOM 2193 O O . LYS A 1 291 ? -7.571 -14.632 -2.220 1.00 92.19 291 LYS A O 1
ATOM 2198 N N . LYS A 1 292 ? -8.446 -12.564 -2.388 1.00 92.75 292 LYS A N 1
ATOM 2199 C CA . LYS A 1 292 ? -7.570 -12.087 -3.461 1.00 92.75 292 LYS A CA 1
ATOM 2200 C C . LYS A 1 292 ? -6.243 -11.612 -2.871 1.00 92.75 292 LYS A C 1
ATOM 2202 O O . LYS A 1 292 ? -6.195 -11.069 -1.776 1.00 92.75 292 LYS A O 1
ATOM 2207 N N . SER A 1 293 ? -5.148 -11.857 -3.584 1.00 94.12 293 SER A N 1
ATOM 2208 C CA . SER A 1 293 ? -3.817 -11.447 -3.136 1.00 94.12 293 SER A CA 1
ATOM 2209 C C . SER A 1 293 ? -3.538 -9.977 -3.432 1.00 94.12 293 SER A C 1
ATOM 2211 O O . SER A 1 293 ? -4.019 -9.444 -4.430 1.00 94.12 293 SER A O 1
ATOM 2213 N N . VAL A 1 294 ? -2.651 -9.382 -2.643 1.00 94.81 294 VAL A N 1
ATOM 2214 C CA . VAL A 1 294 ? -2.081 -8.048 -2.874 1.00 94.81 294 VAL A CA 1
ATOM 2215 C C . VAL A 1 294 ? -0.640 -8.181 -3.325 1.00 94.81 294 VAL A C 1
ATOM 2217 O O . VAL A 1 294 ? 0.087 -9.037 -2.823 1.00 94.81 294 VAL A O 1
ATOM 2220 N N . ILE A 1 295 ? -0.195 -7.314 -4.231 1.00 95.19 295 ILE A N 1
ATOM 2221 C CA . ILE A 1 295 ? 1.226 -7.168 -4.535 1.00 95.19 295 ILE A CA 1
ATOM 2222 C C . ILE A 1 295 ? 1.705 -5.843 -3.951 1.00 95.19 295 ILE A C 1
ATOM 2224 O O . ILE A 1 295 ? 1.225 -4.771 -4.310 1.00 95.19 295 ILE A O 1
ATOM 2228 N N . ALA A 1 296 ? 2.688 -5.923 -3.065 1.00 96.25 296 ALA A N 1
ATOM 2229 C CA . ALA A 1 296 ? 3.280 -4.775 -2.400 1.00 96.25 296 ALA A CA 1
ATOM 2230 C C . ALA A 1 296 ? 4.783 -4.728 -2.689 1.00 96.25 296 ALA A C 1
ATOM 2232 O O . ALA A 1 29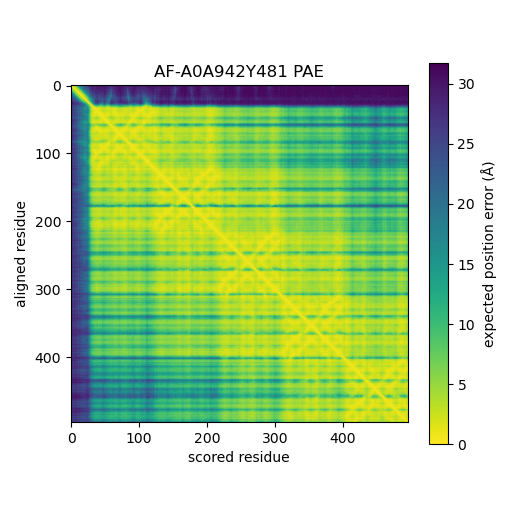6 ? 5.446 -5.767 -2.671 1.00 96.25 296 ALA A O 1
ATOM 2233 N N . GLY A 1 297 ? 5.343 -3.546 -2.951 1.00 96.94 297 GLY A N 1
ATOM 2234 C CA . GLY A 1 297 ? 6.778 -3.415 -3.177 1.00 96.94 297 GLY A CA 1
ATOM 2235 C C . GLY A 1 297 ? 7.303 -1.990 -3.308 1.00 96.94 297 GLY A C 1
ATOM 2236 O O . GLY A 1 297 ? 6.587 -1.053 -3.653 1.00 96.94 297 GLY A O 1
ATOM 2237 N N . GLY A 1 298 ? 8.595 -1.836 -3.042 1.00 97.38 298 GLY A N 1
ATOM 2238 C CA . GLY A 1 298 ? 9.335 -0.582 -3.188 1.00 97.38 298 GLY A CA 1
ATOM 2239 C C . GLY A 1 298 ? 10.769 -0.849 -3.640 1.00 97.38 298 GLY A C 1
ATOM 2240 O O . GLY A 1 298 ? 11.188 -2.003 -3.720 1.00 97.38 298 GLY A O 1
ATOM 2241 N N . SER A 1 299 ? 11.529 0.205 -3.953 1.00 97.75 299 SER A N 1
ATOM 2242 C CA . SER A 1 299 ? 12.914 0.078 -4.438 1.00 97.75 299 SER A CA 1
ATOM 2243 C C . SER A 1 299 ? 13.756 -0.857 -3.563 1.00 97.75 299 SER A C 1
ATOM 2245 O O . SER A 1 299 ? 13.853 -0.643 -2.355 1.00 97.75 299 SER A O 1
ATOM 2247 N N . SER A 1 300 ? 14.436 -1.841 -4.168 1.00 97.12 300 SER A N 1
ATOM 2248 C CA . SER A 1 300 ? 15.340 -2.747 -3.434 1.00 97.12 300 SER A CA 1
ATOM 2249 C C . SER A 1 300 ? 16.545 -2.055 -2.802 1.00 97.12 300 SER A C 1
ATOM 2251 O O . SER A 1 300 ? 17.212 -2.648 -1.961 1.00 97.12 300 SER A O 1
ATOM 2253 N N . LYS A 1 301 ? 16.846 -0.811 -3.190 1.00 95.81 301 LYS A N 1
ATOM 2254 C CA . LYS A 1 301 ? 17.882 -0.009 -2.524 1.00 95.81 301 LYS A CA 1
ATOM 2255 C C . LYS A 1 301 ? 17.393 0.622 -1.222 1.00 95.81 301 LYS A C 1
ATOM 2257 O O . LYS A 1 301 ? 18.212 1.011 -0.398 1.00 95.81 301 LYS A O 1
ATOM 2262 N N . ILE A 1 302 ? 16.078 0.762 -1.067 1.00 97.06 302 ILE A N 1
ATOM 2263 C CA . ILE A 1 302 ? 15.443 1.393 0.093 1.00 97.06 302 ILE A CA 1
ATOM 2264 C C . ILE A 1 302 ? 14.889 0.333 1.038 1.00 97.06 302 ILE A C 1
ATOM 2266 O O . ILE A 1 302 ? 15.010 0.484 2.247 1.00 97.06 302 ILE A O 1
ATOM 2270 N N . PHE A 1 303 ? 14.285 -0.728 0.505 1.00 97.94 303 PHE A N 1
ATOM 2271 C CA . PHE A 1 303 ? 13.540 -1.693 1.301 1.00 97.94 303 PHE A CA 1
ATOM 2272 C C . PHE A 1 303 ? 14.199 -3.067 1.350 1.00 97.94 303 PHE A C 1
ATOM 2274 O O . PHE A 1 303 ? 14.572 -3.636 0.320 1.00 97.94 303 PHE A O 1
ATOM 2281 N N . LYS A 1 304 ? 14.209 -3.649 2.549 1.00 97.44 304 LYS A N 1
ATOM 2282 C CA . LYS A 1 304 ? 14.316 -5.096 2.771 1.00 97.44 304 LYS A CA 1
ATOM 2283 C C . LYS A 1 304 ? 12.942 -5.654 3.129 1.00 97.44 304 LYS A C 1
ATOM 2285 O O . LYS A 1 304 ? 12.093 -4.920 3.628 1.00 97.44 304 LYS A O 1
ATOM 2290 N N . GLY A 1 305 ? 12.716 -6.930 2.841 1.00 95.94 305 GLY A N 1
ATOM 2291 C CA . GLY A 1 305 ? 11.417 -7.565 3.020 1.00 95.94 305 GLY A CA 1
ATOM 2292 C C . GLY A 1 305 ? 11.548 -8.930 3.671 1.00 95.94 305 GLY A C 1
ATOM 2293 O O . GLY A 1 305 ? 12.468 -9.663 3.322 1.00 95.94 305 GLY A O 1
ATOM 2294 N N . ASN A 1 306 ? 10.629 -9.256 4.578 1.00 95.50 306 ASN A N 1
ATOM 2295 C CA . ASN A 1 306 ? 10.571 -10.544 5.261 1.00 95.50 306 ASN A CA 1
ATOM 2296 C C . ASN A 1 306 ? 9.120 -11.007 5.411 1.00 95.50 306 ASN A C 1
ATOM 2298 O O . ASN A 1 306 ? 8.222 -10.195 5.640 1.00 95.50 306 ASN A O 1
ATOM 2302 N N . THR A 1 307 ? 8.891 -12.319 5.365 1.00 92.81 307 THR A N 1
ATOM 2303 C CA . THR A 1 307 ? 7.588 -12.886 5.728 1.00 92.81 307 THR A CA 1
ATOM 2304 C C . THR A 1 307 ? 7.288 -12.567 7.192 1.00 92.81 307 THR A C 1
ATOM 2306 O O . THR A 1 307 ? 8.075 -12.879 8.086 1.00 92.81 307 THR A O 1
ATOM 2309 N N . GLY A 1 308 ? 6.153 -11.918 7.440 1.00 83.06 308 GLY A N 1
ATOM 2310 C CA . GLY A 1 308 ? 5.719 -11.546 8.780 1.00 83.06 308 GLY A CA 1
ATOM 2311 C C . GLY A 1 308 ? 5.162 -12.756 9.524 1.00 83.06 308 GLY A C 1
ATOM 2312 O O . GLY A 1 308 ? 4.319 -13.478 8.993 1.00 83.06 308 GLY A O 1
ATOM 2313 N N . LYS A 1 309 ? 5.612 -12.962 10.767 1.00 85.50 309 LYS A N 1
ATOM 2314 C CA . LYS A 1 309 ? 5.088 -14.018 11.653 1.00 85.50 309 LYS A CA 1
ATOM 2315 C C . LYS A 1 309 ? 3.775 -13.629 12.334 1.00 85.50 309 LYS A C 1
ATOM 2317 O O . LYS A 1 309 ? 3.028 -14.498 12.762 1.00 85.50 309 LYS A O 1
ATOM 2322 N N . THR A 1 310 ? 3.499 -12.332 12.434 1.00 90.19 310 THR A N 1
ATOM 2323 C CA . THR A 1 310 ? 2.325 -11.787 13.118 1.00 90.19 310 THR A CA 1
ATOM 2324 C C . THR A 1 310 ? 1.508 -10.920 12.163 1.00 90.19 310 THR A C 1
ATOM 2326 O O . THR A 1 310 ? 2.109 -10.188 11.370 1.00 90.19 310 THR A O 1
ATOM 2329 N N . PRO A 1 311 ? 0.168 -10.944 12.262 1.00 95.56 311 PRO A N 1
ATOM 2330 C CA . PRO A 1 311 ? -0.700 -9.969 11.607 1.00 95.56 311 PRO A CA 1
ATOM 2331 C C . PRO A 1 311 ? -0.303 -8.523 11.921 1.00 95.56 311 PRO A C 1
ATOM 2333 O O . PRO A 1 311 ? 0.234 -8.247 12.994 1.00 95.56 311 PRO A O 1
ATOM 2336 N N . ALA A 1 312 ? -0.591 -7.592 11.014 1.00 97.31 312 ALA A N 1
ATOM 2337 C CA . ALA A 1 312 ? -0.417 -6.158 11.222 1.00 97.31 312 ALA A CA 1
ATOM 2338 C C . ALA A 1 312 ? -1.300 -5.673 12.380 1.00 97.31 312 ALA A C 1
ATOM 2340 O O . ALA A 1 312 ? -0.837 -4.949 13.264 1.00 97.31 312 ALA A O 1
ATOM 2341 N N . LEU A 1 313 ? -2.551 -6.142 12.411 1.00 97.94 313 LEU A N 1
ATOM 2342 C CA . LEU A 1 313 ? -3.548 -5.767 13.405 1.00 97.94 313 LEU A CA 1
ATOM 2343 C C . LEU A 1 313 ? -4.001 -6.960 14.242 1.00 97.94 313 LEU A C 1
ATOM 2345 O O . LEU A 1 313 ? -4.215 -8.057 13.729 1.00 97.94 313 LEU A O 1
ATOM 2349 N N . THR A 1 314 ? -4.226 -6.704 15.527 1.00 97.25 314 THR A N 1
ATOM 2350 C CA . THR A 1 314 ? -5.260 -7.408 16.287 1.00 97.25 314 THR A CA 1
ATOM 2351 C C . THR A 1 314 ? -6.588 -6.849 15.789 1.00 97.25 314 THR A C 1
ATOM 2353 O O . THR A 1 314 ? -6.788 -5.637 15.852 1.00 97.25 314 THR A O 1
ATOM 2356 N N . ARG A 1 315 ? -7.458 -7.699 15.237 1.00 95.06 315 ARG A N 1
ATOM 2357 C CA . ARG A 1 315 ? -8.649 -7.293 14.474 1.00 95.06 315 ARG A CA 1
ATOM 2358 C C . ARG A 1 315 ? -9.860 -8.129 14.866 1.00 95.06 315 ARG A C 1
ATOM 2360 O O . ARG A 1 315 ? -9.709 -9.314 15.151 1.00 95.06 315 ARG A O 1
ATOM 2367 N N . SER A 1 316 ? -11.047 -7.534 14.792 1.00 95.44 316 SER A N 1
ATOM 2368 C CA . SER A 1 316 ? -12.322 -8.237 14.918 1.00 95.44 316 SER A CA 1
ATOM 2369 C C . SER A 1 316 ? -13.351 -7.734 13.904 1.00 95.44 316 SER A C 1
ATOM 2371 O O . SER A 1 316 ? -13.254 -6.623 13.382 1.00 95.44 316 SER A O 1
ATOM 2373 N N . THR A 1 317 ? -14.333 -8.579 13.608 1.00 94.62 317 THR A N 1
ATOM 2374 C CA . THR A 1 317 ? -15.513 -8.250 12.806 1.00 94.62 317 THR A CA 1
ATOM 2375 C C . THR A 1 317 ? -16.729 -8.679 13.611 1.00 94.62 317 THR A C 1
ATOM 2377 O O . THR A 1 317 ? -16.858 -9.855 13.944 1.00 94.62 317 THR A O 1
ATOM 2380 N N . MET A 1 318 ? -17.593 -7.731 13.962 1.00 94.25 318 MET A N 1
ATOM 2381 C CA . MET A 1 318 ? -18.696 -7.953 14.896 1.00 94.25 318 MET A CA 1
ATOM 2382 C C . MET A 1 318 ? -20.018 -7.549 14.262 1.00 94.25 318 MET A C 1
ATOM 2384 O O . MET A 1 318 ? -20.103 -6.525 13.594 1.00 94.25 318 MET A O 1
ATOM 2388 N N . VAL A 1 319 ? -21.045 -8.349 14.509 1.00 94.06 319 VAL A N 1
ATOM 2389 C CA . VAL A 1 319 ? -22.450 -8.039 14.214 1.00 94.06 319 VAL A CA 1
ATOM 2390 C C . VAL A 1 319 ? -23.198 -7.815 15.529 1.00 94.06 319 VAL A C 1
ATOM 2392 O O . VAL A 1 319 ? -22.600 -7.919 16.604 1.00 94.06 319 VAL A O 1
ATOM 2395 N N . LYS A 1 320 ? -24.503 -7.546 15.451 1.00 94.75 320 LYS A N 1
ATOM 2396 C CA . LYS A 1 320 ? -25.387 -7.322 16.598 1.00 94.75 320 LYS A CA 1
ATOM 2397 C C . LYS A 1 320 ? -25.141 -8.310 17.742 1.00 94.75 320 LYS A C 1
ATOM 2399 O O . LYS A 1 320 ? -25.231 -9.524 17.561 1.00 94.75 320 LYS A O 1
ATOM 2404 N N . GLY A 1 321 ? -24.855 -7.764 18.922 1.00 92.81 321 GLY A N 1
ATOM 2405 C CA . GLY A 1 321 ? -24.663 -8.508 20.167 1.00 92.81 321 GLY A CA 1
ATOM 2406 C C . GLY A 1 321 ? -23.315 -9.222 20.293 1.00 92.81 321 GLY A C 1
ATOM 2407 O O . GLY A 1 321 ? -23.093 -9.908 21.286 1.00 92.81 321 GLY A O 1
ATOM 2408 N N . LYS A 1 322 ? -22.410 -9.100 19.312 1.00 95.88 322 LYS A N 1
ATOM 2409 C CA . LYS A 1 322 ? -21.041 -9.620 19.422 1.00 95.88 322 LYS A CA 1
ATOM 2410 C C . LYS A 1 322 ? -20.105 -8.530 19.918 1.00 95.88 322 LYS A C 1
ATOM 2412 O O . LYS A 1 322 ? -20.139 -7.404 19.419 1.00 95.88 322 LYS A O 1
ATOM 2417 N N . SER A 1 323 ? -19.243 -8.911 20.854 1.00 96.75 323 SER A N 1
ATOM 2418 C CA . SER A 1 323 ? -18.331 -7.998 21.532 1.00 96.75 323 SER A CA 1
ATOM 2419 C C . SER A 1 323 ? -16.886 -8.449 21.408 1.00 96.75 323 SER A C 1
ATOM 2421 O O . SER A 1 323 ? -16.578 -9.640 21.296 1.00 96.75 323 SER A O 1
ATOM 2423 N N . TYR A 1 324 ? -15.980 -7.481 21.441 1.00 97.69 324 TYR A N 1
ATOM 2424 C CA . TYR A 1 324 ? -14.549 -7.729 21.400 1.00 97.69 324 TYR A CA 1
ATOM 2425 C C . TYR A 1 324 ? -13.825 -6.787 22.349 1.00 97.69 324 TYR A C 1
ATOM 2427 O O . TYR A 1 324 ? -14.116 -5.591 22.405 1.00 97.69 324 TYR A O 1
ATOM 2435 N N . GLU A 1 325 ? -12.879 -7.349 23.092 1.00 97.81 325 GLU A N 1
ATOM 2436 C CA . GLU A 1 325 ? -12.031 -6.614 24.016 1.00 97.81 325 GLU A CA 1
ATOM 2437 C C . GLU A 1 325 ? -10.647 -6.424 23.393 1.00 97.81 325 GLU A C 1
ATOM 2439 O O . GLU A 1 325 ? -10.029 -7.379 22.920 1.00 97.81 325 GLU A O 1
ATOM 2444 N N . PHE A 1 326 ? -10.151 -5.192 23.420 1.00 98.25 326 PHE A N 1
ATOM 2445 C CA . PHE A 1 326 ? -8.766 -4.842 23.140 1.00 98.25 326 PHE A CA 1
ATOM 2446 C C . PHE A 1 326 ? -8.078 -4.473 24.450 1.00 98.25 326 PHE A C 1
ATOM 2448 O O . PHE A 1 326 ? -8.468 -3.507 25.097 1.00 98.25 326 PHE A O 1
ATOM 2455 N N . PHE A 1 327 ? -7.017 -5.191 24.804 1.00 98.12 327 PHE A N 1
ATOM 2456 C CA . PHE A 1 327 ? -6.155 -4.868 25.937 1.00 98.12 327 PHE A CA 1
ATOM 2457 C C . PHE A 1 327 ? -4.849 -4.249 25.436 1.00 98.12 327 PHE A C 1
ATOM 2459 O O . PHE A 1 327 ? -4.131 -4.868 24.637 1.00 98.12 327 PHE A O 1
ATOM 2466 N N . ASN A 1 328 ? -4.538 -3.031 25.885 1.00 98.31 328 ASN A N 1
ATOM 2467 C CA . ASN A 1 328 ? -3.292 -2.353 25.549 1.00 98.31 328 ASN A CA 1
ATOM 2468 C C . ASN A 1 328 ? -2.154 -2.876 26.436 1.00 98.31 328 ASN A C 1
ATOM 2470 O O . ASN A 1 328 ? -1.975 -2.442 27.569 1.00 98.31 328 ASN A O 1
ATOM 2474 N N . LYS A 1 329 ? -1.348 -3.788 25.887 1.00 97.50 329 LYS A N 1
ATOM 2475 C CA . LYS A 1 329 ? -0.198 -4.398 26.579 1.00 97.50 329 LYS A CA 1
ATOM 2476 C C . LYS A 1 329 ? 1.069 -3.535 26.542 1.00 97.50 329 LYS A C 1
ATOM 2478 O O . LYS A 1 329 ? 2.124 -3.993 26.970 1.00 97.50 329 LYS A O 1
ATOM 2483 N N . SER A 1 330 ? 1.008 -2.343 25.952 1.00 95.88 330 SER A N 1
ATOM 2484 C CA . SER A 1 330 ? 2.155 -1.440 25.856 1.00 95.88 330 SER A CA 1
ATOM 2485 C C . SER A 1 330 ? 2.174 -0.417 26.994 1.00 95.88 330 SER A C 1
ATOM 2487 O O . SER A 1 330 ? 1.182 -0.211 27.690 1.00 95.88 330 SER A O 1
ATOM 2489 N N . ASN A 1 331 ? 3.312 0.257 27.156 1.00 95.00 331 ASN A N 1
ATOM 2490 C CA . ASN A 1 331 ? 3.506 1.348 28.113 1.00 95.00 331 ASN A CA 1
ATOM 2491 C C . ASN A 1 331 ? 3.113 2.732 27.557 1.00 95.00 331 ASN A C 1
ATOM 2493 O O . ASN A 1 331 ? 3.459 3.751 28.149 1.00 95.00 331 ASN A O 1
ATOM 2497 N N . LYS A 1 332 ? 2.434 2.783 26.408 1.00 94.75 332 LYS A N 1
ATOM 2498 C CA . LYS A 1 332 ? 1.961 4.015 25.766 1.00 94.75 332 LYS A CA 1
ATOM 2499 C C . LYS A 1 332 ? 0.504 3.861 25.370 1.00 94.75 332 LYS A C 1
ATOM 2501 O O . LYS A 1 332 ? -0.018 2.751 25.300 1.00 94.75 332 LYS A O 1
ATOM 2506 N N . GLU A 1 333 ? -0.147 4.973 25.072 1.00 95.94 333 GLU A N 1
ATOM 2507 C CA . GLU A 1 333 ? -1.478 4.933 24.484 1.00 95.94 333 GLU A CA 1
ATOM 2508 C C . GLU A 1 333 ? -1.457 4.245 23.113 1.00 95.94 333 GLU A C 1
ATOM 2510 O O . GLU A 1 333 ? -0.521 4.387 22.320 1.00 95.94 333 GLU A O 1
ATOM 2515 N N . GLY A 1 334 ? -2.512 3.490 22.836 1.00 96.62 334 GLY A N 1
ATOM 2516 C CA . GLY A 1 334 ? -2.742 2.815 21.571 1.00 96.62 334 GLY A CA 1
ATOM 2517 C C . GLY A 1 334 ? -3.983 3.357 20.879 1.00 96.62 334 GLY A C 1
ATOM 2518 O O . GLY A 1 334 ? -4.892 3.864 21.526 1.00 96.62 334 GLY A O 1
ATOM 2519 N N . LYS A 1 335 ? -4.051 3.206 19.557 1.00 97.56 335 LYS A N 1
ATOM 2520 C CA . LYS A 1 335 ? -5.227 3.587 18.765 1.00 97.56 335 LYS A CA 1
ATOM 2521 C C . LYS A 1 335 ? -5.874 2.355 18.143 1.00 97.56 335 LYS A C 1
ATOM 2523 O O . LYS A 1 335 ? -5.194 1.580 17.469 1.00 97.56 335 LYS A O 1
ATOM 2528 N N . VAL A 1 336 ? -7.179 2.205 18.345 1.00 97.62 336 VAL A N 1
ATOM 2529 C CA . VAL A 1 336 ? -8.024 1.211 17.675 1.00 97.62 336 VAL A CA 1
ATOM 2530 C C . VAL A 1 336 ? -8.873 1.934 16.638 1.00 97.62 336 VAL A C 1
ATOM 2532 O O . VAL A 1 336 ? -9.598 2.876 16.953 1.00 97.62 336 VAL A O 1
ATOM 2535 N N . LYS A 1 337 ? -8.757 1.517 15.379 1.00 96.75 337 LYS A N 1
ATOM 2536 C CA . LYS A 1 337 ? -9.605 1.990 14.286 1.00 96.75 337 LYS A CA 1
ATOM 2537 C C . LYS A 1 337 ? -10.906 1.205 14.287 1.00 96.75 337 LYS A C 1
ATOM 2539 O O . LYS A 1 337 ? -10.884 -0.014 14.452 1.00 96.75 337 LYS A O 1
ATOM 2544 N N . VAL A 1 338 ? -12.007 1.908 14.068 1.00 94.62 338 VAL A N 1
ATOM 2545 C CA . VAL A 1 338 ? -13.336 1.327 13.892 1.00 94.62 338 VAL A CA 1
ATOM 2546 C C . VAL A 1 338 ? -13.862 1.798 12.547 1.00 94.62 338 VAL A C 1
ATOM 2548 O O . VAL A 1 338 ? -13.901 3.003 12.290 1.00 94.62 338 VAL A O 1
ATOM 2551 N N . VAL A 1 339 ? -14.213 0.851 11.682 1.00 92.12 339 VAL A N 1
ATOM 2552 C CA . VAL A 1 339 ? -14.778 1.130 10.364 1.00 92.12 339 VAL A CA 1
ATOM 2553 C C . VAL A 1 339 ? -16.078 0.361 10.161 1.00 92.12 339 VAL A C 1
ATOM 2555 O O . VAL A 1 339 ? -16.177 -0.827 10.480 1.00 92.12 339 VAL A O 1
ATOM 2558 N N . GLY A 1 340 ? -17.074 1.057 9.628 1.00 85.06 340 GLY A N 1
ATOM 2559 C CA . GLY A 1 340 ? -18.392 0.537 9.295 1.00 85.06 340 GLY A CA 1
ATOM 2560 C C . GLY A 1 340 ? -18.874 1.102 7.960 1.00 85.06 340 GLY A C 1
ATOM 2561 O O . GLY A 1 340 ? -18.419 2.152 7.508 1.00 85.06 340 GLY A O 1
ATOM 2562 N N . GLY A 1 341 ? -19.762 0.365 7.296 1.00 80.94 341 GLY A N 1
ATOM 2563 C CA . GLY A 1 341 ? -20.506 0.874 6.146 1.00 80.94 341 GLY A CA 1
ATOM 2564 C C . GLY A 1 341 ? -21.757 1.644 6.575 1.00 80.94 341 GLY A C 1
ATOM 2565 O O . GLY A 1 341 ? -21.983 1.895 7.754 1.00 80.94 341 GLY A O 1
ATOM 2566 N N . ILE A 1 342 ? -22.613 1.958 5.605 1.00 83.12 342 ILE A N 1
ATOM 2567 C CA . ILE A 1 342 ? -23.948 2.522 5.857 1.00 83.12 342 ILE A CA 1
ATOM 2568 C C . ILE A 1 342 ? -24.760 1.537 6.717 1.00 83.12 342 ILE A C 1
ATOM 2570 O O . ILE A 1 342 ? -24.719 0.332 6.451 1.00 83.12 342 ILE A O 1
ATOM 2574 N N . ASP A 1 343 ? -25.508 2.045 7.699 1.00 86.50 343 ASP A N 1
ATOM 2575 C CA . ASP A 1 343 ? -26.305 1.288 8.685 1.00 86.50 343 ASP A CA 1
ATOM 2576 C C . ASP A 1 343 ? -25.485 0.379 9.616 1.00 86.50 343 ASP A C 1
ATOM 2578 O O . ASP A 1 343 ? -25.950 -0.687 10.035 1.00 86.50 343 ASP A O 1
ATOM 2582 N N . VAL A 1 344 ? -24.244 0.773 9.912 1.00 90.62 344 VAL A N 1
ATOM 2583 C CA . VAL A 1 344 ? -23.433 0.142 10.954 1.00 90.62 344 VAL A CA 1
ATOM 2584 C C . VAL A 1 344 ? -23.424 1.032 12.186 1.00 90.62 344 VAL A C 1
ATOM 2586 O O . VAL A 1 344 ? -22.907 2.141 12.135 1.00 90.62 344 VAL A O 1
ATOM 2589 N N . ASP A 1 345 ? -23.957 0.520 13.288 1.00 92.12 345 ASP A N 1
ATOM 2590 C CA . ASP A 1 345 ? -23.845 1.098 14.623 1.00 92.12 345 ASP A CA 1
ATOM 2591 C C . ASP A 1 345 ? -23.111 0.171 15.609 1.00 92.12 345 ASP A C 1
ATOM 2593 O O . ASP A 1 345 ? -23.110 -1.067 15.495 1.00 92.12 345 ASP A O 1
ATOM 2597 N N . TYR A 1 346 ? -22.451 0.785 16.585 1.00 95.19 346 TYR A N 1
ATOM 2598 C CA . TYR A 1 346 ? -21.730 0.098 17.648 1.00 95.19 346 TYR A CA 1
ATOM 2599 C C . TYR A 1 346 ? -21.692 0.928 18.933 1.00 95.19 346 TYR A C 1
ATOM 2601 O O . TYR A 1 346 ? -21.836 2.150 18.928 1.00 95.19 346 TYR A O 1
ATOM 2609 N N . ASP A 1 347 ? -21.430 0.239 20.038 1.00 95.81 347 ASP A N 1
ATOM 2610 C CA . ASP A 1 347 ? -21.196 0.848 21.344 1.00 95.81 347 ASP A CA 1
ATOM 2611 C C . ASP A 1 347 ? -19.783 0.532 21.811 1.00 95.81 347 ASP A C 1
ATOM 2613 O O . ASP A 1 347 ? -19.246 -0.536 21.491 1.00 95.81 347 ASP A O 1
ATOM 2617 N N . TYR A 1 348 ? -19.189 1.407 22.620 1.00 96.62 348 TYR A N 1
ATOM 2618 C CA . TYR A 1 348 ? -17.913 1.090 23.248 1.00 96.62 348 TYR A CA 1
ATOM 2619 C C . TYR A 1 348 ? -17.715 1.726 24.621 1.00 96.62 348 TYR A C 1
ATOM 2621 O O . TYR A 1 348 ? -18.307 2.752 24.950 1.00 96.62 348 TYR A O 1
ATOM 2629 N N . VAL A 1 349 ? -16.822 1.119 25.404 1.00 96.88 349 VAL A N 1
ATOM 2630 C CA . VAL A 1 349 ? -16.322 1.662 26.672 1.00 96.88 349 VAL A CA 1
ATOM 2631 C C . VAL A 1 349 ? -14.806 1.532 26.722 1.00 96.88 349 VAL A C 1
ATOM 2633 O O . VAL A 1 349 ? -14.263 0.469 26.408 1.00 96.88 349 VAL A O 1
ATOM 2636 N N . VAL A 1 350 ? -14.133 2.605 27.133 1.00 97.62 350 VAL A N 1
ATOM 2637 C CA . VAL A 1 350 ? -12.695 2.623 27.423 1.00 97.62 350 VAL A CA 1
ATOM 2638 C C . VAL A 1 350 ? -12.498 2.629 28.930 1.00 97.62 350 VAL A C 1
ATOM 2640 O O . VAL A 1 350 ? -13.121 3.421 29.634 1.00 97.62 350 VAL A O 1
ATOM 2643 N N . TYR A 1 351 ? -11.597 1.775 29.402 1.00 96.12 351 TYR A N 1
ATOM 2644 C CA . TYR A 1 351 ? -11.185 1.685 30.793 1.00 96.12 351 TYR A CA 1
ATOM 2645 C C . TYR A 1 351 ? -9.698 2.011 30.936 1.00 96.12 351 TYR A C 1
ATOM 2647 O O . TYR A 1 351 ? -8.891 1.672 30.059 1.00 96.12 351 TYR A O 1
ATOM 2655 N N . ASP A 1 352 ? -9.332 2.628 32.056 1.00 96.44 352 ASP A N 1
ATOM 2656 C CA . ASP A 1 352 ? -7.937 2.768 32.467 1.00 96.44 352 ASP A CA 1
ATOM 2657 C C . ASP A 1 352 ? -7.351 1.433 32.974 1.00 96.44 352 ASP A C 1
ATOM 2659 O O . ASP A 1 352 ? -8.009 0.388 32.971 1.00 96.44 352 ASP A O 1
ATOM 2663 N N . LYS A 1 353 ? -6.085 1.456 33.409 1.00 96.62 353 LYS A N 1
ATOM 2664 C CA . LYS A 1 353 ? -5.394 0.274 33.954 1.00 96.62 353 LYS A CA 1
ATOM 2665 C C . LYS A 1 353 ? -5.985 -0.251 35.273 1.00 96.62 353 LYS A C 1
ATOM 2667 O O . LYS A 1 353 ? -5.722 -1.392 35.632 1.00 96.62 353 LYS A O 1
ATOM 2672 N N . ASN A 1 354 ? -6.729 0.585 35.997 1.00 93.62 354 ASN A N 1
ATOM 2673 C CA . ASN A 1 354 ? -7.337 0.266 37.288 1.00 93.62 354 ASN A CA 1
ATOM 2674 C C . ASN A 1 354 ? -8.792 -0.211 37.124 1.00 93.62 354 ASN A C 1
ATOM 2676 O O . ASN A 1 354 ? -9.413 -0.621 38.098 1.00 93.62 354 ASN A O 1
ATOM 2680 N N . GLY A 1 355 ? -9.335 -0.170 35.903 1.00 90.69 355 GLY A N 1
ATOM 2681 C CA . GLY A 1 355 ? -10.714 -0.547 35.605 1.00 90.69 355 GLY A CA 1
ATOM 2682 C C . GLY A 1 355 ? -11.720 0.602 35.700 1.00 90.69 355 GLY A C 1
ATOM 2683 O O . GLY A 1 355 ? -12.915 0.346 35.566 1.00 90.69 355 GLY A O 1
ATOM 2684 N N . ASN A 1 356 ? -11.278 1.851 35.871 1.00 91.44 356 ASN A N 1
ATOM 2685 C CA . ASN A 1 356 ? -12.174 3.008 35.853 1.00 91.44 356 ASN A CA 1
ATOM 2686 C C . ASN A 1 356 ? -12.615 3.319 34.423 1.00 91.44 356 ASN A C 1
ATOM 2688 O O . ASN A 1 356 ? -11.816 3.244 33.487 1.00 91.44 356 ASN A O 1
ATOM 2692 N N . VAL A 1 357 ? -13.878 3.708 34.254 1.00 93.69 357 VAL A N 1
ATOM 2693 C CA . VAL A 1 357 ? -14.426 4.119 32.957 1.00 93.69 357 VAL A CA 1
ATOM 2694 C C . VAL A 1 357 ? -13.890 5.502 32.584 1.00 93.69 357 VAL A C 1
ATOM 2696 O O . VAL A 1 357 ? -14.091 6.461 33.320 1.00 93.69 357 VAL A O 1
ATOM 2699 N N . LEU A 1 358 ? -13.252 5.608 31.418 1.00 93.88 358 LEU A N 1
ATOM 2700 C CA . LEU A 1 358 ? -12.740 6.869 30.869 1.00 93.88 358 LEU A CA 1
ATOM 2701 C C . LEU A 1 358 ? -13.633 7.449 29.774 1.00 93.88 358 LEU A C 1
ATOM 2703 O O . LEU A 1 358 ? -13.783 8.661 29.666 1.00 93.88 358 LEU A O 1
ATOM 2707 N N . ASP A 1 359 ? -14.208 6.589 28.935 1.00 93.75 359 ASP A N 1
ATOM 2708 C CA . ASP A 1 359 ? -15.133 6.998 27.880 1.00 93.75 359 ASP A CA 1
ATOM 2709 C C . ASP A 1 359 ? -16.197 5.922 27.697 1.00 93.75 359 ASP A C 1
ATOM 2711 O O . ASP A 1 359 ? -15.947 4.728 27.861 1.00 93.75 359 ASP A O 1
ATOM 2715 N N . THR A 1 360 ? -17.398 6.357 27.354 1.00 93.88 360 THR A N 1
ATOM 2716 C CA . THR A 1 360 ? -18.554 5.513 27.060 1.00 93.88 360 THR A CA 1
ATOM 2717 C C . THR A 1 360 ? -19.233 6.114 25.849 1.00 93.88 360 THR A C 1
ATOM 2719 O O . THR A 1 360 ? -19.540 7.303 25.856 1.00 93.88 360 THR A O 1
ATOM 2722 N N . ARG A 1 361 ? -19.490 5.332 24.807 1.00 93.25 361 ARG A N 1
ATOM 2723 C CA . ARG A 1 361 ? -20.235 5.778 23.627 1.00 93.25 361 ARG A CA 1
ATOM 2724 C C . ARG A 1 361 ? -21.296 4.767 23.249 1.00 93.25 361 ARG A C 1
ATOM 2726 O O . ARG A 1 361 ? -21.101 3.565 23.422 1.00 93.25 361 ARG A O 1
ATOM 2733 N N . ILE A 1 362 ? -22.404 5.285 22.739 1.00 93.38 362 ILE A N 1
ATOM 2734 C CA . ILE A 1 362 ? -23.612 4.530 22.437 1.00 93.38 362 ILE A CA 1
ATOM 2735 C C . ILE A 1 362 ? -24.142 4.942 21.066 1.00 93.38 362 ILE A C 1
ATOM 2737 O O . ILE A 1 362 ? -24.153 6.132 20.753 1.00 93.38 362 ILE A O 1
ATOM 2741 N N . ALA A 1 363 ? -24.577 3.960 20.276 1.00 88.31 363 ALA A N 1
ATOM 2742 C CA . ALA A 1 363 ? -25.127 4.142 18.933 1.00 88.31 363 ALA A CA 1
ATOM 2743 C C . ALA A 1 363 ? -24.217 4.969 17.996 1.00 88.31 363 ALA A C 1
ATOM 2745 O O . ALA A 1 363 ? -24.684 5.810 17.227 1.00 88.31 363 ALA A O 1
ATOM 2746 N N . GLU A 1 364 ? -22.906 4.733 18.058 1.00 89.31 364 GLU A N 1
ATOM 2747 C CA . GLU A 1 364 ? -21.938 5.367 17.161 1.00 89.31 364 GLU A CA 1
ATOM 2748 C C . GLU A 1 364 ? -22.035 4.747 15.770 1.00 89.31 364 GLU A C 1
ATOM 2750 O O . GLU A 1 364 ? -22.022 3.525 15.640 1.00 89.31 364 GLU A O 1
ATOM 2755 N N . TRP A 1 365 ? -22.096 5.581 14.733 1.00 83.75 365 TRP A N 1
ATOM 2756 C CA . TRP A 1 365 ? -22.296 5.148 13.343 1.00 83.75 365 TRP A CA 1
ATOM 2757 C C . TRP A 1 365 ? -21.265 5.725 12.362 1.00 83.75 365 TRP A C 1
ATOM 2759 O O . TRP A 1 365 ? -21.328 5.478 11.158 1.00 83.75 365 TRP A O 1
ATOM 2769 N N . ILE A 1 366 ? -20.296 6.492 12.868 1.00 82.19 366 ILE A N 1
ATOM 2770 C CA . ILE A 1 366 ? -19.219 7.087 12.073 1.00 82.19 366 ILE A CA 1
ATOM 2771 C C . ILE A 1 366 ? -17.918 6.312 12.249 1.00 82.19 366 ILE A C 1
ATOM 2773 O O . ILE A 1 366 ? -17.614 5.809 13.326 1.00 82.19 366 ILE A O 1
ATOM 2777 N N . ASN A 1 367 ? -17.093 6.268 11.203 1.00 86.81 367 ASN A N 1
ATOM 2778 C CA . ASN A 1 367 ? -15.738 5.739 11.330 1.00 86.81 367 ASN A CA 1
ATOM 2779 C C . ASN A 1 367 ? -14.961 6.562 12.362 1.00 86.81 367 ASN A C 1
ATOM 2781 O O . ASN A 1 367 ? -14.828 7.778 12.217 1.00 86.81 367 ASN A O 1
ATOM 2785 N N . THR A 1 368 ? -14.407 5.899 13.376 1.00 90.94 368 THR A N 1
ATOM 2786 C CA . THR A 1 368 ? -13.702 6.579 14.466 1.00 90.94 368 THR A CA 1
ATOM 2787 C C . THR A 1 368 ? -12.348 5.952 14.776 1.00 90.94 368 THR A C 1
ATOM 2789 O O . THR A 1 368 ? -11.964 4.885 14.286 1.00 90.94 368 THR A O 1
ATOM 2792 N N . THR A 1 369 ? -11.577 6.664 15.591 1.00 95.25 369 THR A N 1
ATOM 2793 C CA . THR A 1 369 ? -10.337 6.176 16.189 1.00 95.25 369 THR A CA 1
ATOM 2794 C C . THR A 1 369 ? -10.444 6.313 17.695 1.00 95.25 369 THR A C 1
ATOM 2796 O O . THR A 1 369 ? -10.503 7.427 18.201 1.00 95.25 369 THR A O 1
ATOM 2799 N N . VAL A 1 370 ? -10.431 5.186 18.397 1.00 96.75 370 VAL A N 1
ATOM 2800 C CA . VAL A 1 370 ? -10.517 5.151 19.857 1.00 96.75 370 VAL A CA 1
ATOM 2801 C C . VAL A 1 370 ? -9.111 5.060 20.439 1.00 96.75 370 VAL A C 1
ATOM 2803 O O . VAL A 1 370 ? -8.336 4.173 20.067 1.00 96.75 370 VAL A O 1
ATOM 2806 N N . THR A 1 371 ? -8.776 5.978 21.342 1.00 97.69 371 THR A N 1
ATOM 2807 C CA . THR A 1 371 ? -7.525 5.940 22.108 1.00 97.69 371 THR A CA 1
ATOM 2808 C C . THR A 1 371 ? -7.717 5.074 23.348 1.00 97.69 371 THR A C 1
ATOM 2810 O O . THR A 1 371 ? -8.692 5.231 24.076 1.00 97.69 371 THR A O 1
ATOM 2813 N N . VAL A 1 372 ? -6.784 4.154 23.588 1.00 98.25 372 VAL A N 1
ATOM 2814 C CA . VAL A 1 372 ? -6.772 3.262 24.752 1.00 98.25 372 VAL A CA 1
ATOM 2815 C C . VAL A 1 372 ? -5.496 3.537 25.544 1.00 98.25 372 VAL A C 1
ATOM 2817 O O . VAL A 1 372 ? -4.407 3.385 24.975 1.00 98.25 372 VAL A O 1
ATOM 2820 N N . PRO A 1 373 ? -5.582 3.923 26.827 1.00 98.12 373 PRO A N 1
ATOM 2821 C CA . PRO A 1 373 ? -4.402 4.253 27.619 1.00 98.12 373 PRO A CA 1
ATOM 2822 C C . PRO A 1 373 ? -3.495 3.036 27.828 1.00 98.12 373 PRO A C 1
ATOM 2824 O O . PRO A 1 373 ? -3.899 1.889 27.615 1.00 98.12 373 PRO A O 1
ATOM 2827 N N . ALA A 1 374 ? -2.252 3.285 28.238 1.00 97.69 374 ALA A N 1
ATOM 2828 C CA . ALA A 1 374 ? -1.303 2.231 28.590 1.00 97.69 374 ALA A CA 1
ATOM 2829 C C . ALA A 1 374 ? -1.875 1.327 29.697 1.00 97.69 374 ALA A C 1
ATOM 2831 O O . ALA A 1 374 ? -2.361 1.824 30.713 1.00 97.69 374 ALA A O 1
ATOM 2832 N N . GLY A 1 375 ? -1.842 0.006 29.498 1.00 98.00 375 GLY A N 1
ATOM 2833 C CA . GLY A 1 375 ? -2.425 -0.969 30.429 1.00 98.00 375 GLY A CA 1
ATOM 2834 C C . GLY A 1 375 ? -3.957 -0.963 30.517 1.00 98.00 375 GLY A C 1
ATOM 2835 O O . GLY A 1 375 ? -4.514 -1.786 31.237 1.00 98.00 375 GLY A O 1
ATOM 2836 N N . GLY A 1 376 ? -4.645 -0.064 29.808 1.00 98.00 376 GLY A N 1
ATOM 2837 C CA . GLY A 1 376 ? -6.103 -0.006 29.772 1.00 98.00 376 GLY A CA 1
ATOM 2838 C C . GLY A 1 376 ? -6.719 -0.969 28.763 1.00 98.00 376 GLY A C 1
ATOM 2839 O O . GLY A 1 376 ? -6.030 -1.706 28.043 1.00 98.00 376 GLY A O 1
ATOM 2840 N N . LYS A 1 377 ? -8.049 -0.929 28.671 1.00 97.31 377 LYS A N 1
ATOM 2841 C CA . LYS A 1 377 ? -8.802 -1.771 27.738 1.00 97.31 377 LYS A CA 1
ATOM 2842 C C . LYS A 1 377 ? -9.977 -1.058 27.086 1.00 97.31 377 LYS A C 1
ATOM 2844 O O . LYS A 1 377 ? -10.551 -0.134 27.644 1.00 97.31 377 LYS A O 1
ATOM 2849 N N . LEU A 1 378 ? -10.345 -1.527 25.902 1.00 97.88 378 LEU A N 1
ATOM 2850 C CA . LEU A 1 378 ? -11.517 -1.104 25.143 1.00 97.88 378 LEU A CA 1
ATOM 2851 C C . LEU A 1 378 ? -12.423 -2.312 24.940 1.00 97.88 378 LEU A C 1
ATOM 2853 O O . LEU A 1 378 ? -11.970 -3.321 24.408 1.00 97.88 378 LEU A O 1
ATOM 2857 N N . ILE A 1 379 ? -13.697 -2.193 25.300 1.00 97.38 379 ILE A N 1
ATOM 2858 C CA . ILE A 1 379 ? -14.730 -3.167 24.937 1.00 97.38 379 ILE A CA 1
ATOM 2859 C C . ILE A 1 379 ? -15.647 -2.503 23.922 1.00 97.38 379 ILE A C 1
ATOM 2861 O O . ILE A 1 379 ? -16.167 -1.421 24.178 1.00 97.38 379 ILE A O 1
ATOM 2865 N N . ILE A 1 380 ? -15.852 -3.150 22.780 1.00 96.81 380 ILE A N 1
ATOM 2866 C CA . ILE A 1 380 ? -16.717 -2.670 21.700 1.00 96.81 380 ILE A CA 1
ATOM 2867 C C . ILE A 1 380 ? -17.736 -3.749 21.339 1.00 96.81 380 ILE A C 1
ATOM 2869 O O . ILE A 1 380 ? -17.415 -4.935 21.373 1.00 96.81 380 ILE A O 1
ATOM 2873 N N . THR A 1 381 ? -18.975 -3.353 21.045 1.00 97.00 381 THR A N 1
ATOM 2874 C CA . THR A 1 381 ? -20.088 -4.257 20.709 1.00 97.00 381 THR A CA 1
ATOM 2875 C C . THR A 1 381 ? -20.795 -3.779 19.453 1.00 97.00 381 THR A C 1
ATOM 2877 O O . THR A 1 381 ? -21.193 -2.620 19.383 1.00 97.00 381 THR A O 1
ATOM 2880 N N . GLY A 1 382 ? -20.962 -4.662 18.468 1.00 95.81 382 GLY A N 1
ATOM 2881 C CA . GLY A 1 382 ? -21.778 -4.358 17.291 1.00 95.81 382 GLY A CA 1
ATOM 2882 C C . GLY A 1 382 ? -23.261 -4.326 17.657 1.00 95.81 382 GLY A C 1
ATOM 2883 O O . GLY A 1 382 ? -23.726 -5.200 18.391 1.00 95.81 382 GLY A O 1
ATOM 2884 N N . GLN A 1 383 ? -24.011 -3.352 17.142 1.00 94.75 383 GLN A N 1
ATOM 2885 C CA . GLN A 1 383 ? -25.453 -3.203 17.407 1.00 94.75 383 GLN A CA 1
ATOM 2886 C C . GLN A 1 383 ? -26.333 -3.470 16.171 1.00 94.75 383 GLN A C 1
ATOM 2888 O O . GLN A 1 383 ? -27.532 -3.751 16.286 1.00 94.75 383 GLN A O 1
ATOM 2893 N N . SER A 1 384 ? -25.706 -3.548 15.001 1.00 93.19 384 SER A N 1
ATOM 2894 C CA . SER A 1 384 ? -26.349 -3.653 13.691 1.00 93.19 384 SER A CA 1
ATOM 2895 C C . SER A 1 384 ? -26.201 -5.046 13.090 1.00 93.19 384 SER A C 1
ATOM 2897 O O . SER A 1 384 ? -25.326 -5.837 13.443 1.00 93.19 384 SER A O 1
ATOM 2899 N N . LYS A 1 385 ? -27.082 -5.375 12.138 1.00 92.38 385 LYS A N 1
ATOM 2900 C CA . LYS A 1 385 ? -26.960 -6.617 11.353 1.00 92.38 385 LYS A CA 1
ATOM 2901 C C . LYS A 1 385 ? -25.724 -6.594 10.448 1.00 92.38 385 LYS A C 1
ATOM 2903 O O . LYS A 1 385 ? -25.105 -7.634 10.237 1.00 92.38 385 LYS A O 1
ATOM 2908 N N . LYS A 1 386 ? 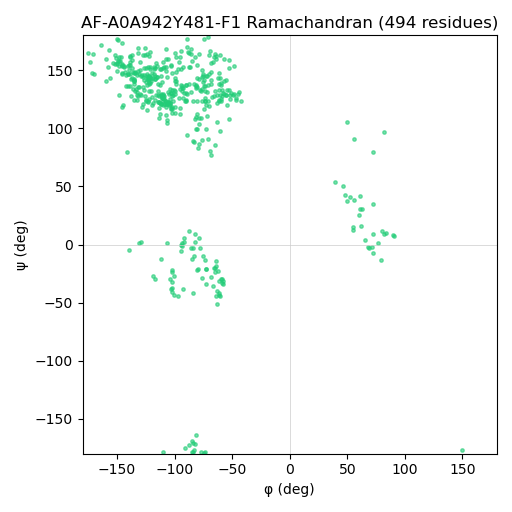-25.386 -5.421 9.903 1.00 92.75 386 LYS A N 1
ATOM 2909 C CA . LYS A 1 386 ? -24.154 -5.209 9.138 1.00 92.75 386 LYS A CA 1
ATOM 2910 C C . LYS A 1 386 ? -22.964 -5.191 10.092 1.00 92.75 386 LYS A C 1
ATOM 2912 O O . LYS A 1 386 ? -23.074 -4.744 11.226 1.00 92.75 386 LYS A O 1
ATOM 2917 N N . ALA A 1 387 ? -21.837 -5.721 9.634 1.00 92.19 387 ALA A N 1
ATOM 2918 C CA . ALA A 1 387 ? -20.691 -5.902 10.505 1.00 92.19 387 ALA A CA 1
ATOM 2919 C C . ALA A 1 387 ? -19.876 -4.611 10.667 1.00 92.19 387 ALA A C 1
ATOM 2921 O O . ALA A 1 387 ? -19.565 -3.939 9.683 1.00 92.19 387 ALA A O 1
ATOM 2922 N N . VAL A 1 388 ? -19.455 -4.333 11.900 1.00 94.38 388 VAL A N 1
ATOM 2923 C CA . VAL A 1 388 ? -18.402 -3.366 12.219 1.00 94.38 388 VAL A CA 1
ATOM 2924 C C . VAL A 1 388 ? -17.049 -4.078 12.231 1.00 94.38 388 VAL A C 1
ATOM 2926 O O . VAL A 1 388 ? -16.921 -5.191 12.753 1.00 94.38 388 VAL A O 1
ATOM 2929 N N . ILE A 1 389 ? -16.026 -3.454 11.650 1.00 95.25 389 ILE A N 1
ATOM 2930 C CA . ILE A 1 389 ? -14.656 -3.972 11.638 1.00 95.25 389 ILE A CA 1
ATOM 2931 C C . ILE A 1 389 ? -13.799 -3.086 12.535 1.00 95.25 389 ILE A C 1
ATOM 2933 O O . ILE A 1 389 ? -13.790 -1.863 12.411 1.00 95.25 389 ILE A O 1
ATOM 2937 N N . THR A 1 390 ? -13.054 -3.707 13.441 1.00 96.31 390 THR A N 1
ATOM 2938 C CA . THR A 1 390 ? -12.210 -3.003 14.406 1.00 96.31 390 THR A CA 1
ATOM 2939 C C . THR A 1 390 ? -10.801 -3.554 14.381 1.00 96.31 390 THR A C 1
ATOM 2941 O O . THR A 1 390 ? -10.597 -4.752 14.174 1.00 96.31 390 THR A O 1
ATOM 2944 N N . GLY A 1 391 ? -9.803 -2.703 14.606 1.00 97.38 391 GLY A N 1
ATOM 2945 C CA . GLY A 1 391 ? -8.435 -3.184 14.708 1.00 97.38 391 GLY A CA 1
ATOM 2946 C C . GLY A 1 391 ? -7.418 -2.151 15.160 1.00 97.38 391 GLY A C 1
ATOM 2947 O O . GLY A 1 391 ? -7.517 -0.961 14.872 1.00 97.38 391 GLY A O 1
ATOM 2948 N N . GLY A 1 392 ? -6.409 -2.639 15.869 1.00 97.62 392 GLY A N 1
ATOM 2949 C CA . GLY A 1 392 ? -5.249 -1.873 16.309 1.00 97.62 392 GLY A CA 1
ATOM 2950 C C . GLY A 1 392 ? -3.977 -2.696 16.137 1.00 97.62 392 GLY A C 1
ATOM 2951 O O . GLY A 1 392 ? -4.032 -3.917 16.005 1.00 97.62 392 GLY A O 1
ATOM 2952 N N . SER A 1 393 ? -2.818 -2.036 16.133 1.00 97.75 393 SER A N 1
ATOM 2953 C CA . SER A 1 393 ? -1.503 -2.682 15.986 1.00 97.75 393 SER A CA 1
ATOM 2954 C C . SER A 1 393 ? -1.359 -3.916 16.887 1.00 97.75 393 SER A C 1
ATOM 2956 O O . SER A 1 393 ? -1.476 -3.810 18.108 1.00 97.75 393 SER A O 1
ATOM 2958 N N . SER A 1 394 ? -1.040 -5.079 16.308 1.00 96.94 394 SER A N 1
ATOM 2959 C CA . SER A 1 394 ? -0.879 -6.350 17.048 1.00 96.94 394 SER A CA 1
ATOM 2960 C C . SER A 1 394 ? 0.282 -6.339 18.056 1.00 96.94 394 SER A C 1
ATOM 2962 O O . SER A 1 394 ? 0.352 -7.137 19.000 1.00 96.94 394 SER A O 1
ATOM 2964 N N . LYS A 1 395 ? 1.207 -5.390 17.883 1.00 95.62 395 LYS A N 1
ATOM 2965 C CA . LYS A 1 395 ? 2.279 -5.122 18.845 1.00 95.62 395 LYS A CA 1
ATOM 2966 C C . LYS A 1 395 ? 1.803 -4.367 20.077 1.00 95.62 395 LYS A C 1
ATOM 2968 O O . LYS A 1 395 ? 2.392 -4.547 21.133 1.00 95.62 395 LYS A O 1
ATOM 2973 N N . ILE A 1 396 ? 0.759 -3.554 19.944 1.00 97.25 396 ILE A N 1
ATOM 2974 C CA . ILE A 1 396 ? 0.203 -2.749 21.038 1.00 97.25 396 ILE A CA 1
ATOM 2975 C C . ILE A 1 396 ? -0.928 -3.500 21.735 1.00 97.25 396 ILE A C 1
ATOM 2977 O O . ILE A 1 396 ? -1.030 -3.459 22.956 1.00 97.25 396 ILE A O 1
ATOM 2981 N N . PHE A 1 397 ? -1.746 -4.228 20.976 1.00 98.00 397 PHE A N 1
ATOM 2982 C CA . PHE A 1 397 ? -2.970 -4.824 21.493 1.00 98.00 397 PHE A CA 1
ATOM 2983 C C . PHE A 1 397 ? -2.930 -6.346 21.503 1.00 98.00 397 PHE A C 1
ATOM 2985 O O . PHE A 1 397 ? -2.527 -6.983 20.528 1.00 98.00 397 PHE A O 1
ATOM 2992 N N . LYS A 1 398 ? -3.429 -6.931 22.591 1.00 97.38 398 LYS A N 1
ATOM 2993 C CA . LYS A 1 398 ? -4.015 -8.277 22.594 1.00 97.38 398 LYS A CA 1
ATOM 2994 C C . LYS A 1 398 ? -5.530 -8.118 22.476 1.00 97.38 398 LYS A C 1
ATOM 2996 O O . LYS A 1 398 ? -6.060 -7.098 22.911 1.00 97.38 398 LYS A O 1
ATOM 3001 N N . GLY A 1 399 ? -6.217 -9.088 21.886 1.00 95.56 399 GLY A N 1
ATOM 3002 C CA . GLY A 1 399 ? -7.672 -9.058 21.854 1.00 95.56 399 GLY A CA 1
ATOM 3003 C C . GLY A 1 399 ? -8.295 -10.409 22.138 1.00 95.56 399 GLY A C 1
ATOM 3004 O O . GLY A 1 399 ? -7.671 -11.440 21.888 1.00 95.56 399 GLY A O 1
ATOM 3005 N N . ASN A 1 400 ? -9.503 -10.361 22.688 1.00 94.75 400 ASN A N 1
ATOM 3006 C CA . ASN A 1 400 ? -10.295 -11.518 23.075 1.00 94.75 400 ASN A CA 1
ATOM 3007 C C . ASN A 1 400 ? -11.747 -11.294 22.637 1.00 94.75 400 ASN A C 1
ATOM 3009 O O . ASN A 1 400 ? -12.269 -10.180 22.729 1.00 94.75 400 ASN A O 1
ATOM 3013 N N . THR A 1 401 ? -12.421 -12.355 22.199 1.00 91.19 401 THR A N 1
ATOM 3014 C CA . THR A 1 401 ? -13.879 -12.328 22.049 1.00 91.19 401 THR A CA 1
ATOM 3015 C C . THR A 1 401 ? -14.509 -12.130 23.422 1.00 91.19 401 THR A C 1
ATOM 3017 O O . THR A 1 401 ? -14.243 -12.904 24.340 1.00 91.19 401 THR A O 1
ATOM 3020 N N . GLY A 1 402 ? -15.297 -11.067 23.565 1.00 79.44 402 GLY A N 1
ATOM 3021 C CA . GLY A 1 402 ? -15.982 -10.760 24.812 1.00 79.44 402 GLY A CA 1
ATOM 3022 C C . GLY A 1 402 ? -17.262 -11.577 24.934 1.00 79.44 402 GLY A C 1
ATOM 3023 O O . GLY A 1 402 ? -18.028 -11.666 23.975 1.00 79.44 402 GLY A O 1
ATOM 3024 N N . ASN A 1 403 ? -17.507 -12.13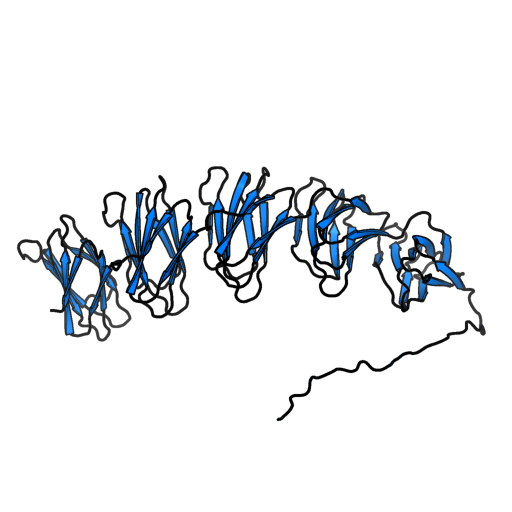3 26.120 1.00 81.00 403 ASN A N 1
ATOM 3025 C CA . ASN A 1 403 ? -18.790 -12.763 26.458 1.00 81.00 403 ASN A CA 1
ATOM 3026 C C . ASN A 1 403 ? -19.822 -11.746 26.966 1.00 81.00 403 ASN A C 1
ATOM 3028 O O . ASN A 1 403 ? -21.003 -12.066 27.058 1.00 81.00 403 ASN A O 1
ATOM 3032 N N . SER A 1 404 ? -19.373 -10.529 27.273 1.00 90.06 404 SER A N 1
ATOM 3033 C CA . SER A 1 404 ? -20.196 -9.458 27.818 1.00 90.06 404 SER A CA 1
ATOM 3034 C C . SER A 1 404 ? -20.244 -8.271 26.858 1.00 90.06 404 SER A C 1
ATOM 3036 O O . SER A 1 404 ? -19.212 -7.941 26.257 1.00 90.06 404 SER A O 1
ATOM 3038 N N . PRO A 1 405 ? -21.402 -7.600 26.734 1.00 95.19 405 PRO A N 1
ATOM 3039 C CA . PRO A 1 405 ? -21.513 -6.379 25.955 1.00 95.19 405 PRO A CA 1
ATOM 3040 C C . PRO A 1 405 ? -20.688 -5.245 26.573 1.00 95.19 405 PRO A C 1
ATOM 3042 O O . PRO A 1 405 ? -20.328 -5.267 27.748 1.00 95.19 405 PRO A O 1
ATOM 3045 N N . ALA A 1 406 ? -20.402 -4.222 25.770 1.00 96.56 406 ALA A N 1
ATOM 3046 C CA . ALA A 1 406 ? -19.752 -3.002 26.241 1.00 96.56 406 ALA A CA 1
ATOM 3047 C C . ALA A 1 406 ? -20.640 -2.273 27.262 1.00 96.56 406 ALA A C 1
ATOM 3049 O O . ALA A 1 406 ? -20.147 -1.783 28.280 1.00 96.56 406 ALA A O 1
ATOM 3050 N N . LEU A 1 407 ? -21.950 -2.247 26.995 1.00 97.44 407 LEU A N 1
ATOM 3051 C CA . LEU A 1 407 ? -22.945 -1.530 27.782 1.00 97.44 407 LEU A CA 1
ATOM 3052 C C . LEU A 1 407 ? -24.037 -2.460 28.303 1.00 97.44 407 LEU A C 1
ATOM 3054 O O . LEU A 1 407 ? -24.502 -3.350 27.588 1.00 97.44 407 LEU A O 1
ATOM 3058 N N . THR A 1 408 ? -24.523 -2.159 29.504 1.00 96.81 408 THR A N 1
ATOM 3059 C CA . THR A 1 408 ? -25.915 -2.441 29.858 1.00 96.81 408 THR A CA 1
ATOM 3060 C C . THR A 1 408 ? -26.752 -1.432 29.080 1.00 96.81 408 THR A C 1
ATOM 3062 O O . THR A 1 408 ? -26.643 -0.233 29.324 1.00 96.81 408 THR A O 1
ATOM 3065 N N . ARG A 1 409 ? -27.507 -1.906 28.084 1.00 95.38 409 ARG A N 1
ATOM 3066 C CA . ARG A 1 409 ? -28.179 -1.080 27.069 1.00 95.38 409 ARG A CA 1
ATOM 3067 C C . ARG A 1 409 ? -29.676 -1.364 27.043 1.00 95.38 409 ARG A C 1
ATOM 3069 O O . ARG A 1 409 ? -30.069 -2.526 26.991 1.00 95.38 409 ARG A O 1
ATOM 3076 N N . ALA A 1 410 ? -30.483 -0.313 26.952 1.00 95.62 410 ALA A N 1
ATOM 3077 C CA . ALA A 1 410 ? -31.926 -0.391 26.770 1.00 95.62 410 ALA A CA 1
ATOM 3078 C C . ALA A 1 410 ? -32.384 0.455 25.575 1.00 95.62 410 ALA A C 1
ATOM 3080 O O . ALA A 1 410 ? -31.851 1.533 25.316 1.00 95.62 410 ALA A O 1
ATOM 3081 N N . THR A 1 411 ? -33.394 -0.035 24.856 1.00 95.31 411 THR A N 1
ATOM 3082 C CA . THR A 1 411 ? -34.205 0.774 23.940 1.00 95.31 411 THR A CA 1
ATOM 3083 C C . THR A 1 411 ? -35.565 0.949 24.601 1.00 95.31 411 THR A C 1
ATOM 3085 O O . THR A 1 411 ? -36.287 -0.028 24.780 1.00 95.31 411 THR A O 1
ATOM 3088 N N . ILE A 1 412 ? -35.872 2.175 25.011 1.00 95.81 412 ILE A N 1
ATOM 3089 C CA . ILE A 1 412 ? -37.016 2.509 25.857 1.00 95.81 412 ILE A CA 1
ATOM 3090 C C . ILE A 1 412 ? -38.095 3.120 24.960 1.00 95.81 412 ILE A C 1
ATOM 3092 O O . ILE A 1 412 ? -37.866 4.142 24.313 1.00 95.81 412 ILE A O 1
ATOM 3096 N N . ALA A 1 413 ? -39.243 2.450 24.864 1.00 95.19 413 ALA A N 1
ATOM 3097 C CA . ALA A 1 413 ? -40.377 2.901 24.059 1.00 95.19 413 ALA A CA 1
ATOM 3098 C C . ALA A 1 413 ? -41.176 4.009 24.766 1.00 95.19 413 ALA A C 1
ATOM 3100 O O . ALA A 1 413 ? -41.057 4.184 25.976 1.00 95.19 413 ALA A O 1
ATOM 3101 N N . ASN A 1 414 ? -42.017 4.722 24.012 1.00 94.69 414 ASN A N 1
ATOM 3102 C CA . ASN A 1 414 ? -42.932 5.729 24.557 1.00 94.69 414 ASN A CA 1
ATOM 3103 C C . ASN A 1 414 ? -43.783 5.145 25.703 1.00 94.69 414 ASN A C 1
ATOM 3105 O O . ASN A 1 414 ? -44.317 4.038 25.586 1.00 94.69 414 ASN A O 1
ATOM 3109 N N . GLY A 1 415 ? -43.872 5.887 26.807 1.00 93.94 415 GLY A N 1
ATOM 3110 C CA . GLY A 1 415 ? -44.628 5.530 28.002 1.00 93.94 415 GLY A CA 1
ATOM 3111 C C . GLY A 1 415 ? -43.995 4.400 28.811 1.00 93.94 415 GLY A C 1
ATOM 3112 O O . GLY A 1 415 ? -44.643 3.862 29.705 1.00 93.94 415 GLY A O 1
ATOM 3113 N N . LYS A 1 416 ? -42.765 3.986 28.478 1.00 97.38 416 LYS A N 1
ATOM 3114 C CA . LYS A 1 416 ? -42.021 2.956 29.207 1.00 97.38 416 LYS A CA 1
ATOM 3115 C C . LYS A 1 416 ? -40.879 3.565 29.995 1.00 97.38 416 LYS A C 1
ATOM 3117 O O . LYS A 1 416 ? -40.303 4.584 29.601 1.00 97.38 416 LYS A O 1
ATOM 3122 N N . SER A 1 417 ? -40.535 2.867 31.068 1.00 97.69 417 SER A N 1
ATOM 3123 C CA . SER A 1 417 ? -39.468 3.244 31.972 1.00 97.69 417 SER A CA 1
ATOM 3124 C C . SER A 1 417 ? -38.408 2.152 32.052 1.00 97.69 417 SER A C 1
ATOM 3126 O O . SER A 1 417 ? -38.660 0.968 31.807 1.00 97.69 417 SER A O 1
ATOM 3128 N N . TYR A 1 418 ? -37.184 2.562 32.358 1.00 98.38 418 TYR A N 1
ATOM 3129 C CA . TYR A 1 418 ? -36.071 1.650 32.572 1.00 98.38 418 TYR A CA 1
ATOM 3130 C C . TYR A 1 418 ? -35.195 2.155 33.711 1.00 98.38 418 TYR A C 1
ATOM 3132 O O . TYR A 1 418 ? -34.872 3.343 33.779 1.00 98.38 418 TYR A O 1
ATOM 3140 N N . GLU A 1 419 ? -34.799 1.237 34.583 1.00 98.38 419 GLU A N 1
ATOM 3141 C CA . GLU A 1 419 ? -33.930 1.504 35.721 1.00 98.38 419 GLU A CA 1
ATOM 3142 C C . GLU A 1 419 ? -32.507 1.028 35.415 1.00 98.38 419 GLU A C 1
ATOM 3144 O O . GLU A 1 419 ? -32.299 -0.097 34.953 1.00 98.38 419 GLU A O 1
ATOM 3149 N N . PHE A 1 420 ? -31.526 1.876 35.709 1.00 98.44 420 PHE A N 1
ATOM 3150 C CA . PHE A 1 420 ? -30.108 1.548 35.762 1.00 98.44 420 PHE A CA 1
ATOM 3151 C C . PHE A 1 420 ? -29.631 1.625 37.211 1.00 98.44 420 PHE A C 1
ATOM 3153 O O . PHE A 1 420 ? -29.677 2.690 37.821 1.00 98.44 420 PHE A O 1
ATOM 3160 N N . SER A 1 421 ? -29.118 0.522 37.747 1.00 98.12 421 SER A N 1
ATOM 3161 C CA . SER A 1 421 ? -28.564 0.463 39.104 1.00 98.12 421 SER A CA 1
ATOM 3162 C C . SER A 1 421 ? -27.038 0.439 39.022 1.00 98.12 421 SER A C 1
ATOM 3164 O O . SER A 1 421 ? -26.464 -0.465 38.400 1.00 98.12 421 SER A O 1
ATOM 3166 N N . ASN A 1 422 ? -26.371 1.434 39.610 1.00 97.25 422 ASN A N 1
ATOM 3167 C CA . ASN A 1 422 ? -24.915 1.473 39.705 1.00 97.25 422 ASN A CA 1
ATOM 3168 C C . ASN A 1 422 ? -24.466 0.474 40.777 1.00 97.25 422 ASN A C 1
ATOM 3170 O O . ASN A 1 422 ? -24.801 0.631 41.939 1.00 97.25 422 ASN A O 1
ATOM 3174 N N . LYS A 1 423 ? -23.713 -0.556 40.395 1.00 95.81 423 LYS A N 1
ATOM 3175 C CA . LYS A 1 423 ? -23.208 -1.603 41.303 1.00 95.81 423 LYS A CA 1
ATOM 3176 C C . LYS A 1 423 ? -21.802 -1.305 41.828 1.00 95.81 423 LYS A C 1
ATOM 3178 O O . LYS A 1 423 ? -21.197 -2.153 42.479 1.00 95.81 423 LYS A O 1
ATOM 3183 N N . SER A 1 424 ? -21.230 -0.168 41.440 1.00 93.50 424 SER A N 1
ATOM 3184 C CA . SER A 1 424 ? -19.869 0.212 41.802 1.00 93.50 424 SER A CA 1
ATOM 3185 C C . SER A 1 424 ? -19.850 1.174 42.986 1.00 93.50 424 SER A C 1
ATOM 3187 O O . SER A 1 424 ? -20.827 1.859 43.290 1.00 93.50 424 SER A O 1
ATOM 3189 N N . ASN A 1 425 ? -18.682 1.265 43.614 1.00 92.19 425 ASN A N 1
ATOM 3190 C CA . ASN A 1 425 ? -18.368 2.223 44.669 1.00 92.19 425 ASN A CA 1
ATOM 3191 C C . ASN A 1 425 ? -17.958 3.610 44.134 1.00 92.19 425 ASN A C 1
ATOM 3193 O O . ASN A 1 425 ? -17.496 4.445 44.907 1.00 92.19 425 ASN A O 1
ATOM 3197 N N . LEU A 1 426 ? -18.110 3.860 42.831 1.00 91.75 426 LEU A N 1
ATOM 3198 C CA . LEU A 1 426 ? -17.780 5.124 42.175 1.00 91.75 426 LEU A CA 1
ATOM 3199 C C . LEU A 1 426 ? -19.010 5.693 41.467 1.00 91.75 426 LEU A C 1
ATOM 3201 O O . LEU A 1 426 ? -19.970 4.978 41.180 1.00 91.75 426 LEU A O 1
ATOM 3205 N N . VAL A 1 427 ? -18.970 6.985 41.146 1.00 92.12 427 VAL A N 1
ATOM 3206 C CA . VAL A 1 427 ? -19.969 7.600 40.263 1.00 92.12 427 VAL A CA 1
ATOM 3207 C C . VAL A 1 427 ? -19.872 6.958 38.876 1.00 92.12 427 VAL A C 1
ATOM 3209 O O . VAL A 1 427 ? -18.792 6.864 38.291 1.00 92.12 427 VAL A O 1
ATOM 3212 N N . GLY A 1 428 ? -21.006 6.499 38.357 1.00 92.75 428 GLY A N 1
ATOM 3213 C CA . GLY A 1 428 ? -21.136 5.916 37.028 1.00 92.75 428 GLY A CA 1
ATOM 3214 C C . GLY A 1 428 ? -21.819 6.872 36.056 1.00 92.75 428 GLY A C 1
ATOM 3215 O O . GLY A 1 428 ? -22.556 7.762 36.462 1.00 92.75 428 GLY A O 1
ATOM 3216 N N . ASN A 1 429 ? -21.623 6.653 34.758 1.00 95.44 429 ASN A N 1
ATOM 3217 C CA . ASN A 1 429 ? -22.255 7.447 33.707 1.00 95.44 429 ASN A CA 1
ATOM 3218 C C . ASN A 1 429 ? -23.200 6.593 32.858 1.00 95.44 429 ASN A C 1
ATOM 3220 O O . ASN A 1 429 ? -22.789 5.563 32.315 1.00 95.44 429 ASN A O 1
ATOM 3224 N N . VAL A 1 430 ? -24.435 7.064 32.685 1.00 96.19 430 VAL A N 1
ATOM 3225 C CA . VAL A 1 430 ? -25.392 6.538 31.703 1.00 96.19 430 VAL A CA 1
ATOM 3226 C C . VAL A 1 430 ? -25.583 7.580 30.610 1.00 96.19 430 VAL A C 1
ATOM 3228 O O . VAL A 1 430 ? -25.901 8.737 30.882 1.00 96.19 430 VAL A O 1
ATOM 3231 N N . LYS A 1 431 ? -25.381 7.178 29.354 1.00 95.75 431 LYS A N 1
ATOM 3232 C CA . LYS A 1 431 ? -25.668 8.022 28.193 1.00 95.75 431 LYS A CA 1
ATOM 3233 C C . LYS A 1 431 ? -27.051 7.715 27.660 1.00 95.75 431 LYS A C 1
ATOM 3235 O O . LYS A 1 431 ? -27.381 6.549 27.470 1.00 95.75 431 LYS A O 1
ATOM 3240 N N . VAL A 1 432 ? -27.814 8.763 27.377 1.00 94.06 432 VAL A N 1
ATOM 3241 C CA . VAL A 1 432 ? -29.125 8.686 26.733 1.00 94.06 432 VAL A CA 1
ATOM 3242 C C . VAL A 1 432 ? -29.035 9.413 25.401 1.00 94.06 432 VAL A C 1
ATOM 3244 O O . VAL A 1 432 ? -28.620 10.573 25.350 1.00 94.06 432 VAL A O 1
ATOM 3247 N N . VAL A 1 433 ? -29.388 8.716 24.325 1.00 92.12 433 VAL A N 1
ATOM 3248 C CA . VAL A 1 433 ? -29.418 9.255 22.967 1.00 92.12 433 VAL A CA 1
ATOM 3249 C C . VAL A 1 433 ? -30.776 9.017 22.321 1.00 92.12 433 VAL A C 1
ATOM 3251 O O . VAL A 1 433 ? -31.429 7.997 22.556 1.00 92.12 433 VAL A O 1
ATOM 3254 N N . GLY A 1 434 ? -31.195 9.967 21.493 1.00 84.44 434 GLY A N 1
ATOM 3255 C CA . GLY A 1 434 ? -32.465 9.925 20.782 1.00 84.44 434 GLY A CA 1
ATOM 3256 C C . GLY A 1 434 ? -32.363 10.558 19.400 1.00 84.44 434 GLY A C 1
ATOM 3257 O O . GLY A 1 434 ? -31.507 11.403 19.148 1.00 84.44 434 GLY A O 1
ATOM 3258 N N . GLY A 1 435 ? -33.227 10.114 18.487 1.00 79.50 435 GLY A N 1
ATOM 3259 C CA . GLY A 1 435 ? -33.440 10.787 17.208 1.00 79.50 435 GLY A CA 1
ATOM 3260 C C . GLY A 1 435 ? -34.396 11.977 17.337 1.00 79.50 435 GLY A C 1
ATOM 3261 O O . GLY A 1 435 ? -34.721 12.437 18.429 1.00 79.50 435 GLY A O 1
ATOM 3262 N N . ILE A 1 436 ? -34.903 12.444 16.198 1.00 81.06 436 ILE A N 1
ATOM 3263 C CA . ILE A 1 436 ? -35.960 13.464 16.139 1.00 81.06 436 ILE A CA 1
ATOM 3264 C C . ILE A 1 436 ? -37.172 12.992 16.961 1.00 81.06 436 ILE A C 1
ATOM 3266 O O . ILE A 1 436 ? -37.514 11.813 16.916 1.00 81.06 436 ILE A O 1
ATOM 3270 N N . ASN A 1 437 ? -37.843 13.895 17.681 1.00 84.56 437 ASN A N 1
ATOM 3271 C CA . ASN A 1 437 ? -39.045 13.607 18.483 1.00 84.56 437 ASN A CA 1
ATOM 3272 C C . ASN A 1 437 ? -38.857 12.574 19.612 1.00 84.56 437 ASN A C 1
ATOM 3274 O O . ASN A 1 437 ? -39.823 11.916 20.015 1.00 84.56 437 ASN A O 1
ATOM 3278 N N . VAL A 1 438 ? -37.633 12.424 20.119 1.00 89.62 438 VAL A N 1
ATOM 3279 C CA . VAL A 1 438 ? -37.372 11.733 21.384 1.00 89.62 438 VAL A CA 1
ATOM 3280 C C . VAL A 1 438 ? -37.364 12.767 22.506 1.00 89.62 438 VAL A C 1
ATOM 3282 O O . VAL A 1 438 ? -36.619 13.742 22.443 1.00 89.62 438 VAL A O 1
ATOM 3285 N N . SER A 1 439 ? -38.175 12.531 23.534 1.00 93.19 439 SER A N 1
ATOM 3286 C CA . SER A 1 439 ? -38.114 13.246 24.805 1.00 93.19 439 SER A CA 1
ATOM 3287 C C . SER A 1 439 ? -38.213 12.265 25.964 1.00 93.19 439 SER A C 1
ATOM 3289 O O . SER A 1 439 ? -38.855 11.215 25.839 1.00 93.19 439 SER A O 1
ATOM 3291 N N . TYR A 1 440 ? -37.550 12.570 27.073 1.00 94.75 440 TYR A N 1
ATOM 3292 C CA . TYR A 1 440 ? -37.539 11.705 28.247 1.00 94.75 440 TYR A CA 1
ATOM 3293 C C . TYR A 1 440 ? -37.428 12.499 29.545 1.00 94.75 440 TYR A C 1
ATOM 3295 O O . TYR A 1 440 ? -36.857 13.587 29.581 1.00 94.75 440 TYR A O 1
ATOM 3303 N N . ASP A 1 441 ? -37.938 11.901 30.609 1.00 96.19 441 ASP A N 1
ATOM 3304 C CA . ASP A 1 441 ? -37.762 12.343 31.984 1.00 96.19 441 ASP A CA 1
ATOM 3305 C C . ASP A 1 441 ? -36.725 11.446 32.655 1.00 96.19 441 ASP A C 1
ATOM 3307 O O . ASP A 1 441 ? -36.547 10.283 32.264 1.00 96.19 441 ASP A O 1
ATOM 3311 N N . TYR A 1 442 ? -36.050 11.960 33.681 1.00 97.12 442 TYR A N 1
ATOM 3312 C CA . TYR A 1 442 ? -35.218 11.108 34.518 1.00 97.12 442 TYR A CA 1
ATOM 3313 C C . TYR A 1 442 ? -35.194 11.530 35.982 1.00 97.12 442 TYR A C 1
ATOM 3315 O O . TYR A 1 442 ? -35.344 12.705 36.318 1.00 97.12 442 TYR A O 1
ATOM 3323 N N . VAL A 1 443 ? -34.928 10.550 36.846 1.00 97.94 443 VAL A N 1
ATOM 3324 C CA . VAL A 1 443 ? -34.688 10.740 38.279 1.00 97.94 443 VAL A CA 1
ATOM 3325 C C . VAL A 1 443 ? -33.492 9.890 38.701 1.00 97.94 443 VAL A C 1
ATOM 3327 O O . VAL A 1 443 ? -33.390 8.721 38.331 1.00 97.94 443 VAL A O 1
ATOM 3330 N N . VAL A 1 444 ? -32.577 10.488 39.456 1.00 98.31 444 VAL A N 1
ATOM 3331 C CA . VAL A 1 444 ? -31.397 9.854 40.044 1.00 98.31 444 VAL A CA 1
ATOM 3332 C C . VAL A 1 444 ? -31.578 9.806 41.553 1.00 98.31 444 VAL A C 1
ATOM 3334 O O . VAL A 1 444 ? -31.833 10.841 42.175 1.00 98.31 444 VAL A O 1
ATOM 3337 N N . TYR A 1 445 ? -31.375 8.628 42.128 1.00 98.06 445 TYR A N 1
ATOM 3338 C CA . TYR A 1 445 ? -31.425 8.386 43.562 1.00 98.06 445 TYR A CA 1
ATOM 3339 C C . TYR A 1 445 ? -30.035 8.043 44.108 1.00 98.06 445 TYR A C 1
ATOM 3341 O O . TYR A 1 445 ? -29.231 7.391 43.430 1.00 98.06 445 TYR A O 1
ATOM 3349 N N . ASN A 1 446 ? -29.742 8.476 45.335 1.00 96.56 446 ASN A N 1
ATOM 3350 C CA . ASN A 1 446 ? -28.584 7.991 46.090 1.00 96.56 446 ASN A CA 1
ATOM 3351 C C . ASN A 1 446 ? -28.852 6.585 46.671 1.00 96.56 446 ASN A C 1
ATOM 3353 O O . ASN A 1 446 ? -29.921 6.006 46.484 1.00 96.56 446 ASN A O 1
ATOM 3357 N N . VAL A 1 447 ? -27.880 6.040 47.408 1.00 95.12 447 VAL A N 1
ATOM 3358 C CA . VAL A 1 447 ? -27.999 4.724 48.063 1.00 95.12 447 VAL A CA 1
ATOM 3359 C C . VAL A 1 447 ? -29.070 4.671 49.165 1.00 95.12 447 VAL A C 1
ATOM 3361 O O . VAL A 1 447 ? -29.569 3.594 49.472 1.00 95.12 447 VAL A O 1
ATOM 3364 N N . ALA A 1 448 ? -29.433 5.813 49.756 1.00 95.06 448 ALA A N 1
ATOM 3365 C CA . ALA A 1 448 ? -30.482 5.912 50.772 1.00 95.06 448 ALA A CA 1
ATOM 3366 C C . ALA A 1 448 ? -31.896 5.994 50.165 1.00 95.06 448 ALA A C 1
ATOM 3368 O O . ALA A 1 448 ? -32.879 5.858 50.888 1.00 95.06 448 ALA A O 1
ATOM 3369 N N . GLY A 1 449 ? -32.004 6.176 48.844 1.00 93.75 449 GLY A N 1
ATOM 3370 C CA . GLY A 1 449 ? -33.274 6.361 48.144 1.00 93.75 449 GLY A CA 1
ATOM 3371 C C . GLY A 1 449 ? -33.714 7.821 48.015 1.00 93.75 449 GLY A C 1
ATOM 3372 O O . GLY A 1 449 ? -34.812 8.069 47.519 1.00 93.75 449 GLY A O 1
ATOM 3373 N N . ASP A 1 450 ? -32.878 8.790 48.394 1.00 97.00 450 ASP A N 1
ATOM 3374 C CA . ASP A 1 450 ? -33.187 10.208 48.203 1.00 97.00 450 ASP A CA 1
ATOM 3375 C C . ASP A 1 450 ? -32.928 10.629 46.759 1.00 97.00 450 ASP A C 1
ATOM 3377 O O . ASP A 1 450 ? -31.931 10.234 46.143 1.00 97.00 450 ASP A O 1
ATOM 3381 N N . VAL A 1 451 ? -33.789 11.499 46.232 1.00 97.44 451 VAL A N 1
ATOM 3382 C CA . VAL A 1 451 ? -33.591 12.115 44.918 1.00 97.44 451 VAL A CA 1
ATOM 3383 C C . VAL A 1 451 ? -32.422 13.093 44.987 1.00 97.44 451 VAL A C 1
ATOM 3385 O O . VAL A 1 451 ? -32.477 14.092 45.698 1.00 97.44 451 VAL A O 1
ATOM 3388 N N . VAL A 1 452 ? -31.383 12.840 44.193 1.00 96.69 452 VAL A N 1
ATOM 3389 C CA . VAL A 1 452 ? -30.222 13.741 44.073 1.00 96.69 452 VAL A CA 1
ATOM 3390 C C . VAL A 1 452 ? -30.248 14.579 42.803 1.00 96.69 452 VAL A C 1
ATOM 3392 O O . VAL A 1 452 ? -29.585 15.612 42.725 1.00 96.69 452 VAL A O 1
ATOM 3395 N N . LYS A 1 453 ? -30.987 14.139 41.780 1.00 95.81 453 LYS A N 1
ATOM 3396 C CA . LYS A 1 453 ? -31.146 14.872 40.523 1.00 95.81 453 LYS A CA 1
ATOM 3397 C C . LYS A 1 453 ? -32.396 14.403 39.798 1.00 95.81 453 LYS A C 1
ATOM 3399 O O . LYS A 1 453 ? -32.646 13.207 39.727 1.00 95.81 453 LYS A O 1
ATOM 3404 N N . SER A 1 454 ? -33.128 15.314 39.182 1.00 95.12 454 SER A N 1
ATOM 3405 C CA . SER A 1 454 ? -34.215 14.983 38.263 1.00 95.12 454 SER A CA 1
ATOM 3406 C C . SER A 1 454 ? -34.308 16.026 37.162 1.00 95.12 454 SER A C 1
ATOM 3408 O O . SER A 1 454 ? -33.734 17.111 37.273 1.00 95.12 454 SER A O 1
ATOM 3410 N N . ASP A 1 455 ? -34.963 15.668 36.067 1.00 93.19 455 ASP A N 1
ATOM 3411 C CA . ASP A 1 455 ? -35.263 16.592 34.980 1.00 93.19 455 ASP A CA 1
ATOM 3412 C C . ASP A 1 455 ? -36.449 16.068 34.168 1.00 93.19 455 ASP A C 1
ATOM 3414 O O . ASP A 1 455 ? -36.676 14.855 34.101 1.00 93.19 455 ASP A O 1
ATOM 3418 N N . LEU A 1 456 ? -37.179 16.985 33.543 1.00 90.19 456 LEU A N 1
ATOM 3419 C CA . LEU A 1 456 ? -38.369 16.681 32.752 1.00 90.19 456 LEU A CA 1
ATOM 3420 C C . LEU A 1 456 ? -38.159 17.083 31.292 1.00 90.19 456 LEU A C 1
ATOM 3422 O O . LEU A 1 456 ? -37.390 17.997 30.987 1.00 90.19 456 LEU A O 1
ATOM 3426 N N . ALA A 1 457 ? -38.859 16.392 30.393 1.00 84.06 457 ALA A N 1
ATOM 3427 C CA . ALA A 1 457 ? -38.963 16.697 28.970 1.00 84.06 457 ALA A CA 1
ATOM 3428 C C . ALA A 1 457 ? -37.610 17.021 28.308 1.00 84.06 457 ALA A C 1
ATOM 3430 O O . ALA A 1 457 ? -37.457 18.030 27.623 1.00 84.06 457 ALA A O 1
ATOM 3431 N N . GLN A 1 458 ? -36.606 16.169 28.506 1.00 85.75 458 GLN A N 1
ATOM 3432 C CA . GLN A 1 458 ? -35.288 16.332 27.900 1.00 85.75 458 GLN A CA 1
ATOM 3433 C C . GLN A 1 458 ? -35.315 15.931 26.427 1.00 85.75 458 GLN A C 1
ATOM 3435 O O . GLN A 1 458 ? -35.633 14.790 26.107 1.00 85.75 458 GLN A O 1
ATOM 3440 N N . TRP A 1 459 ? -34.917 16.844 25.539 1.00 82.25 459 TRP A N 1
ATOM 3441 C CA . TRP A 1 459 ? -34.904 16.641 24.077 1.00 82.25 459 TRP A CA 1
ATOM 3442 C C . TRP A 1 459 ? -33.500 16.452 23.489 1.00 82.25 459 TRP A C 1
ATOM 3444 O O . TRP A 1 459 ? -33.341 16.333 22.276 1.00 82.25 459 TRP A O 1
ATOM 3454 N N . ILE A 1 460 ? -32.468 16.465 24.335 1.00 83.06 460 ILE A N 1
ATOM 3455 C CA . ILE A 1 460 ? -31.067 16.390 23.914 1.00 83.06 460 ILE A CA 1
ATOM 3456 C C . ILE A 1 460 ? -30.400 15.109 24.405 1.00 83.06 460 ILE A C 1
ATOM 3458 O O . ILE A 1 460 ? -30.754 14.541 25.444 1.00 83.06 460 ILE A O 1
ATOM 3462 N N . ASN A 1 461 ? -29.376 14.687 23.666 1.00 88.62 461 ASN A N 1
ATOM 3463 C CA . ASN A 1 461 ? -28.465 13.645 24.119 1.00 88.62 461 ASN A CA 1
ATOM 3464 C C . ASN A 1 461 ? -27.775 14.111 25.407 1.00 88.62 461 ASN A C 1
ATOM 3466 O O . ASN A 1 461 ? -27.201 15.201 25.441 1.00 88.62 461 ASN A O 1
ATOM 3470 N N . LYS A 1 462 ? -27.806 13.285 26.454 1.00 91.31 462 LYS A N 1
ATOM 3471 C CA . LYS A 1 462 ? -27.279 13.646 27.778 1.00 91.31 462 LYS A CA 1
ATOM 3472 C C . LYS A 1 462 ? -26.431 12.521 28.348 1.00 91.31 462 LYS A C 1
ATOM 3474 O O . LYS A 1 462 ? -26.671 11.341 28.098 1.00 91.31 462 LYS A O 1
ATOM 3479 N N . THR A 1 463 ? -25.421 12.908 29.120 1.00 93.88 463 THR A N 1
ATOM 3480 C CA . THR A 1 463 ? -24.714 12.000 30.029 1.00 93.88 463 THR A CA 1
ATOM 3481 C C . THR A 1 463 ? -25.204 12.303 31.435 1.00 93.88 463 THR A C 1
ATOM 3483 O O . THR A 1 463 ? -25.191 13.461 31.851 1.00 93.88 463 THR A O 1
ATOM 3486 N N . ILE A 1 464 ? -25.688 11.279 32.127 1.00 95.19 464 ILE A N 1
ATOM 3487 C CA . ILE A 1 464 ? -26.267 11.384 33.462 1.00 95.19 464 ILE A CA 1
ATOM 3488 C C . ILE A 1 464 ? -25.357 10.631 34.428 1.00 95.19 464 ILE A C 1
ATOM 3490 O O . ILE A 1 464 ? -25.098 9.439 34.247 1.00 95.19 464 ILE A O 1
ATOM 3494 N N . GLU A 1 465 ? -24.875 11.347 35.437 1.00 96.06 465 GLU A N 1
ATOM 3495 C CA . GLU A 1 465 ? -24.092 10.793 36.536 1.00 96.06 465 GLU A CA 1
ATOM 3496 C C . GLU A 1 465 ? -25.013 10.101 37.542 1.00 96.06 465 GLU A C 1
ATOM 3498 O O . GLU A 1 465 ? -26.039 10.651 37.946 1.00 96.06 465 GLU A O 1
ATOM 3503 N N . VAL A 1 466 ? -24.630 8.895 37.947 1.00 96.81 466 VAL A N 1
ATOM 3504 C CA . VAL A 1 466 ? -25.337 8.072 38.927 1.00 96.81 466 VAL A CA 1
ATOM 3505 C C . VAL A 1 466 ? -24.384 7.821 40.092 1.00 96.81 466 VAL A C 1
ATOM 3507 O O . VAL A 1 466 ? -23.317 7.239 39.862 1.00 96.81 466 VAL A O 1
ATOM 3510 N N . PRO A 1 467 ? -24.719 8.239 41.326 1.00 96.75 467 PRO A N 1
ATOM 3511 C CA . PRO A 1 467 ? -23.874 8.017 42.493 1.00 96.75 467 PRO A CA 1
ATOM 3512 C C . PRO A 1 467 ? -23.477 6.552 42.671 1.00 96.75 467 PRO A C 1
ATOM 3514 O O . PRO A 1 467 ? -24.145 5.643 42.168 1.00 96.75 467 PRO A O 1
ATOM 3517 N N . ALA A 1 468 ? -22.396 6.327 43.417 1.00 95.50 468 ALA A N 1
ATOM 3518 C CA . ALA A 1 468 ? -22.019 4.995 43.876 1.00 95.50 468 ALA A CA 1
ATOM 3519 C C . ALA A 1 468 ? -23.216 4.310 44.552 1.00 95.50 468 ALA A C 1
ATOM 3521 O O . ALA A 1 468 ? -23.868 4.918 45.403 1.00 95.50 468 ALA A O 1
ATOM 3522 N N . ASN A 1 469 ? -23.513 3.070 44.161 1.00 96.69 469 ASN A N 1
ATOM 3523 C CA . ASN A 1 469 ? -24.673 2.305 44.645 1.00 96.69 469 ASN A CA 1
ATOM 3524 C C . ASN A 1 469 ? -26.050 2.988 44.469 1.00 96.69 469 ASN A C 1
ATOM 3526 O O . ASN A 1 469 ? -27.024 2.563 45.083 1.00 96.69 469 ASN A O 1
ATOM 3530 N N . GLY A 1 470 ? -26.143 4.041 43.650 1.00 97.50 470 GLY A N 1
ATOM 3531 C CA . GLY A 1 470 ? -27.389 4.742 43.342 1.00 97.50 470 GLY A CA 1
ATOM 3532 C C . GLY A 1 470 ? -28.134 4.151 42.143 1.00 97.50 470 GLY A C 1
ATOM 3533 O O . GLY A 1 470 ? -27.650 3.245 41.454 1.00 97.50 470 GLY A O 1
ATOM 3534 N N . THR A 1 471 ? -29.308 4.707 41.851 1.00 98.12 471 THR A N 1
ATOM 3535 C CA . THR A 1 471 ? -30.143 4.299 40.712 1.00 98.12 471 THR A CA 1
ATOM 3536 C C . THR A 1 471 ? -30.516 5.483 39.830 1.00 98.12 471 THR A C 1
ATOM 3538 O O . THR A 1 471 ? -30.600 6.624 40.275 1.00 98.12 471 THR A O 1
ATOM 3541 N N . LEU A 1 472 ? -30.738 5.204 38.550 1.00 98.38 472 LEU A N 1
ATOM 3542 C CA . LEU A 1 472 ? -31.276 6.134 37.567 1.00 98.38 472 LEU A CA 1
ATOM 3543 C C . LEU A 1 472 ? -32.505 5.506 36.922 1.00 98.38 472 LEU A C 1
ATOM 3545 O O . LEU A 1 472 ? -32.408 4.431 36.336 1.00 98.38 472 LEU A O 1
ATOM 3549 N N . VAL A 1 473 ? -33.630 6.205 36.973 1.00 98.06 473 VAL A N 1
ATOM 3550 C CA . VAL A 1 473 ? -34.849 5.853 36.245 1.00 98.06 473 VAL A CA 1
ATOM 3551 C C . VAL A 1 473 ? -35.017 6.815 35.078 1.00 98.06 473 VAL A C 1
ATOM 3553 O O . VAL A 1 473 ? -34.923 8.027 35.261 1.00 98.06 473 VAL A O 1
ATOM 3556 N N . ILE A 1 474 ? -35.264 6.277 33.884 1.00 97.56 474 ILE A N 1
ATOM 3557 C CA . ILE A 1 474 ? -35.560 7.049 32.672 1.00 97.56 474 ILE A CA 1
ATOM 3558 C C . ILE A 1 474 ? -36.938 6.645 32.164 1.00 97.56 474 ILE A C 1
ATOM 3560 O O . ILE A 1 474 ? -37.185 5.452 31.994 1.00 97.56 474 ILE A O 1
ATOM 3564 N N . THR A 1 475 ? -37.784 7.624 31.849 1.00 97.06 475 THR A N 1
ATOM 3565 C CA . THR A 1 475 ? -39.116 7.421 31.258 1.00 97.06 475 THR A CA 1
ATOM 3566 C C . THR A 1 475 ? -39.205 8.167 29.934 1.00 97.06 475 THR A C 1
ATOM 3568 O O . THR A 1 475 ? -38.944 9.365 29.887 1.00 97.06 475 THR A O 1
ATOM 3571 N N . VAL A 1 476 ? -39.562 7.489 28.842 1.00 96.19 476 VAL A N 1
ATOM 3572 C CA . VAL A 1 476 ? -39.652 8.133 27.518 1.00 96.19 476 VAL A CA 1
ATOM 3573 C C . VAL A 1 476 ? -41.059 8.665 27.276 1.00 96.19 476 VAL A C 1
ATOM 3575 O O . VAL A 1 476 ? -42.017 7.901 27.276 1.00 96.19 476 VAL A O 1
ATOM 3578 N N . GLN A 1 477 ? -41.165 9.962 26.996 1.00 92.38 477 GLN A N 1
ATOM 3579 C CA . GLN A 1 477 ? -42.420 10.654 26.673 1.00 92.38 477 GLN A CA 1
ATOM 3580 C C . GLN A 1 477 ? -42.565 10.912 25.162 1.00 92.38 477 GLN A C 1
ATOM 3582 O O . GLN A 1 477 ? -43.669 11.068 24.637 1.00 92.38 477 GLN A O 1
ATOM 3587 N N . GLY A 1 478 ? -41.443 10.954 24.437 1.00 86.56 478 GLY A N 1
ATOM 3588 C CA . GLY A 1 478 ? -41.408 11.246 23.006 1.00 86.56 478 GLY A CA 1
ATOM 3589 C C . GLY A 1 478 ? -42.029 10.146 22.149 1.00 86.56 478 GLY A C 1
ATOM 3590 O O . GLY A 1 478 ? -42.080 8.977 22.530 1.00 86.56 478 GLY A O 1
ATOM 3591 N N . LYS A 1 479 ? -42.493 10.502 20.945 1.00 87.81 479 LYS A N 1
ATOM 3592 C CA . LYS A 1 479 ? -43.081 9.537 19.990 1.00 87.81 479 LYS A CA 1
ATOM 3593 C C . LYS A 1 479 ? -42.083 8.458 19.567 1.00 87.81 479 LYS A C 1
ATOM 3595 O O . LYS A 1 479 ? -42.485 7.331 19.293 1.00 87.81 479 LYS A O 1
ATOM 3600 N N . ASN A 1 480 ? -40.799 8.810 19.515 1.00 91.69 480 ASN A N 1
ATOM 3601 C CA . ASN A 1 480 ? -39.727 7.899 19.142 1.00 91.69 480 ASN A CA 1
ATOM 3602 C C . ASN A 1 480 ? -39.015 7.335 20.384 1.00 91.69 480 ASN A C 1
ATOM 3604 O O . ASN A 1 480 ? -38.918 8.027 21.400 1.00 91.69 480 ASN A O 1
ATOM 3608 N N . PRO A 1 481 ? -38.497 6.094 20.315 1.00 93.00 481 PRO A N 1
ATOM 3609 C CA . PRO A 1 481 ? -37.807 5.476 21.438 1.00 93.00 481 PRO A CA 1
ATOM 3610 C C . PRO A 1 481 ? -36.467 6.159 21.738 1.00 93.00 481 PRO A C 1
ATOM 3612 O O . PRO A 1 481 ? -35.760 6.591 20.823 1.00 93.00 481 PRO A O 1
ATOM 3615 N N . ALA A 1 482 ? -36.081 6.172 23.014 1.00 94.69 482 ALA A N 1
ATOM 3616 C CA . ALA A 1 482 ? -34.733 6.545 23.437 1.00 94.69 482 ALA A CA 1
ATOM 3617 C C . ALA A 1 482 ? -33.835 5.307 23.549 1.00 94.69 482 ALA A C 1
ATOM 3619 O O . ALA A 1 482 ? -34.299 4.195 23.820 1.00 94.69 482 ALA A O 1
ATOM 3620 N N . ILE A 1 483 ? -32.530 5.494 23.375 1.00 95.25 483 ILE A N 1
ATOM 3621 C CA . ILE A 1 483 ? -31.522 4.471 23.645 1.00 95.25 483 ILE A CA 1
ATOM 3622 C C . ILE A 1 483 ? -30.682 4.957 24.820 1.00 95.25 483 ILE A C 1
ATOM 3624 O O . ILE A 1 483 ? -30.078 6.024 24.754 1.00 95.25 483 ILE A O 1
ATOM 3628 N N . ALA A 1 484 ? -30.627 4.165 25.885 1.00 96.31 484 ALA A N 1
ATOM 3629 C CA . ALA A 1 484 ? -29.847 4.476 27.073 1.00 96.31 484 ALA A CA 1
ATOM 3630 C C . ALA A 1 484 ? -28.842 3.363 27.370 1.00 96.31 484 ALA A C 1
ATOM 3632 O O . ALA A 1 484 ? -29.129 2.182 27.151 1.00 96.31 484 ALA A O 1
ATOM 3633 N N . GLY A 1 485 ? -27.668 3.720 27.885 1.00 96.94 485 GLY A N 1
ATOM 3634 C CA . GLY A 1 485 ? -26.711 2.723 28.338 1.00 96.94 485 GLY A CA 1
ATOM 3635 C C . GLY A 1 485 ? -25.529 3.274 29.121 1.00 96.94 485 GLY A C 1
ATOM 3636 O O . GLY A 1 485 ? -25.030 4.368 28.862 1.00 96.94 485 GLY A O 1
ATOM 3637 N N . GLY A 1 486 ? -25.077 2.470 30.078 1.00 96.56 486 GLY A N 1
ATOM 3638 C CA . GLY A 1 486 ? -23.852 2.674 30.848 1.00 96.56 486 GLY A CA 1
ATOM 3639 C C . GLY A 1 486 ? -22.959 1.437 30.765 1.00 96.56 486 GLY A C 1
ATOM 3640 O O . GLY A 1 486 ? -23.389 0.389 30.279 1.00 96.56 486 GLY A O 1
ATOM 3641 N N . SER A 1 487 ? -21.711 1.548 31.226 1.00 96.69 487 SER A N 1
ATOM 3642 C CA . SER A 1 487 ? -20.764 0.421 31.248 1.00 96.69 487 SER A CA 1
ATOM 3643 C C . SER A 1 487 ? -21.399 -0.839 31.849 1.00 96.69 487 SER A C 1
ATOM 3645 O O . SER A 1 487 ? -21.950 -0.795 32.948 1.00 96.69 487 SER A O 1
ATOM 3647 N N . TYR A 1 488 ? -21.284 -1.972 31.146 1.00 95.56 488 TYR A N 1
ATOM 3648 C CA . TYR A 1 488 ? -21.836 -3.257 31.595 1.00 95.56 488 TYR A CA 1
ATOM 3649 C C . TYR A 1 488 ? -21.298 -3.703 32.964 1.00 95.56 488 TYR A C 1
ATOM 3651 O O . TYR A 1 488 ? -22.004 -4.319 33.765 1.00 95.56 488 TYR A O 1
ATOM 3659 N N . ILE A 1 489 ? -20.034 -3.377 33.246 1.00 92.81 489 ILE A N 1
ATOM 3660 C CA . ILE A 1 489 ? -19.378 -3.738 34.506 1.00 92.81 489 ILE A CA 1
ATOM 3661 C C . ILE A 1 489 ? -19.935 -2.889 35.658 1.00 92.81 489 ILE A C 1
ATOM 3663 O O . ILE A 1 489 ? -20.084 -3.387 36.770 1.00 92.81 489 ILE A O 1
ATOM 3667 N N . VAL A 1 490 ? -20.300 -1.635 35.380 1.00 95.44 490 VAL A N 1
ATOM 3668 C CA . VAL A 1 490 ? -20.797 -0.686 36.385 1.00 95.44 490 VAL A CA 1
ATOM 3669 C C . VAL A 1 490 ? -22.295 -0.862 36.634 1.00 95.44 490 VAL A C 1
ATOM 3671 O O . VAL A 1 490 ? -22.727 -0.857 37.781 1.00 95.44 490 VAL A O 1
ATOM 3674 N N . PHE A 1 491 ? -23.099 -1.067 35.591 1.00 97.38 491 PHE A N 1
ATOM 3675 C CA . PHE A 1 491 ? -24.558 -0.998 35.696 1.00 97.38 491 PHE A CA 1
ATOM 3676 C C . PHE A 1 491 ? -25.250 -2.351 35.541 1.00 97.38 491 PHE A C 1
ATOM 3678 O O . PHE A 1 491 ? -24.892 -3.169 34.694 1.00 97.38 491 PHE A O 1
ATOM 3685 N N . ALA A 1 492 ? -26.279 -2.586 36.351 1.00 97.00 492 ALA A N 1
ATOM 3686 C CA . ALA A 1 492 ? -27.374 -3.497 36.019 1.00 97.00 492 ALA A CA 1
ATOM 3687 C C . ALA A 1 492 ? -28.565 -2.677 35.514 1.00 97.00 492 ALA A C 1
ATOM 3689 O O . ALA A 1 492 ? -28.593 -1.459 35.688 1.00 97.00 492 ALA A O 1
ATOM 3690 N N . GLY A 1 493 ? -29.537 -3.325 34.877 1.00 95.88 493 GLY A N 1
ATOM 3691 C CA . GLY A 1 493 ? -30.771 -2.636 34.541 1.00 95.88 493 GLY A CA 1
ATOM 3692 C C . GLY A 1 493 ? -31.940 -3.564 34.272 1.00 95.88 493 GLY A C 1
ATOM 3693 O O . GLY A 1 493 ? -31.747 -4.747 33.987 1.00 95.88 493 GLY A O 1
ATOM 3694 N N . LYS A 1 494 ? -33.141 -3.001 34.387 1.00 97.19 494 LYS A N 1
ATOM 3695 C CA . LYS A 1 494 ? -34.425 -3.690 34.225 1.00 97.19 494 LYS A CA 1
ATOM 3696 C C . LYS A 1 494 ? -35.483 -2.715 33.703 1.00 97.19 494 LYS A C 1
ATOM 3698 O O . LYS A 1 494 ? -35.430 -1.522 33.997 1.00 97.19 494 LYS A O 1
ATOM 3703 N N . ALA A 1 495 ? -36.443 -3.234 32.943 1.00 95.44 495 ALA A N 1
ATOM 3704 C CA . ALA A 1 495 ? -37.668 -2.496 32.644 1.00 95.44 495 ALA A CA 1
ATOM 3705 C C . ALA A 1 495 ? -38.541 -2.435 33.906 1.00 95.44 495 ALA A C 1
ATOM 3707 O O . ALA A 1 495 ? -38.546 -3.399 34.677 1.00 95.44 495 ALA A O 1
ATOM 3708 N N . ILE A 1 496 ? -39.245 -1.320 34.098 1.00 91.62 496 ILE A N 1
ATOM 3709 C CA . ILE A 1 496 ? -40.159 -1.098 35.228 1.00 91.62 496 ILE A CA 1
ATOM 3710 C C . ILE A 1 496 ? -41.515 -0.585 34.753 1.00 91.62 496 ILE A C 1
ATOM 3712 O O . ILE A 1 496 ? -41.565 0.014 33.648 1.00 91.62 496 ILE A O 1
#

Solvent-accessible surface area (backbone atoms only — not comparable to full-atom values): 25207 Å² total; per-residue (Å²): 135,86,89,83,81,79,86,75,83,77,87,75,82,84,84,76,81,75,80,78,71,92,74,87,80,80,87,72,67,58,65,44,67,50,74,29,39,53,81,35,24,38,32,39,36,29,76,31,93,52,67,46,58,34,42,33,54,39,40,91,68,21,23,30,30,33,26,29,25,39,63,88,65,49,79,74,47,76,50,71,74,42,35,62,65,46,72,47,78,30,41,40,52,6,29,38,28,34,20,14,68,21,86,43,50,31,37,40,31,29,46,38,89,37,34,51,73,47,79,38,97,57,56,21,52,35,67,50,79,30,37,52,81,37,23,38,33,41,36,26,75,31,93,49,69,44,62,32,45,33,43,48,60,90,81,25,31,29,28,35,28,31,22,40,63,87,64,48,81,75,46,79,46,73,70,40,64,61,70,47,73,49,74,30,42,41,53,6,27,36,30,34,21,18,66,18,88,49,49,37,38,40,31,25,47,33,91,38,30,49,71,46,82,35,94,57,56,18,53,36,62,49,80,36,40,52,81,35,22,38,33,40,37,24,75,30,93,48,75,35,66,31,43,38,47,55,53,87,78,26,27,31,30,34,31,29,23,36,65,86,67,49,80,75,46,77,51,69,75,44,57,68,69,46,73,49,76,32,41,38,50,7,29,35,30,33,21,20,70,19,88,44,54,35,40,40,34,25,44,40,88,38,29,50,70,47,82,36,94,57,58,24,49,34,68,53,77,23,30,52,82,34,21,38,33,38,37,26,78,32,94,50,70,40,59,34,41,38,46,51,56,90,77,17,34,28,30,34,30,30,24,41,64,86,67,49,80,75,46,76,49,70,75,46,59,68,71,47,71,47,76,31,43,41,52,6,30,36,30,36,19,18,66,15,86,48,55,32,38,37,35,24,46,39,86,39,29,50,69,47,83,38,96,59,59,26,45,40,68,48,77,37,43,54,82,33,35,38,37,38,38,31,76,34,93,48,74,42,58,35,38,38,41,56,62,83,63,20,24,28,31,39,42,25,24,39,68,88,66,49,79,77,46,71,52,70,74,42,72,65,72,44,77,44,78,27,43,38,49,6,32,36,40,40,37,22,73,14,87,35,52,34,39,36,37,22,45,34,88,41,29,48,70,47,79,100

Nearest PDB structures (foldseek):
  3kgl-assembly1_A  TM=2.663E-01  e=5.288E-02  Brassica napus
  1uij-assembly2_F  TM=3.840E-01  e=7.265E-01  Glycine max
  1ipk-assembly1_C  TM=3.626E-01  e=1.056E+00  Glycine max
  2eaa-assembly1_A  TM=3.165E-01  e=1.609E+00  Vigna angularis
  1ipk-assembly1_A  TM=3.468E-01  e=7.193E+00  Glycine max

Secondary structure (DSSP, 8-state):
-------------------------S----EEEEEE-BT-EEEEEE-SSS-EEEEEE-BTTB-EEEEEE-TTS-EEEEEEEE-S-EEEEE-TT-EEEEEE-SSSPEEEEEETTTEEEEE-SS-SEEEEEE-BT-EEEEEE-SSS-EEEEEE--TT-EEEEEEE-TTS-EEEEEEEEESS-EEEE-TT-EEEEEE-SSSPEEEEEETTTEEEEEESS-SEEEEEE-BT-EEEEEE-SSS-EEEEEE--TT--EEEEEE-TTS-EEEEEEEE-S-EEEEE-TT-EEEEEE-SSS-EEEEEETTTEEEEEESS-SEEEEEE-BT-EEEEEE-SSS-EEEEEE--TT--EEEEEE-TTS-EEEEEEEE-S-EEEEE-TT-EEEEEE-SSSPEEEEEETTTEEEEEESS-SEEEEEEPTT-EEEEEE-SSS-EEEEEEE-TT--EEEEEE-TTS-EEEEEEEE-S-EEEEE-TT-EEEEEE-SSSPEEEEEETTTEEEEE-

Foldseek 3Di:
DDDDDDPDPDPDDDPPPPPPDPDDDDPPLDKDKDWAAAQWKKKKWFQDQFKWKKWKDFDPQWFKWKFKADLVRDTPDTDHRDGHTDIDIHGHRIMMMMHTHGRGTMMMITRPVGIDMDIDPDHQKDKDWAAAFWKKKKWFQDQFKWKKWKAWDPFWFKWKFKADLVRDTDDTDGRDDHGDIDIHGHNIMMMMHTHGRTIMMMIGGPVGIDMDTDPDHFKPKDWAFAFWKKKKWFQAQAKWKKKKDWDAQWFKWKWKAELVRDTPDTDGRDGDTDIDIHHHRIMMMMHTHTRTIMMMITGPVGIDMDTDPDGQKPKDKAAAFWKKKKFFQDQAKWKKKKDFDPQWFKWKWKAALVGDTDDTDGRDDDTDIDIHGHNIMMMMHTRHRGIMMMITGPVGIDMDTDPDHQWPKDWAAAQWKKKKWFQAQAKWKKKKDDDPQKWKWKFKADQVRDTPDIDGGDPHTDIDIHHHRIMMMMHINTNGIMMMITGPVGIDMDID